Protein AF-A0A819GDE3-F1 (afdb_monomer)

Nearest PDB structures (foldseek):
  7w82-assembly1_A  TM=7.442E-01  e=2.389E-28  Zea mays
  7w84-assembly1_A  TM=7.395E-01  e=3.636E-27  Zea mays
  7w88-assembly1_A  TM=7.787E-01  e=3.287E-24  Zea mays
  7y7t-assembly1_B  TM=6.832E-01  e=9.781E-21  Neurospora crassa
  1n5l-assembly1_A  TM=5.608E-01  e=5.047E-03  Mycobacterium tuberculosis

Secondary structure (DSSP, 8-state):
-PPPEEEEEESTTSSHHHHHHHHHHHHHHSTTGGGS-PEEE--HHHHHHHHHT--HHHHHHHHHTT-HHHHHHHHHHHHHHHHHHHHHTTTS-EEES--STHHHHHHHHHH--HHHHHHHHHSHHHHHHHHHHHTSEEEEEPP-TT-PPPP-SSS----HHHHHHHHHHHHHHHHHTT--EEEE--S-HHHHHHHHHHHHHHT-----TTS------------------------------EEEEEEE-SSS-EEEEEEE---BHHHHHH-TTSTT--EEEEEE-TT--HHHHHHHHHS-EEETTEEEEEEE--HHHHHTTEEEEEES-HHHHHHHHHTT-B-TT---HHHHHHHHTTTTSBEEEEEE--GGGEEE----EETTEETTTTEEEE-HHHHHHHGGG-TT--S-S-EE-TTS-EE---S-SEEEEEETTEEEEEEEPS-TT--SEEE-GGGB-SB--S--EEEEEEEEE---PEEEE-HHHHHHHHHTT--HHHHHHHHHHHHHHHHHTTT-HHHHHHHHHHTT-HHHHHHHHHS-GGGGHHHHHHHHHHHHHHGGG--EEEEEEE--EEEE-SS--PPTTEEEE--EETTEE---S-SEEEE--SS--SGGGSEEEEE---GGGTT--SEEEEPS-SSS-HHHHSS--

Organism: NCBI:txid392033

pLDDT: mean 80.68, std 17.27, range [23.31, 98.12]

Structure (mmCIF, N/CA/C/O backbone):
data_AF-A0A819GDE3-F1
#
_entry.id   AF-A0A819GDE3-F1
#
loop_
_atom_site.group_PDB
_atom_site.id
_atom_site.type_symbol
_atom_site.label_atom_id
_atom_site.label_alt_id
_atom_site.label_comp_id
_atom_site.label_asym_id
_atom_site.label_entity_id
_atom_site.label_seq_id
_atom_site.pdbx_PDB_ins_code
_atom_site.Cartn_x
_atom_site.Cartn_y
_atom_site.Cartn_z
_atom_site.occupancy
_atom_site.B_iso_or_equiv
_atom_site.auth_seq_id
_atom_site.auth_comp_id
_atom_site.auth_asym_id
_atom_site.auth_atom_id
_atom_site.pdbx_PDB_model_num
ATOM 1 N N . MET A 1 1 ? 26.498 18.067 -32.605 1.00 50.06 1 MET A N 1
ATOM 2 C CA . MET A 1 1 ? 26.480 17.091 -31.495 1.00 50.06 1 MET A CA 1
ATOM 3 C C . MET A 1 1 ? 27.327 17.668 -30.387 1.00 50.06 1 MET A C 1
ATOM 5 O O . MET A 1 1 ? 28.402 18.164 -30.700 1.00 50.06 1 MET A O 1
ATOM 9 N N . SER A 1 2 ? 26.837 17.666 -29.148 1.00 60.47 2 SER A N 1
ATOM 10 C CA . SER A 1 2 ? 27.683 17.995 -28.003 1.00 60.47 2 SER A CA 1
ATOM 11 C C . SER A 1 2 ? 28.815 16.964 -27.902 1.00 60.47 2 SER A C 1
ATOM 13 O O . SER A 1 2 ? 28.574 15.782 -28.167 1.00 60.47 2 SER A O 1
ATOM 15 N N . PRO A 1 3 ? 30.036 17.390 -27.565 1.00 75.62 3 PRO A N 1
ATOM 16 C CA . PRO A 1 3 ? 31.160 16.486 -27.385 1.00 75.62 3 PRO A CA 1
ATOM 17 C C . PRO A 1 3 ? 30.907 15.529 -26.213 1.00 75.62 3 PRO A C 1
ATOM 19 O O . PRO A 1 3 ? 30.315 15.895 -25.201 1.00 75.62 3 PRO A O 1
ATOM 22 N N . ILE A 1 4 ? 31.336 14.282 -26.378 1.00 79.44 4 ILE A N 1
ATOM 23 C CA . ILE A 1 4 ? 31.181 13.193 -25.420 1.00 79.44 4 ILE A CA 1
ATOM 24 C C . ILE A 1 4 ? 32.444 13.113 -24.583 1.00 79.44 4 ILE A C 1
ATOM 26 O O . ILE A 1 4 ? 33.532 12.802 -25.078 1.00 79.44 4 ILE A O 1
ATOM 30 N N . HIS A 1 5 ? 32.277 13.366 -23.296 1.00 88.94 5 HIS A N 1
ATOM 31 C CA . HIS A 1 5 ? 33.346 13.330 -22.315 1.00 88.94 5 HIS A CA 1
ATOM 32 C C . HIS A 1 5 ? 33.178 12.077 -21.468 1.00 88.94 5 HIS A C 1
ATOM 34 O O . HIS A 1 5 ? 32.135 11.875 -20.854 1.00 88.94 5 HIS A O 1
ATOM 40 N N . ILE A 1 6 ? 34.179 11.206 -21.457 1.00 90.00 6 ILE A N 1
ATOM 41 C CA . ILE A 1 6 ? 34.165 9.968 -20.675 1.00 90.00 6 ILE A CA 1
ATOM 42 C C . ILE A 1 6 ? 35.286 10.049 -19.654 1.00 90.00 6 ILE A C 1
ATOM 44 O O . ILE A 1 6 ? 36.445 10.273 -20.002 1.00 90.00 6 ILE A O 1
ATOM 48 N N . ILE A 1 7 ? 34.946 9.839 -18.390 1.00 91.88 7 ILE A N 1
ATOM 49 C CA . ILE A 1 7 ? 35.866 9.964 -17.267 1.00 91.88 7 ILE A CA 1
ATOM 50 C C . ILE A 1 7 ? 35.885 8.637 -16.519 1.00 91.88 7 ILE A C 1
ATOM 52 O O . ILE A 1 7 ? 34.883 8.212 -15.956 1.00 91.88 7 ILE A O 1
ATOM 56 N N . ILE A 1 8 ? 37.037 7.979 -16.486 1.00 91.62 8 ILE A N 1
ATOM 57 C CA . ILE A 1 8 ? 37.254 6.743 -15.738 1.00 91.62 8 ILE A CA 1
ATOM 58 C C . ILE A 1 8 ? 38.030 7.092 -14.470 1.00 91.62 8 ILE A C 1
ATOM 60 O O . ILE A 1 8 ? 39.135 7.611 -14.534 1.00 91.62 8 ILE A O 1
ATOM 64 N N . SER A 1 9 ? 37.455 6.820 -13.304 1.00 90.00 9 SER A N 1
ATOM 65 C CA . SER A 1 9 ? 38.038 7.070 -11.983 1.00 90.00 9 SER A CA 1
ATOM 66 C C . SER A 1 9 ? 38.140 5.786 -11.159 1.00 90.00 9 SER A C 1
ATOM 68 O O . SER A 1 9 ? 37.628 4.737 -11.539 1.00 90.00 9 SER A O 1
ATOM 70 N N . GLY A 1 10 ? 38.855 5.840 -10.037 1.00 85.94 10 GLY A N 1
ATOM 71 C CA . GLY A 1 10 ? 39.090 4.685 -9.166 1.00 85.94 10 GLY A CA 1
ATOM 72 C C . GLY A 1 10 ? 40.487 4.705 -8.555 1.00 85.94 10 GLY A C 1
ATOM 73 O O . GLY A 1 10 ? 41.342 5.495 -8.977 1.00 85.94 10 GLY A O 1
ATOM 74 N N . ALA A 1 11 ? 40.728 3.822 -7.585 1.00 80.00 11 ALA A N 1
ATOM 75 C CA . ALA A 1 11 ? 41.988 3.737 -6.844 1.00 80.00 11 ALA A CA 1
ATOM 76 C C . ALA A 1 11 ? 43.222 3.555 -7.750 1.00 80.00 11 ALA A C 1
ATOM 78 O O . ALA A 1 11 ? 43.120 3.282 -8.953 1.00 80.00 11 ALA A O 1
ATOM 79 N N . SER A 1 12 ? 44.429 3.759 -7.216 1.00 73.62 12 SER A N 1
ATOM 80 C CA . SER A 1 12 ? 45.648 3.439 -7.969 1.00 73.62 12 SER A CA 1
ATOM 81 C C . SER A 1 12 ? 45.637 1.967 -8.394 1.00 73.62 12 SER A C 1
ATOM 83 O O . SER A 1 12 ? 45.064 1.116 -7.727 1.00 73.62 12 SER A O 1
ATOM 85 N N . SER A 1 13 ? 46.237 1.686 -9.552 1.00 69.81 13 SER A N 1
ATOM 86 C CA . SER A 1 13 ? 46.483 0.316 -10.023 1.00 69.81 13 SER A CA 1
ATOM 87 C C . SER A 1 13 ? 45.270 -0.557 -10.393 1.00 69.81 13 SER A C 1
ATOM 89 O O . SER A 1 13 ? 45.462 -1.678 -10.837 1.00 69.81 13 SER A O 1
ATOM 91 N N . VAL A 1 14 ? 44.042 -0.028 -10.390 1.00 72.81 14 VAL A N 1
ATOM 92 C CA . VAL A 1 14 ? 42.822 -0.762 -10.818 1.00 72.81 14 VAL A CA 1
ATOM 93 C C . VAL A 1 14 ? 42.637 -0.906 -12.349 1.00 72.81 14 VAL A C 1
ATOM 95 O O . VAL A 1 14 ? 41.559 -1.257 -12.826 1.00 72.81 14 VAL A O 1
ATOM 98 N N . GLY A 1 15 ? 43.665 -0.596 -13.150 1.00 77.75 15 GLY A N 1
ATOM 99 C CA . GLY A 1 15 ? 43.635 -0.766 -14.615 1.00 77.75 15 GLY A CA 1
ATOM 100 C C . GLY A 1 15 ? 42.925 0.336 -15.423 1.00 77.75 15 GLY A C 1
ATOM 101 O O . GLY A 1 15 ? 42.514 0.087 -16.552 1.00 77.75 15 GLY A O 1
ATOM 102 N N . LYS A 1 16 ? 42.785 1.560 -14.888 1.00 86.75 16 LYS A N 1
ATOM 103 C CA . LYS A 1 16 ? 42.091 2.681 -15.570 1.00 86.75 16 LYS A CA 1
ATOM 104 C C . LYS A 1 16 ? 42.662 3.018 -16.949 1.00 86.75 16 LYS A C 1
ATOM 106 O O . LYS A 1 16 ? 41.918 3.065 -17.921 1.00 86.75 16 LYS A O 1
ATOM 111 N N . SER A 1 17 ? 43.975 3.236 -17.035 1.00 85.31 17 SER A N 1
ATOM 112 C CA . SER A 1 17 ? 44.638 3.597 -18.293 1.00 85.31 17 SER A CA 1
ATOM 113 C C . SER A 1 17 ? 44.500 2.484 -19.336 1.00 85.31 17 SER A C 1
ATOM 115 O O . SER A 1 17 ? 44.198 2.766 -20.490 1.00 85.31 17 SER A O 1
ATOM 117 N N . THR A 1 18 ? 44.622 1.224 -18.904 1.00 86.62 18 THR A N 1
ATOM 118 C CA . THR A 1 18 ? 44.394 0.041 -19.745 1.00 86.62 18 THR A CA 1
ATOM 119 C C . THR A 1 18 ? 42.964 0.004 -20.283 1.00 86.62 18 THR A C 1
ATOM 121 O O . THR A 1 18 ? 42.758 -0.255 -21.464 1.00 86.62 18 THR A O 1
ATOM 124 N N . LEU A 1 19 ? 41.970 0.315 -19.442 1.00 88.25 19 LEU A N 1
ATOM 125 C CA . LEU A 1 19 ? 40.569 0.366 -19.855 1.00 88.25 19 LEU A CA 1
ATOM 126 C C . LEU A 1 19 ? 40.295 1.498 -20.857 1.00 88.25 19 LEU A C 1
ATOM 128 O O . LEU A 1 19 ? 39.558 1.283 -21.817 1.00 88.25 19 LEU A O 1
ATOM 132 N N . VAL A 1 20 ? 40.903 2.677 -20.675 1.00 90.12 20 VAL A N 1
ATOM 133 C CA . VAL A 1 20 ? 40.813 3.785 -21.645 1.00 90.12 20 VAL A CA 1
ATOM 134 C C . VAL A 1 20 ? 41.379 3.374 -23.004 1.00 90.12 20 VAL A C 1
ATOM 136 O O . VAL A 1 20 ? 40.731 3.602 -24.027 1.00 90.12 20 VAL A O 1
ATOM 139 N N . ASP A 1 21 ? 42.557 2.748 -23.026 1.00 89.31 21 ASP A N 1
ATOM 140 C CA . ASP A 1 21 ? 43.195 2.309 -24.270 1.00 89.31 21 ASP A CA 1
ATOM 141 C C . ASP A 1 21 ? 42.352 1.264 -25.005 1.00 89.31 21 ASP A C 1
ATOM 143 O O . ASP A 1 21 ? 42.146 1.365 -26.218 1.00 89.31 21 ASP A O 1
ATOM 147 N N . GLU A 1 22 ? 41.784 0.317 -24.262 1.00 90.19 22 GLU A N 1
ATOM 148 C CA . GLU A 1 22 ? 40.929 -0.717 -24.833 1.00 90.19 22 GLU A CA 1
ATOM 149 C C . GLU A 1 22 ? 39.596 -0.153 -25.353 1.00 90.19 22 GLU A C 1
ATOM 151 O O . GLU A 1 22 ? 39.134 -0.545 -26.429 1.00 90.19 22 GLU A O 1
ATOM 156 N N . CYS A 1 23 ? 39.019 0.838 -24.666 1.00 90.31 23 CYS A N 1
ATOM 157 C CA . CYS A 1 23 ? 37.855 1.573 -25.159 1.00 90.31 23 CYS A CA 1
ATOM 158 C C . CYS A 1 23 ? 38.163 2.289 -26.479 1.00 90.31 23 CYS A C 1
ATOM 160 O O . CYS A 1 23 ? 37.427 2.129 -27.448 1.00 90.31 23 CYS A O 1
ATOM 162 N N . ILE A 1 24 ? 39.277 3.026 -26.570 1.00 89.25 24 ILE A N 1
ATOM 163 C CA . ILE A 1 24 ? 39.670 3.720 -27.809 1.00 89.25 24 ILE A CA 1
ATOM 164 C C . ILE A 1 24 ? 39.874 2.717 -28.951 1.00 89.25 24 ILE A C 1
ATOM 166 O O . ILE A 1 24 ? 39.435 2.964 -30.079 1.00 89.25 24 ILE A O 1
ATOM 170 N N . ARG A 1 25 ? 40.516 1.576 -28.670 1.00 88.81 25 ARG A N 1
ATOM 171 C CA . ARG A 1 25 ? 40.727 0.503 -29.647 1.00 88.81 25 ARG A CA 1
ATOM 172 C C . ARG A 1 25 ? 39.396 -0.054 -30.157 1.00 88.81 25 ARG A C 1
ATOM 174 O O . ARG A 1 25 ? 39.218 -0.156 -31.371 1.00 88.81 25 ARG A O 1
ATOM 181 N N . LYS A 1 26 ? 38.464 -0.374 -29.254 1.00 86.25 26 LYS A N 1
ATOM 182 C CA . LYS A 1 26 ? 37.147 -0.932 -29.594 1.00 86.25 26 LYS A CA 1
ATOM 183 C C . LYS A 1 26 ? 36.256 0.088 -30.309 1.00 86.25 26 LYS A C 1
ATOM 185 O O . LYS A 1 26 ? 35.696 -0.239 -31.349 1.00 86.25 26 LYS A O 1
ATOM 190 N N . PHE A 1 27 ? 36.217 1.346 -29.870 1.00 86.44 27 PHE A N 1
ATOM 191 C CA . PHE A 1 27 ? 35.390 2.389 -30.498 1.00 86.44 27 PHE A CA 1
ATOM 192 C C . PHE A 1 27 ? 35.822 2.719 -31.929 1.00 86.44 27 PHE A C 1
ATOM 194 O O . PHE A 1 27 ? 34.981 3.052 -32.757 1.00 86.44 27 PHE A O 1
ATOM 201 N N . ARG A 1 28 ? 37.112 2.574 -32.263 1.00 83.31 28 ARG A N 1
ATOM 202 C CA . ARG A 1 28 ? 37.597 2.691 -33.653 1.00 83.31 28 ARG A CA 1
ATOM 203 C C . ARG A 1 28 ? 37.109 1.560 -34.561 1.00 83.31 28 ARG A C 1
ATOM 205 O O . ARG A 1 28 ? 37.069 1.737 -35.776 1.00 83.31 28 ARG A O 1
ATOM 212 N N . GLN A 1 29 ? 36.778 0.408 -33.985 1.00 79.31 29 GLN A N 1
ATOM 213 C CA . GLN A 1 29 ? 36.296 -0.777 -34.697 1.00 79.31 29 GLN A CA 1
ATOM 214 C C . GLN A 1 29 ? 34.759 -0.862 -34.712 1.00 79.31 29 GLN A C 1
ATOM 216 O O . GLN A 1 29 ? 34.203 -1.584 -35.540 1.00 79.31 29 GLN A O 1
ATOM 221 N N . ASP A 1 30 ? 34.072 -0.111 -33.846 1.00 78.25 30 ASP A N 1
ATOM 222 C CA . ASP A 1 30 ? 32.611 -0.090 -33.767 1.00 78.25 30 ASP A CA 1
ATOM 223 C C . ASP A 1 30 ? 31.955 0.578 -34.992 1.00 78.25 30 ASP A C 1
ATOM 225 O O . ASP A 1 30 ? 32.438 1.568 -35.547 1.00 78.25 30 ASP A O 1
ATOM 229 N N . LYS A 1 31 ? 30.801 0.051 -35.417 1.00 68.56 31 LYS A N 1
ATOM 230 C CA . LYS A 1 31 ? 30.101 0.506 -36.628 1.00 68.56 31 LYS A CA 1
ATOM 231 C C . LYS A 1 31 ? 29.587 1.946 -36.517 1.00 68.56 31 LYS A C 1
ATOM 233 O O . LYS A 1 31 ? 29.493 2.607 -37.553 1.00 68.56 31 LYS A O 1
ATOM 238 N N . LYS A 1 32 ? 29.257 2.420 -35.310 1.00 67.00 32 LYS A N 1
ATOM 239 C CA . LYS A 1 32 ? 28.673 3.745 -35.044 1.00 67.00 32 LYS A CA 1
ATOM 240 C C . LYS A 1 32 ? 29.696 4.725 -34.457 1.00 67.00 32 LYS A C 1
ATOM 242 O O . LYS A 1 32 ? 29.702 5.888 -34.847 1.00 67.00 32 LYS A O 1
ATOM 247 N N . LEU A 1 33 ? 30.581 4.274 -33.566 1.00 70.00 33 LEU A N 1
ATOM 248 C CA . LEU A 1 33 ? 31.540 5.128 -32.850 1.00 70.00 33 LEU A CA 1
ATOM 249 C C . LEU A 1 33 ? 32.835 5.401 -33.619 1.00 70.00 33 LEU A C 1
ATOM 251 O O . LEU A 1 33 ? 33.531 6.365 -33.295 1.00 70.00 33 LEU A O 1
ATOM 255 N N . LYS A 1 34 ? 33.141 4.643 -34.682 1.00 73.44 34 LYS A N 1
ATOM 256 C CA . LYS A 1 34 ? 34.364 4.855 -35.482 1.00 73.44 34 LYS A CA 1
ATOM 257 C C . LYS A 1 34 ? 34.490 6.259 -36.082 1.00 73.44 34 LYS A C 1
ATOM 259 O O . LYS A 1 34 ? 35.601 6.702 -36.356 1.00 73.44 34 LYS A O 1
ATOM 264 N N . TYR A 1 35 ? 33.372 6.966 -36.260 1.00 73.06 35 TYR A N 1
ATOM 265 C CA . TYR A 1 35 ? 33.333 8.331 -36.796 1.00 73.06 35 TYR A CA 1
ATOM 266 C C . TYR A 1 35 ? 33.381 9.428 -35.717 1.00 73.06 35 TYR A C 1
ATOM 268 O O . TYR A 1 35 ? 33.491 10.602 -36.052 1.00 73.06 35 TYR A O 1
ATOM 276 N N . VAL A 1 36 ? 33.314 9.068 -34.430 1.00 70.94 36 VAL A N 1
ATOM 277 C CA . VAL A 1 36 ? 33.178 10.010 -33.300 1.00 70.94 36 VAL A CA 1
ATOM 278 C C . VAL A 1 36 ? 34.540 10.499 -32.780 1.00 70.94 36 VAL A C 1
ATOM 280 O O . VAL A 1 36 ? 34.582 11.400 -31.962 1.00 70.94 36 VAL A O 1
ATOM 283 N N . HIS A 1 37 ? 35.663 9.959 -33.266 1.00 81.62 37 HIS A N 1
ATOM 284 C CA . HIS A 1 37 ? 37.043 10.262 -32.844 1.00 81.62 37 HIS A CA 1
ATOM 285 C C . HIS A 1 37 ? 37.199 10.751 -31.389 1.00 81.62 37 HIS A C 1
ATOM 287 O O . HIS A 1 37 ? 37.213 11.944 -31.097 1.00 81.62 37 HIS A O 1
ATOM 293 N N . PHE A 1 38 ? 37.477 9.815 -30.484 1.00 86.25 38 PHE A N 1
ATOM 294 C CA . PHE A 1 38 ? 37.859 10.149 -29.116 1.00 86.25 38 PHE A CA 1
ATOM 295 C C . PHE A 1 38 ? 39.353 10.466 -29.005 1.00 86.25 38 PHE A C 1
ATOM 297 O O . PHE A 1 38 ? 40.192 9.741 -29.553 1.00 86.25 38 PHE A O 1
ATOM 304 N N . LYS A 1 39 ? 39.689 11.535 -28.285 1.00 89.06 39 LYS A N 1
ATOM 305 C CA . LYS A 1 39 ? 41.048 11.844 -27.833 1.00 89.06 39 LYS A CA 1
ATOM 306 C C . LYS A 1 39 ? 41.298 11.263 -26.447 1.00 89.06 39 LYS A C 1
ATOM 308 O O . LYS A 1 39 ? 40.394 11.179 -25.624 1.00 89.06 39 LYS A O 1
ATOM 313 N N . ARG A 1 40 ? 42.543 10.888 -26.170 1.00 89.31 40 ARG A N 1
ATOM 314 C CA . ARG A 1 40 ? 42.963 10.490 -24.825 1.00 89.31 40 ARG A CA 1
ATOM 315 C C . ARG A 1 40 ? 43.498 11.708 -24.085 1.00 89.31 40 ARG A C 1
ATOM 317 O O . ARG A 1 40 ? 44.471 12.305 -24.541 1.00 89.31 40 ARG A O 1
ATOM 324 N N . ILE A 1 41 ? 42.917 12.020 -22.933 1.00 86.81 41 ILE A N 1
ATOM 325 C CA . ILE A 1 41 ? 43.545 12.904 -21.950 1.00 86.81 41 ILE A CA 1
ATOM 326 C C . ILE A 1 41 ? 44.426 12.013 -21.074 1.00 86.81 41 ILE A C 1
ATOM 328 O O . ILE A 1 41 ? 43.938 11.090 -20.424 1.00 86.81 41 ILE A O 1
ATOM 332 N N . GLN A 1 42 ? 45.742 12.213 -21.159 1.00 69.31 42 GLN A N 1
ATOM 333 C CA . GLN A 1 42 ? 46.719 11.444 -20.388 1.00 69.31 42 GLN A CA 1
ATOM 334 C C . GLN A 1 42 ? 46.832 11.953 -18.946 1.00 69.31 42 GLN A C 1
ATOM 336 O O . GLN A 1 42 ? 46.466 13.084 -18.634 1.00 69.31 42 GLN A O 1
ATOM 341 N N . GLU A 1 43 ? 47.389 11.107 -18.080 1.00 69.38 43 GLU A N 1
ATOM 342 C CA . GLU A 1 43 ? 47.540 11.351 -16.650 1.00 69.38 43 GLU A CA 1
ATOM 343 C C . GLU A 1 43 ? 48.274 12.664 -16.316 1.00 69.38 43 GLU A C 1
ATOM 345 O O . GLU A 1 43 ? 49.494 12.780 -16.443 1.00 69.38 43 GLU A O 1
ATOM 350 N N . VAL A 1 44 ? 47.526 13.619 -15.765 1.00 76.12 44 VAL A N 1
ATOM 351 C CA . VAL A 1 44 ? 48.022 14.941 -15.360 1.00 76.12 44 VAL A CA 1
ATOM 352 C C . VAL A 1 44 ? 48.943 14.886 -14.137 1.00 76.12 44 VAL A C 1
ATOM 354 O O . VAL A 1 44 ? 49.923 15.626 -14.052 1.00 76.12 44 VAL A O 1
ATOM 357 N N . ALA A 1 45 ? 48.684 13.965 -13.204 1.00 74.62 45 ALA A N 1
ATOM 358 C CA . ALA A 1 45 ? 49.422 13.879 -11.945 1.00 74.62 45 ALA A CA 1
ATOM 359 C C . ALA A 1 45 ? 50.931 13.646 -12.144 1.00 74.62 45 ALA A C 1
ATOM 361 O O . ALA A 1 45 ? 51.740 14.313 -11.506 1.00 74.62 45 ALA A O 1
ATOM 362 N N . ARG A 1 46 ? 51.335 12.755 -13.060 1.00 75.56 46 ARG A N 1
ATOM 363 C CA . ARG A 1 46 ? 52.761 12.497 -13.345 1.00 75.56 46 ARG A CA 1
ATOM 364 C C . ARG A 1 46 ? 53.459 13.719 -13.935 1.00 75.56 46 ARG A C 1
ATOM 366 O O . ARG A 1 46 ? 54.592 14.006 -13.562 1.00 75.56 46 ARG A O 1
ATOM 373 N N . THR A 1 47 ? 52.779 14.451 -14.813 1.00 79.50 47 THR A N 1
ATOM 374 C CA . THR A 1 47 ? 53.299 15.690 -15.405 1.00 79.50 47 THR A CA 1
ATOM 375 C C . THR A 1 47 ? 53.557 16.739 -14.329 1.00 79.50 47 THR A C 1
ATOM 377 O O . THR A 1 47 ? 54.658 17.283 -14.261 1.00 79.50 47 THR A O 1
ATOM 380 N N . VAL A 1 48 ? 52.588 16.951 -13.433 1.00 84.50 48 VAL A N 1
ATOM 381 C CA . VAL A 1 48 ? 52.711 17.898 -12.315 1.00 84.50 48 VAL A CA 1
ATOM 382 C C . VAL A 1 48 ? 53.819 17.477 -11.350 1.00 84.50 48 VAL A C 1
ATOM 384 O O . VAL A 1 48 ? 54.667 18.291 -10.994 1.00 84.50 48 VAL A O 1
ATOM 387 N N . LEU A 1 49 ? 53.876 16.201 -10.963 1.00 84.19 49 LEU A N 1
ATOM 388 C CA . LEU A 1 49 ? 54.908 15.691 -10.053 1.00 84.19 49 LEU A CA 1
ATOM 389 C C . LEU A 1 49 ? 56.322 15.837 -10.635 1.00 84.19 49 LEU A C 1
ATOM 391 O O . LEU A 1 49 ? 57.227 16.296 -9.936 1.00 84.19 49 LEU A O 1
ATOM 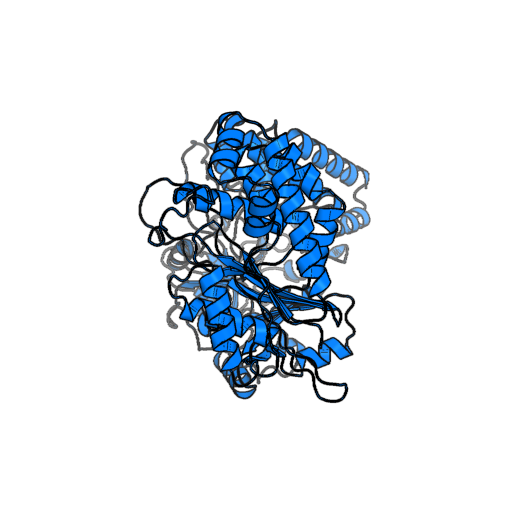395 N N . ASN A 1 50 ? 56.500 15.548 -11.927 1.00 83.62 50 ASN A N 1
ATOM 396 C CA . ASN A 1 50 ? 57.777 15.730 -12.617 1.00 83.62 50 ASN A CA 1
ATOM 397 C C . ASN A 1 50 ? 58.188 17.208 -12.697 1.00 83.62 50 ASN A C 1
ATOM 399 O O . ASN A 1 50 ? 59.348 17.531 -12.438 1.00 83.62 50 ASN A O 1
ATOM 403 N N . GLN A 1 51 ? 57.253 18.115 -13.004 1.00 85.12 51 GLN A N 1
ATOM 404 C CA . GLN A 1 51 ? 57.510 19.563 -13.015 1.00 85.12 51 GLN A CA 1
ATOM 405 C C . GLN A 1 51 ? 57.912 20.086 -11.631 1.00 85.12 51 GLN A C 1
ATOM 407 O O . GLN A 1 51 ? 58.809 20.921 -11.517 1.00 85.12 51 GLN A O 1
ATOM 412 N N . LEU A 1 52 ? 57.281 19.566 -10.576 1.00 85.88 52 LEU A N 1
ATOM 413 C CA . LEU A 1 52 ? 57.578 19.928 -9.191 1.00 85.88 52 LEU A CA 1
ATOM 414 C C . LEU A 1 52 ? 58.826 19.227 -8.631 1.00 85.88 52 LEU A C 1
ATOM 416 O O . LEU A 1 52 ? 59.245 19.558 -7.524 1.00 85.88 52 LEU A O 1
ATOM 420 N N . LYS A 1 53 ? 59.429 18.285 -9.374 1.00 86.56 53 LYS A N 1
ATOM 421 C CA . LYS A 1 53 ? 60.521 17.406 -8.912 1.00 86.56 53 LYS A CA 1
ATOM 422 C C . LYS A 1 53 ? 60.163 16.642 -7.625 1.00 86.56 53 LYS A C 1
ATOM 424 O O . LYS A 1 53 ? 61.018 16.414 -6.772 1.00 86.56 53 LYS A O 1
ATOM 429 N N . ILE A 1 54 ? 58.895 16.253 -7.489 1.00 83.69 54 ILE A N 1
ATOM 430 C CA . ILE A 1 54 ? 58.350 15.504 -6.350 1.00 83.69 54 ILE A CA 1
ATOM 431 C C . ILE A 1 54 ? 58.154 14.048 -6.779 1.00 83.69 54 ILE A C 1
ATOM 433 O O . ILE A 1 54 ? 57.566 13.770 -7.819 1.00 83.69 54 ILE A O 1
ATOM 437 N N . THR A 1 55 ? 58.627 13.111 -5.962 1.00 82.31 55 THR A N 1
ATOM 438 C CA . THR A 1 55 ? 58.459 11.659 -6.169 1.00 82.31 55 THR A CA 1
ATOM 439 C C . THR A 1 55 ? 57.447 11.076 -5.179 1.00 82.31 55 THR A C 1
ATOM 441 O O . THR A 1 55 ? 57.072 11.738 -4.207 1.00 82.31 55 THR A O 1
ATOM 444 N N . GLY A 1 56 ? 57.052 9.810 -5.361 1.00 76.06 56 GLY A N 1
ATOM 445 C CA . GLY A 1 56 ? 56.180 9.104 -4.411 1.00 76.06 56 GLY A CA 1
ATOM 446 C C . GLY A 1 56 ? 56.715 9.140 -2.974 1.00 76.06 56 GLY A C 1
ATOM 447 O O . GLY A 1 56 ? 55.970 9.433 -2.044 1.00 76.06 56 GLY A O 1
ATOM 448 N N . THR A 1 57 ? 58.033 9.000 -2.799 1.00 79.06 57 THR A N 1
ATOM 449 C CA . THR A 1 57 ? 58.705 9.089 -1.491 1.00 79.06 57 THR A CA 1
ATOM 450 C C . THR A 1 57 ? 58.564 10.455 -0.808 1.00 79.06 57 THR A C 1
ATOM 452 O O . THR A 1 57 ? 58.493 10.526 0.418 1.00 79.06 57 THR A O 1
ATOM 455 N N . HIS A 1 58 ? 58.466 11.554 -1.563 1.00 84.88 58 HIS A N 1
ATOM 456 C CA . HIS A 1 58 ? 58.201 12.877 -0.990 1.00 84.88 58 HIS A CA 1
ATOM 457 C C . HIS A 1 58 ? 56.759 12.991 -0.475 1.00 84.88 58 HIS A C 1
ATOM 459 O O . HIS A 1 58 ? 56.539 13.531 0.608 1.00 84.88 58 HIS A O 1
ATOM 465 N N . LEU A 1 59 ? 55.787 12.445 -1.215 1.00 83.44 59 LEU A N 1
ATOM 466 C CA . LEU A 1 59 ? 54.382 12.412 -0.796 1.00 83.44 59 LEU A CA 1
ATOM 467 C C . LEU A 1 59 ? 54.188 11.535 0.447 1.00 83.44 59 LEU A C 1
ATOM 469 O O . LEU A 1 59 ? 53.506 11.946 1.384 1.00 83.44 59 LEU A O 1
ATOM 473 N N . GLU A 1 60 ? 54.848 10.375 0.498 1.00 82.50 60 GLU A N 1
ATOM 474 C CA . GLU A 1 60 ? 54.876 9.523 1.692 1.00 82.50 60 GLU A CA 1
ATOM 475 C C . GLU A 1 60 ? 55.477 10.250 2.895 1.00 82.50 60 GLU A C 1
ATOM 477 O O . GLU A 1 60 ? 54.960 10.135 4.004 1.00 82.50 60 GLU A O 1
ATOM 482 N N . ASN A 1 61 ? 56.540 11.032 2.690 1.00 85.69 61 ASN A N 1
ATOM 483 C CA . ASN A 1 61 ? 57.129 11.833 3.758 1.00 85.69 61 ASN A CA 1
ATOM 484 C C . ASN A 1 61 ? 56.164 12.909 4.270 1.00 85.69 61 ASN A C 1
ATOM 486 O O . ASN A 1 61 ? 56.116 13.127 5.481 1.00 85.69 61 ASN A O 1
ATOM 490 N N . TYR A 1 62 ? 55.374 13.550 3.402 1.00 88.75 62 TYR A N 1
ATOM 491 C CA . TYR A 1 62 ? 54.341 14.494 3.843 1.00 88.75 62 TYR A CA 1
ATOM 492 C C . TYR A 1 62 ? 53.257 13.808 4.672 1.00 88.75 62 TYR A C 1
ATOM 494 O O . TYR A 1 62 ? 52.871 14.347 5.703 1.00 88.75 62 TYR A O 1
ATOM 502 N N . ILE A 1 63 ? 52.825 12.606 4.289 1.00 85.31 63 ILE A N 1
ATOM 503 C CA . ILE A 1 63 ? 51.840 11.830 5.057 1.00 85.31 63 ILE A CA 1
ATOM 504 C C . ILE A 1 63 ? 52.419 11.400 6.411 1.00 85.31 63 ILE A C 1
ATOM 506 O O . ILE A 1 63 ? 51.809 11.659 7.444 1.00 85.31 63 ILE A O 1
ATOM 510 N N . LYS A 1 64 ? 53.632 10.829 6.433 1.00 85.31 64 LYS A N 1
ATOM 511 C CA . LYS A 1 64 ? 54.306 10.375 7.666 1.00 85.31 64 LYS A CA 1
ATOM 512 C C . LYS A 1 64 ? 54.508 11.496 8.687 1.00 85.31 64 LYS A C 1
ATOM 514 O O . LYS A 1 64 ? 54.420 11.248 9.883 1.00 85.31 64 LYS A O 1
ATOM 519 N N . HIS A 1 65 ? 54.762 12.719 8.224 1.00 87.38 65 HIS A N 1
ATOM 520 C CA . HIS A 1 65 ? 54.953 13.891 9.085 1.00 87.38 65 HIS A CA 1
ATOM 521 C C . HIS A 1 65 ? 53.680 14.742 9.237 1.00 87.38 65 HIS A C 1
ATOM 523 O O . HIS A 1 65 ? 53.767 15.880 9.693 1.00 87.38 65 HIS A O 1
ATOM 529 N N . ASN A 1 66 ? 52.514 14.222 8.831 1.00 85.50 66 ASN A N 1
ATOM 530 C CA . ASN A 1 66 ? 51.217 14.901 8.891 1.00 85.50 66 ASN A CA 1
ATOM 531 C C . ASN A 1 66 ? 51.214 16.317 8.261 1.00 85.50 66 ASN A C 1
ATOM 533 O O . ASN A 1 66 ? 50.527 17.230 8.718 1.00 85.50 66 ASN A O 1
ATOM 537 N N . ASN A 1 67 ? 52.007 16.523 7.206 1.00 88.25 67 ASN A N 1
ATOM 538 C CA . ASN A 1 67 ? 52.157 17.804 6.521 1.00 88.25 67 ASN A CA 1
ATOM 539 C C . ASN A 1 67 ? 51.066 17.992 5.457 1.00 88.25 67 ASN A C 1
ATOM 541 O O . ASN A 1 67 ? 51.316 17.919 4.250 1.00 88.25 67 ASN A O 1
ATOM 545 N N . ILE A 1 68 ? 49.839 18.209 5.932 1.00 87.31 68 ILE A N 1
ATOM 546 C CA . ILE A 1 68 ? 48.645 18.328 5.090 1.00 87.31 68 ILE A CA 1
ATOM 547 C C . ILE A 1 68 ? 48.717 19.501 4.109 1.00 87.31 68 ILE A C 1
ATOM 549 O O . ILE A 1 68 ? 48.232 19.374 2.990 1.00 87.31 68 ILE A O 1
ATOM 553 N N . GLU A 1 69 ? 49.338 20.619 4.492 1.00 88.06 69 GLU A N 1
ATOM 554 C CA . GLU A 1 69 ? 49.427 21.818 3.650 1.00 88.06 69 GLU A CA 1
ATOM 555 C C . GLU A 1 69 ? 50.264 21.545 2.398 1.00 88.06 69 GLU A C 1
ATOM 557 O O . GLU A 1 69 ? 49.759 21.669 1.286 1.00 88.06 69 GLU A O 1
ATOM 562 N N . LYS A 1 70 ? 51.487 21.018 2.556 1.00 87.56 70 LYS A N 1
ATOM 563 C CA . LYS A 1 70 ? 52.330 20.663 1.402 1.00 87.56 70 LYS A CA 1
ATOM 564 C C . LYS A 1 70 ? 51.715 19.569 0.535 1.00 87.56 70 LYS A C 1
ATOM 566 O O . LYS A 1 70 ? 51.913 19.568 -0.676 1.00 87.56 70 LYS A O 1
ATOM 571 N N . PHE A 1 71 ? 50.991 18.625 1.138 1.00 88.44 71 PHE A N 1
ATOM 572 C CA . PHE A 1 71 ? 50.290 17.596 0.374 1.00 88.44 71 PHE A CA 1
ATOM 573 C C . PHE A 1 71 ? 49.125 18.195 -0.425 1.00 88.44 71 PHE A C 1
ATOM 575 O O . PHE A 1 71 ? 48.983 17.900 -1.610 1.00 88.44 71 PHE A O 1
ATOM 582 N N . SER A 1 72 ? 48.332 19.068 0.199 1.00 88.19 72 SER A N 1
ATOM 583 C CA . SER A 1 72 ? 47.196 19.748 -0.433 1.00 88.19 72 SER A CA 1
ATOM 584 C C . SER A 1 72 ? 47.651 20.660 -1.572 1.00 88.19 72 SER A C 1
ATOM 586 O O . SER A 1 72 ? 47.058 20.600 -2.642 1.00 88.19 72 SER A O 1
ATOM 588 N N . ASP A 1 73 ? 48.760 21.388 -1.410 1.00 89.44 73 ASP A N 1
ATOM 589 C CA . ASP A 1 73 ? 49.346 22.233 -2.462 1.00 89.44 73 ASP A CA 1
ATOM 590 C C . ASP A 1 73 ? 49.660 21.443 -3.742 1.00 89.44 73 ASP A C 1
ATOM 592 O O . ASP A 1 73 ? 49.486 21.932 -4.861 1.00 89.44 73 ASP A O 1
ATOM 596 N N . VAL A 1 74 ? 50.138 20.203 -3.598 1.00 88.62 74 VAL A N 1
ATOM 597 C CA . VAL A 1 74 ? 50.396 19.322 -4.745 1.00 88.62 74 VAL A CA 1
ATOM 598 C C . VAL A 1 74 ? 49.082 18.880 -5.387 1.00 88.62 74 VAL A C 1
ATOM 600 O O . VAL A 1 74 ? 48.970 18.890 -6.612 1.00 88.62 74 VAL A O 1
ATOM 603 N N . GLN A 1 75 ? 48.076 18.533 -4.582 1.00 89.56 75 GLN A N 1
ATOM 604 C CA . GLN A 1 75 ? 46.764 18.114 -5.080 1.00 89.56 75 GLN A CA 1
ATOM 605 C C . GLN A 1 75 ? 46.014 19.248 -5.796 1.00 89.56 75 GLN A C 1
ATOM 607 O O . GLN A 1 75 ? 45.438 19.024 -6.858 1.00 89.56 75 GLN A O 1
ATOM 612 N N . GLU A 1 76 ? 46.074 20.477 -5.284 1.00 89.50 76 GLU A N 1
ATOM 613 C CA . GLU A 1 76 ? 45.474 21.657 -5.917 1.00 89.50 76 GLU A CA 1
ATOM 614 C C . GLU A 1 76 ? 46.119 21.975 -7.274 1.00 89.50 76 GLU A C 1
ATOM 616 O O . GLU A 1 76 ? 45.415 22.294 -8.234 1.00 89.50 76 GLU A O 1
ATOM 621 N N . LYS A 1 77 ? 47.440 21.793 -7.409 1.00 89.62 77 LYS A N 1
ATOM 622 C CA . LYS A 1 77 ? 48.130 21.912 -8.707 1.00 89.62 77 LYS A CA 1
ATOM 623 C C . LYS A 1 77 ? 47.695 20.836 -9.701 1.00 89.62 77 LYS A C 1
ATOM 625 O O . LYS A 1 77 ? 47.552 21.122 -10.886 1.00 89.62 77 LYS A O 1
ATOM 630 N N . ILE A 1 78 ? 47.444 19.613 -9.230 1.00 88.88 78 ILE A N 1
ATOM 631 C CA . ILE A 1 78 ? 46.900 18.535 -10.069 1.00 88.88 78 ILE A CA 1
ATOM 632 C C . ILE A 1 78 ? 45.478 18.878 -10.533 1.00 88.88 78 ILE A C 1
ATOM 634 O O . ILE A 1 78 ? 45.174 18.706 -11.712 1.00 88.88 78 ILE A O 1
ATOM 638 N N . ILE A 1 79 ? 44.629 19.408 -9.645 1.00 89.94 79 ILE A N 1
ATOM 639 C CA . ILE A 1 79 ? 43.278 19.881 -9.991 1.00 89.94 79 ILE A CA 1
ATOM 640 C C . ILE A 1 79 ? 43.351 20.991 -11.047 1.00 89.94 79 ILE A C 1
ATOM 642 O O . ILE A 1 79 ? 42.605 20.955 -12.027 1.00 89.94 79 ILE A O 1
ATOM 64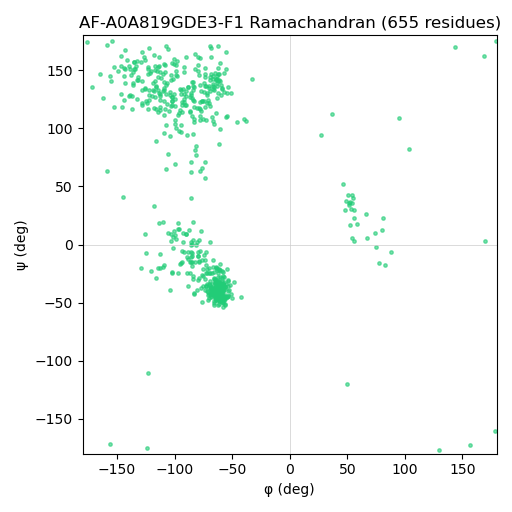6 N N . HIS A 1 80 ? 44.258 21.955 -10.875 1.00 90.75 80 HIS A N 1
ATOM 647 C CA . HIS A 1 80 ? 44.446 23.059 -11.815 1.00 90.75 80 HIS A CA 1
ATOM 648 C C . HIS A 1 80 ? 44.790 22.560 -13.220 1.00 90.75 80 HIS A C 1
ATOM 650 O O . HIS A 1 80 ? 44.080 22.863 -14.179 1.00 90.75 80 HIS A O 1
ATOM 656 N N . GLU A 1 81 ? 45.824 21.730 -13.340 1.00 89.00 81 GLU A N 1
ATOM 657 C CA . GLU A 1 81 ? 46.235 21.189 -14.636 1.00 89.00 81 GLU A CA 1
ATOM 658 C C . GLU A 1 81 ? 45.170 20.268 -15.255 1.00 89.00 81 GLU A C 1
ATOM 660 O O . GLU A 1 81 ? 44.986 20.261 -16.474 1.00 89.00 81 GLU A O 1
ATOM 665 N N . GLN A 1 82 ? 44.408 19.529 -14.439 1.00 91.00 82 GLN A N 1
ATOM 666 C CA . GLN A 1 82 ? 43.305 18.695 -14.930 1.00 91.00 82 GLN A CA 1
ATOM 667 C C . GLN A 1 82 ? 42.180 19.553 -15.518 1.00 91.00 82 GLN A C 1
ATOM 669 O O . GLN A 1 82 ? 41.660 19.240 -16.590 1.00 91.00 82 GLN A O 1
ATOM 674 N N . THR A 1 83 ? 41.860 20.663 -14.855 1.00 89.62 83 THR A N 1
ATOM 675 C CA . THR A 1 83 ? 40.858 21.638 -15.305 1.00 89.62 83 THR A CA 1
ATOM 676 C C . THR A 1 83 ? 41.266 22.273 -16.639 1.00 89.62 83 THR A C 1
ATOM 678 O O . THR A 1 83 ? 40.432 22.421 -17.535 1.00 89.62 83 THR A O 1
ATOM 681 N N . LEU A 1 84 ? 42.556 22.593 -16.813 1.00 89.50 84 LEU A N 1
ATOM 682 C CA . LEU A 1 84 ? 43.100 23.098 -18.080 1.00 89.50 84 LEU A CA 1
ATOM 683 C C . LEU A 1 84 ? 43.022 22.057 -19.203 1.00 89.50 84 LEU A C 1
ATOM 685 O O . LEU A 1 84 ? 42.685 22.397 -20.337 1.00 89.50 84 LEU A O 1
ATOM 689 N N . CYS A 1 85 ? 43.302 20.786 -18.900 1.00 89.06 85 CYS A N 1
ATOM 690 C CA . CYS A 1 85 ? 43.186 19.705 -19.878 1.00 89.06 85 CYS A CA 1
ATOM 691 C C . CYS A 1 85 ? 41.737 19.512 -20.348 1.00 89.06 85 CYS A C 1
ATOM 693 O O . CYS A 1 85 ? 41.505 19.363 -21.548 1.00 89.06 85 CYS A O 1
ATOM 695 N N . PHE A 1 86 ? 40.770 19.558 -19.427 1.00 90.62 86 PHE A N 1
ATOM 696 C CA . PHE A 1 86 ? 39.347 19.498 -19.767 1.00 90.62 86 PHE A CA 1
ATOM 697 C C . PHE A 1 86 ? 38.890 20.716 -20.568 1.00 90.62 86 PHE A C 1
ATOM 699 O O . PHE A 1 86 ? 38.180 20.544 -21.554 1.00 90.62 86 PHE A O 1
ATOM 706 N N . ASP A 1 87 ? 39.334 21.929 -20.224 1.00 88.94 87 ASP A N 1
ATOM 707 C CA . ASP A 1 87 ? 38.959 23.129 -20.981 1.00 88.94 87 ASP A CA 1
ATOM 708 C C . ASP A 1 87 ? 39.539 23.126 -22.405 1.00 88.94 87 ASP A C 1
ATOM 710 O O . ASP A 1 87 ? 38.842 23.469 -23.360 1.00 88.94 87 ASP A O 1
ATOM 714 N N . LYS A 1 88 ? 40.786 22.665 -22.573 1.00 89.25 88 LYS A N 1
ATOM 715 C CA . LYS A 1 88 ? 41.438 22.551 -23.887 1.00 89.25 88 LYS A CA 1
ATOM 716 C C . LYS A 1 88 ? 40.716 21.580 -24.821 1.00 89.25 88 LYS A C 1
ATOM 718 O O . LYS A 1 88 ? 40.679 21.800 -26.030 1.00 89.25 88 LYS A O 1
ATOM 723 N N . GLU A 1 89 ? 40.170 20.499 -24.272 1.00 89.00 89 GLU A N 1
ATOM 724 C CA . GLU A 1 89 ? 39.507 19.444 -25.040 1.00 89.00 89 GLU A CA 1
ATOM 725 C C . GLU A 1 89 ? 37.977 19.512 -24.969 1.00 89.00 89 GLU A C 1
ATOM 727 O O . GLU A 1 89 ? 37.313 18.612 -25.475 1.00 89.00 89 GLU A O 1
ATOM 732 N N . LYS A 1 90 ? 37.400 20.585 -24.408 1.00 84.12 90 LYS A N 1
ATOM 733 C CA . LYS A 1 90 ? 35.953 20.695 -24.172 1.00 84.12 90 LYS A CA 1
ATOM 734 C C . LYS A 1 90 ? 35.103 20.537 -25.426 1.00 84.12 90 LYS A C 1
ATOM 736 O O . LYS A 1 90 ? 34.019 19.988 -25.323 1.00 84.12 90 LYS A O 1
ATOM 741 N N . GLU A 1 91 ? 35.609 20.961 -26.586 1.00 84.19 91 GLU A N 1
ATOM 742 C CA . GLU A 1 91 ? 34.927 20.865 -27.886 1.00 84.19 91 GLU A CA 1
ATOM 743 C C . GLU A 1 91 ? 35.139 19.508 -28.588 1.00 84.19 91 GLU A C 1
ATOM 745 O O . GLU A 1 91 ? 34.543 19.244 -29.631 1.00 84.19 91 GLU A O 1
ATOM 750 N N . ASN A 1 92 ? 35.993 18.633 -28.043 1.00 86.25 92 ASN A N 1
ATOM 751 C CA . ASN A 1 92 ? 36.320 17.327 -28.613 1.00 86.25 92 ASN A CA 1
ATOM 752 C C . ASN A 1 92 ? 35.711 16.190 -27.784 1.00 86.25 92 ASN A C 1
ATOM 754 O O . ASN A 1 92 ? 35.518 16.303 -26.575 1.00 86.25 92 ASN A O 1
ATOM 758 N N . ASN A 1 93 ? 35.474 15.043 -28.423 1.00 87.88 93 ASN A N 1
ATOM 759 C CA . ASN A 1 93 ? 35.172 13.816 -27.692 1.00 87.88 93 ASN A CA 1
ATOM 760 C C . ASN A 1 93 ? 36.453 13.321 -27.009 1.00 87.88 93 ASN A C 1
ATOM 762 O O . ASN A 1 93 ? 37.489 13.197 -27.672 1.00 87.88 93 ASN A O 1
ATOM 766 N N . TYR A 1 94 ? 36.410 13.004 -25.716 1.00 90.69 94 TYR A N 1
ATOM 767 C CA . TYR A 1 94 ? 37.592 12.515 -25.006 1.00 90.69 94 TYR A CA 1
ATOM 768 C C . TYR A 1 94 ? 37.302 11.388 -24.019 1.00 90.69 94 TYR A C 1
ATOM 770 O O . TYR A 1 94 ? 36.205 11.268 -23.480 1.00 90.69 94 TYR A O 1
ATOM 778 N N . LEU A 1 95 ? 38.330 10.574 -23.773 1.00 91.94 95 LEU A N 1
ATOM 779 C CA . LEU A 1 95 ? 38.423 9.665 -22.636 1.00 91.94 95 LEU A CA 1
ATOM 780 C C . LEU A 1 95 ? 39.544 10.145 -21.715 1.00 91.94 95 LEU A C 1
ATOM 782 O O . LEU A 1 95 ? 40.681 10.332 -22.157 1.00 91.94 95 LEU A O 1
ATOM 786 N N . SER A 1 96 ? 39.223 10.295 -20.437 1.00 91.06 96 SER A N 1
ATOM 787 C CA . SER A 1 96 ? 40.161 10.626 -19.370 1.00 91.06 96 SER A CA 1
ATOM 788 C C . SER A 1 96 ? 40.224 9.479 -18.368 1.00 91.06 96 SER A C 1
ATOM 790 O O . SER A 1 96 ? 39.190 8.947 -17.974 1.00 91.06 96 SER A O 1
ATOM 792 N N . ASP A 1 97 ? 41.423 9.101 -17.926 1.00 87.81 97 ASP A N 1
ATOM 793 C CA . ASP A 1 97 ? 41.624 8.130 -16.837 1.00 87.81 97 ASP A CA 1
ATOM 794 C C . ASP A 1 97 ? 41.688 8.784 -15.443 1.00 87.81 97 ASP A C 1
ATOM 796 O O . ASP A 1 97 ? 42.026 8.119 -14.453 1.00 87.81 97 ASP A O 1
ATOM 800 N N . ARG A 1 98 ? 41.367 10.086 -15.377 1.00 82.62 98 ARG A N 1
ATOM 801 C CA . ARG A 1 98 ? 41.293 10.910 -14.166 1.00 82.62 98 ARG A CA 1
ATOM 802 C C . ARG A 1 98 ? 40.164 11.922 -14.232 1.00 82.62 98 ARG A C 1
ATOM 804 O O . ARG A 1 98 ? 39.796 12.402 -15.302 1.00 82.62 98 ARG A O 1
ATOM 811 N N . SER A 1 99 ? 39.661 12.272 -13.058 1.00 84.50 99 SER A N 1
ATOM 812 C CA . SER A 1 99 ? 38.563 13.230 -12.895 1.00 84.50 99 SER A CA 1
ATOM 813 C C . SER A 1 99 ? 38.973 14.525 -12.212 1.00 84.50 99 SER A C 1
ATOM 815 O O . SER A 1 99 ? 38.248 15.505 -12.290 1.00 84.50 99 SER A O 1
ATOM 817 N N . GLY A 1 100 ? 40.096 14.514 -11.488 1.00 86.12 100 GLY A N 1
ATOM 818 C CA . GLY A 1 100 ? 40.468 15.575 -10.552 1.00 86.12 100 GLY A CA 1
ATOM 819 C C . GLY A 1 100 ? 39.813 15.431 -9.169 1.00 86.12 100 GLY A C 1
ATOM 820 O O . GLY A 1 100 ? 40.362 15.942 -8.198 1.00 86.12 100 GLY A O 1
ATOM 821 N N . PHE A 1 101 ? 38.742 14.637 -9.020 1.00 89.88 101 PHE A N 1
ATOM 822 C CA . PHE A 1 101 ? 38.205 14.236 -7.706 1.00 89.88 101 PHE A CA 1
ATOM 823 C C . PHE A 1 101 ? 39.167 13.331 -6.933 1.00 89.88 101 PHE A C 1
ATOM 825 O O . PHE A 1 101 ? 39.092 13.236 -5.707 1.00 89.88 101 PHE A O 1
ATOM 832 N N . ASP A 1 102 ? 40.108 12.712 -7.650 1.00 84.56 102 ASP A N 1
ATOM 833 C CA . ASP A 1 102 ? 41.171 11.894 -7.087 1.00 84.56 102 ASP A CA 1
ATOM 834 C C . ASP A 1 102 ? 41.940 12.630 -5.966 1.00 84.56 102 ASP A C 1
ATOM 836 O O . ASP A 1 102 ? 42.328 12.013 -4.974 1.00 84.56 102 ASP A O 1
ATOM 840 N N . ALA A 1 103 ? 42.109 13.951 -6.101 1.00 80.69 103 ALA A N 1
ATOM 841 C CA . ALA A 1 103 ? 42.794 14.824 -5.151 1.00 80.69 103 ALA A CA 1
ATOM 842 C C . ALA A 1 103 ? 42.094 14.915 -3.784 1.00 80.69 103 ALA A C 1
ATOM 844 O O . ALA A 1 103 ? 42.742 14.776 -2.744 1.00 80.69 103 ALA A O 1
ATOM 845 N N . LEU A 1 104 ? 40.768 15.095 -3.779 1.00 85.25 104 LEU A N 1
ATOM 846 C CA . LEU A 1 104 ? 39.968 15.134 -2.550 1.00 85.25 104 LEU A CA 1
ATOM 847 C C . LEU A 1 104 ? 39.933 13.770 -1.869 1.00 85.25 104 LEU A C 1
ATOM 849 O O . LEU A 1 104 ? 40.064 13.681 -0.647 1.00 85.25 104 LEU A O 1
ATOM 853 N N . ALA A 1 105 ? 39.811 12.707 -2.667 1.00 85.38 105 ALA A N 1
ATOM 854 C CA . ALA A 1 105 ? 39.830 11.349 -2.152 1.00 85.38 105 ALA A CA 1
ATOM 855 C C . ALA A 1 105 ? 41.152 11.053 -1.421 1.00 85.38 105 ALA A C 1
ATOM 857 O O . ALA A 1 105 ? 41.119 10.513 -0.319 1.00 85.38 105 ALA A O 1
ATOM 858 N N . TYR A 1 106 ? 42.300 11.486 -1.960 1.00 83.56 106 TYR A N 1
ATOM 859 C CA . TYR A 1 106 ? 43.600 11.301 -1.306 1.00 83.56 106 TYR A CA 1
ATOM 860 C C . TYR A 1 106 ? 43.761 12.088 0.002 1.00 83.56 106 TYR A C 1
ATOM 862 O O . TYR A 1 106 ? 44.275 11.532 0.972 1.00 83.56 106 TYR A O 1
ATOM 870 N N . ILE A 1 107 ? 43.326 13.351 0.061 1.00 82.94 107 ILE A N 1
ATOM 871 C CA . ILE A 1 107 ? 43.417 14.155 1.295 1.00 82.94 107 ILE A CA 1
ATOM 872 C C . ILE A 1 107 ? 42.534 13.546 2.389 1.00 82.94 107 ILE A C 1
ATOM 874 O O . ILE A 1 107 ? 42.981 13.371 3.525 1.00 82.94 107 ILE A O 1
ATOM 878 N N . HIS A 1 108 ? 41.305 13.170 2.033 1.00 81.62 108 HIS A N 1
ATOM 879 C CA . HIS A 1 108 ? 40.364 12.556 2.960 1.00 81.62 108 HIS A CA 1
ATOM 880 C C . HIS A 1 108 ? 40.866 11.194 3.471 1.00 81.62 108 HIS A C 1
ATOM 882 O O . HIS A 1 108 ? 40.821 10.950 4.674 1.00 81.62 108 HIS A O 1
ATOM 888 N N . CYS A 1 109 ? 41.423 10.344 2.603 1.00 80.31 109 CYS A N 1
ATOM 889 C CA . CYS A 1 109 ? 41.923 9.027 3.006 1.00 80.31 109 CYS A CA 1
ATOM 890 C C . CYS A 1 109 ? 43.193 9.089 3.863 1.00 80.31 109 CYS A C 1
ATOM 892 O O . CYS A 1 109 ? 43.257 8.420 4.890 1.00 80.31 109 CYS A O 1
ATOM 894 N N . TYR A 1 110 ? 44.194 9.893 3.487 1.00 80.69 110 TYR A N 1
ATOM 895 C CA . TYR A 1 110 ? 45.483 9.877 4.190 1.00 80.69 110 TYR A CA 1
ATOM 896 C C . TYR A 1 110 ? 45.524 10.742 5.451 1.00 80.69 110 TYR A C 1
ATOM 898 O O . TYR A 1 110 ? 46.253 10.411 6.382 1.00 80.69 110 TYR A O 1
ATOM 906 N N . PHE A 1 111 ? 44.756 11.833 5.503 1.00 81.38 111 PHE A N 1
ATOM 907 C CA . PHE A 1 111 ? 44.805 12.782 6.622 1.00 81.38 111 PHE A CA 1
ATOM 908 C C . PHE A 1 111 ? 43.520 12.805 7.457 1.00 81.38 111 PHE A C 1
ATOM 910 O O . PHE A 1 111 ? 43.494 13.473 8.489 1.00 81.38 111 PHE A O 1
ATOM 917 N N . LYS A 1 112 ? 42.447 12.120 7.017 1.00 80.25 112 LYS A N 1
ATOM 918 C CA . LYS A 1 112 ? 41.113 12.118 7.659 1.00 80.25 112 LYS A CA 1
ATOM 919 C C . LYS A 1 112 ? 40.601 13.527 7.995 1.00 80.25 112 LYS A C 1
ATOM 921 O O . LYS A 1 112 ? 39.867 13.730 8.957 1.00 80.25 112 LYS A O 1
ATOM 926 N N . ASN A 1 113 ? 41.010 14.520 7.201 1.00 76.62 113 ASN A N 1
ATOM 927 C CA . ASN A 1 113 ? 40.733 15.929 7.449 1.00 76.62 113 ASN A CA 1
ATOM 928 C C . ASN A 1 113 ? 39.627 16.423 6.511 1.00 76.62 113 ASN A C 1
ATOM 930 O O . ASN A 1 113 ? 39.862 16.840 5.369 1.00 76.62 113 ASN A O 1
ATOM 934 N N . GLU A 1 114 ? 38.396 16.359 7.012 1.00 75.00 114 GLU A N 1
ATOM 935 C CA . GLU A 1 114 ? 37.211 16.763 6.261 1.00 75.00 114 GLU A CA 1
ATOM 936 C C . GLU A 1 114 ? 37.159 18.281 6.031 1.00 75.00 114 GLU A C 1
ATOM 938 O O . GLU A 1 114 ? 36.689 18.732 4.990 1.00 75.00 114 GLU A O 1
ATOM 943 N N . GLN A 1 115 ? 37.697 19.085 6.955 1.00 81.94 115 GLN A N 1
ATOM 944 C CA . GLN A 1 115 ? 37.699 20.548 6.845 1.00 81.94 115 GLN A CA 1
ATOM 945 C C . GLN A 1 115 ? 38.530 21.027 5.650 1.00 81.94 115 GLN A C 1
ATOM 947 O O . GLN A 1 115 ? 38.044 21.819 4.841 1.00 81.94 115 GLN A O 1
ATOM 952 N N . LYS A 1 116 ? 39.757 20.512 5.488 1.00 83.38 116 LYS A N 1
ATOM 953 C CA . LYS A 1 116 ? 40.618 20.865 4.347 1.00 83.38 116 LYS A CA 1
ATOM 954 C C . LYS A 1 116 ? 40.021 20.379 3.025 1.00 83.38 116 LYS A C 1
ATOM 956 O O . LYS A 1 116 ? 39.988 21.133 2.056 1.00 83.38 116 LYS A O 1
ATOM 961 N N . SER A 1 117 ? 39.481 19.160 3.006 1.00 86.38 117 SER A N 1
ATOM 962 C CA . SER A 1 117 ? 38.829 18.595 1.818 1.00 86.38 117 SER A CA 1
ATOM 963 C C . SER A 1 117 ? 37.595 19.412 1.402 1.00 86.38 117 SER A C 1
ATOM 965 O O . SER A 1 117 ? 37.419 19.715 0.225 1.00 86.38 117 SER A O 1
ATOM 967 N N . ASN A 1 118 ? 36.781 19.852 2.369 1.00 86.56 118 ASN A N 1
ATOM 968 C CA . ASN A 1 118 ? 35.636 20.734 2.128 1.00 86.56 118 ASN A CA 1
ATOM 969 C C . ASN A 1 118 ? 36.054 22.123 1.627 1.00 86.56 118 ASN A C 1
ATOM 971 O O . ASN A 1 118 ? 35.403 22.655 0.732 1.00 86.56 118 ASN A O 1
ATOM 975 N N . SER A 1 119 ? 37.146 22.684 2.153 1.00 89.25 119 SER A N 1
ATOM 976 C CA . SER A 1 119 ? 37.696 23.961 1.680 1.00 89.25 119 SER A CA 1
ATOM 977 C C . SER A 1 119 ? 38.083 23.897 0.196 1.00 89.25 119 SER A C 1
ATOM 979 O O . SER A 1 119 ? 37.663 24.740 -0.598 1.00 89.25 119 SER A O 1
ATOM 981 N N . ILE A 1 120 ? 38.790 22.838 -0.217 1.00 89.56 120 ILE A N 1
ATOM 982 C CA . ILE A 1 120 ? 39.164 22.628 -1.625 1.00 89.56 120 ILE A CA 1
ATOM 983 C C . ILE A 1 120 ? 37.921 22.378 -2.485 1.00 89.56 120 ILE A C 1
ATOM 985 O O . ILE A 1 120 ? 37.800 22.965 -3.559 1.00 89.56 120 ILE A O 1
ATOM 989 N N . PHE A 1 121 ? 36.965 21.576 -2.006 1.00 91.12 121 PHE A N 1
ATOM 990 C CA . PHE A 1 121 ? 35.700 21.317 -2.701 1.00 91.12 121 PHE A CA 1
ATOM 991 C C . PHE A 1 121 ? 34.899 22.604 -2.966 1.00 91.12 121 PHE A C 1
ATOM 993 O O . PHE A 1 121 ? 34.310 22.762 -4.035 1.00 91.12 121 PHE A O 1
ATOM 1000 N N . GLN A 1 122 ? 34.893 23.544 -2.018 1.00 90.94 122 GLN A N 1
ATOM 1001 C CA . GLN A 1 122 ? 34.214 24.839 -2.139 1.00 90.94 122 GLN A CA 1
ATOM 1002 C C . GLN A 1 122 ? 35.004 25.871 -2.960 1.00 90.94 122 GLN A C 1
ATOM 1004 O O . GLN A 1 122 ? 34.463 26.925 -3.301 1.00 90.94 122 GLN A O 1
ATOM 1009 N N . SER A 1 123 ? 36.266 25.594 -3.301 1.00 92.12 123 SER A N 1
ATOM 1010 C CA . SER A 1 123 ? 37.090 26.514 -4.083 1.00 92.12 123 SER A CA 1
ATOM 1011 C C . SER A 1 123 ? 36.504 26.755 -5.479 1.00 92.12 123 SER A C 1
ATOM 1013 O O . SER A 1 123 ? 35.947 25.860 -6.119 1.00 92.12 123 SER A O 1
ATOM 1015 N N . LYS A 1 124 ? 36.691 27.973 -6.004 1.00 91.06 124 LYS A N 1
ATOM 1016 C CA . LYS A 1 124 ? 36.234 28.344 -7.355 1.00 91.06 124 LYS A CA 1
ATOM 1017 C C . LYS A 1 124 ? 36.790 27.407 -8.435 1.00 91.06 124 LYS A C 1
ATOM 1019 O O . LYS A 1 124 ? 36.092 27.101 -9.398 1.00 91.06 124 LYS A O 1
ATOM 1024 N N . LEU A 1 125 ? 38.033 26.956 -8.261 1.00 90.50 125 LEU A N 1
ATOM 1025 C CA . LEU A 1 125 ? 38.697 26.035 -9.177 1.00 90.50 125 LEU A CA 1
ATOM 1026 C C . LEU A 1 125 ? 37.998 24.669 -9.202 1.00 90.50 125 LEU A C 1
ATOM 1028 O O . LEU A 1 125 ? 37.710 24.147 -10.274 1.00 90.50 125 LEU A O 1
ATOM 1032 N N . PHE A 1 126 ? 37.668 24.114 -8.035 1.00 93.31 126 PHE A N 1
ATOM 1033 C CA . PHE A 1 126 ? 37.007 22.813 -7.967 1.00 93.31 126 PHE A CA 1
ATOM 1034 C C . PHE A 1 126 ? 35.545 22.877 -8.434 1.00 93.31 126 PHE A C 1
ATOM 1036 O O . PHE A 1 126 ? 35.071 21.963 -9.101 1.00 93.31 126 PHE A O 1
ATOM 1043 N N . GLN A 1 127 ? 34.840 23.985 -8.183 1.00 92.56 127 GLN A N 1
ATOM 1044 C CA . GLN A 1 127 ? 33.495 24.205 -8.733 1.00 92.56 127 GLN A CA 1
ATOM 1045 C C . GLN A 1 127 ? 33.491 24.267 -10.271 1.00 92.56 127 GLN A C 1
ATOM 1047 O O . GLN A 1 127 ? 32.564 23.767 -10.909 1.00 92.56 127 GLN A O 1
ATOM 1052 N N . LEU A 1 128 ? 34.548 24.816 -10.885 1.00 88.88 128 LEU A N 1
ATOM 1053 C CA . LEU A 1 128 ? 34.724 24.773 -12.339 1.00 88.88 128 LEU A CA 1
ATOM 1054 C C . LEU A 1 128 ? 34.920 23.335 -12.839 1.00 88.88 128 LEU A C 1
ATOM 1056 O O . LEU A 1 128 ? 34.278 22.940 -13.811 1.00 88.88 128 LEU A O 1
ATOM 1060 N N . LEU A 1 129 ? 35.745 22.544 -12.149 1.00 91.00 129 LEU A N 1
ATOM 1061 C CA . LEU A 1 129 ? 35.947 21.128 -12.459 1.00 91.00 129 LEU A CA 1
ATOM 1062 C C . LEU A 1 129 ? 34.638 20.323 -12.344 1.00 91.00 129 LEU A C 1
ATOM 1064 O O . LEU A 1 129 ? 34.348 19.508 -13.219 1.00 91.00 129 LEU A O 1
ATOM 1068 N N . ILE A 1 130 ? 33.817 20.577 -11.313 1.00 88.56 130 ILE A N 1
ATOM 1069 C CA . ILE A 1 130 ? 32.485 19.964 -11.163 1.00 88.56 130 ILE A CA 1
ATOM 1070 C C . ILE A 1 130 ? 31.635 20.256 -12.399 1.00 88.56 130 ILE A C 1
ATOM 1072 O O . ILE A 1 130 ? 31.109 19.325 -13.002 1.00 88.56 130 ILE A O 1
ATOM 1076 N N . ASN A 1 131 ? 31.542 21.524 -12.808 1.00 82.75 131 ASN A N 1
ATOM 1077 C CA . ASN A 1 131 ? 30.770 21.930 -13.983 1.00 82.75 131 ASN A CA 1
ATOM 1078 C C . ASN A 1 131 ? 31.270 21.248 -15.273 1.00 82.75 131 ASN A C 1
ATOM 1080 O O . ASN A 1 131 ? 30.475 20.782 -16.082 1.00 82.75 131 ASN A O 1
ATOM 1084 N N . GLN A 1 132 ? 32.590 21.106 -15.439 1.00 84.25 132 GLN A N 1
ATOM 1085 C CA . GLN A 1 132 ? 33.170 20.373 -16.571 1.00 84.25 132 GLN A CA 1
ATOM 1086 C C . GLN A 1 132 ? 32.807 18.878 -16.560 1.00 84.25 132 GLN A C 1
ATOM 1088 O O . GLN A 1 132 ? 32.663 18.277 -17.621 1.00 84.25 132 GLN A O 1
ATOM 1093 N N . CYS A 1 133 ? 32.616 18.281 -15.380 1.00 83.00 133 CYS A N 1
ATOM 1094 C CA . CYS A 1 133 ? 32.233 16.877 -15.236 1.00 83.00 133 CYS A CA 1
ATOM 1095 C C . CYS A 1 133 ? 30.716 16.631 -15.339 1.00 83.00 133 CYS A C 1
ATOM 1097 O O . CYS A 1 133 ? 30.317 15.495 -15.582 1.00 83.00 133 CYS A O 1
ATOM 1099 N N . GLN A 1 134 ? 29.865 17.655 -15.169 1.00 77.00 134 GLN A N 1
ATOM 1100 C CA . GLN A 1 134 ? 28.396 17.512 -15.124 1.00 77.00 134 GLN A CA 1
ATOM 1101 C C . GLN A 1 134 ? 27.795 16.876 -16.380 1.00 77.00 134 GLN A C 1
ATOM 1103 O O . GLN A 1 134 ? 26.823 16.132 -16.279 1.00 77.00 134 GLN A O 1
ATOM 1108 N N . ASN A 1 135 ? 28.388 17.143 -17.543 1.00 68.31 135 ASN A N 1
ATOM 1109 C CA . ASN A 1 135 ? 27.908 16.640 -18.832 1.00 68.31 135 ASN A CA 1
ATOM 1110 C C . ASN A 1 135 ? 28.694 15.411 -19.328 1.00 68.31 135 ASN A C 1
ATOM 1112 O O . ASN A 1 135 ? 28.520 14.991 -20.471 1.00 68.31 135 ASN A O 1
ATOM 1116 N N . GLY A 1 136 ? 29.576 14.853 -18.491 1.00 75.38 136 GLY A N 1
ATOM 1117 C CA . GLY A 1 136 ? 30.399 13.691 -18.816 1.00 75.38 136 GLY A CA 1
ATOM 1118 C C . GLY A 1 136 ? 29.838 12.374 -18.277 1.00 75.38 136 GLY A C 1
ATOM 1119 O O . GLY A 1 136 ? 29.147 12.325 -17.262 1.00 75.38 136 GLY A O 1
ATOM 1120 N N . LEU A 1 137 ? 30.189 11.270 -18.937 1.00 81.06 137 LEU A N 1
ATOM 1121 C CA . LEU A 1 137 ? 29.944 9.914 -18.451 1.00 81.06 137 LEU A CA 1
ATOM 1122 C C . LEU A 1 137 ? 31.070 9.487 -17.504 1.00 81.06 137 LEU A C 1
ATOM 1124 O O . LEU A 1 137 ? 32.199 9.255 -17.940 1.00 81.06 137 LEU A O 1
ATOM 1128 N N . ILE A 1 138 ? 30.759 9.354 -16.214 1.00 84.50 138 ILE A N 1
ATOM 1129 C CA . ILE A 1 138 ? 31.739 9.025 -15.171 1.00 84.50 138 ILE A CA 1
ATOM 1130 C C . ILE A 1 138 ? 31.633 7.544 -14.790 1.00 84.50 138 ILE A C 1
ATOM 1132 O O . ILE A 1 138 ? 30.566 7.071 -14.410 1.00 84.50 138 ILE A O 1
ATOM 1136 N N . PHE A 1 139 ? 32.745 6.812 -14.829 1.00 84.69 139 PHE A N 1
ATOM 1137 C CA . PHE A 1 139 ? 32.836 5.399 -14.450 1.00 84.69 139 PHE A CA 1
ATOM 1138 C C . PHE A 1 139 ? 33.871 5.206 -13.341 1.00 84.69 139 PHE A C 1
ATOM 1140 O O . PHE A 1 139 ? 35.032 5.558 -13.514 1.00 84.69 139 PHE A O 1
ATOM 1147 N N . ILE A 1 140 ? 33.486 4.616 -12.214 1.00 85.75 140 ILE A N 1
ATOM 1148 C CA . ILE A 1 140 ? 34.362 4.287 -11.088 1.00 85.75 140 ILE A CA 1
ATOM 1149 C C . ILE A 1 140 ? 34.680 2.793 -11.119 1.00 85.75 140 ILE A C 1
ATOM 1151 O O . ILE A 1 140 ? 33.782 1.964 -11.007 1.00 85.75 140 ILE A O 1
ATOM 1155 N N . ILE A 1 141 ? 35.956 2.433 -11.232 1.00 83.50 141 ILE A N 1
ATOM 1156 C CA . ILE A 1 141 ? 36.392 1.036 -11.134 1.00 83.50 141 ILE A CA 1
ATOM 1157 C 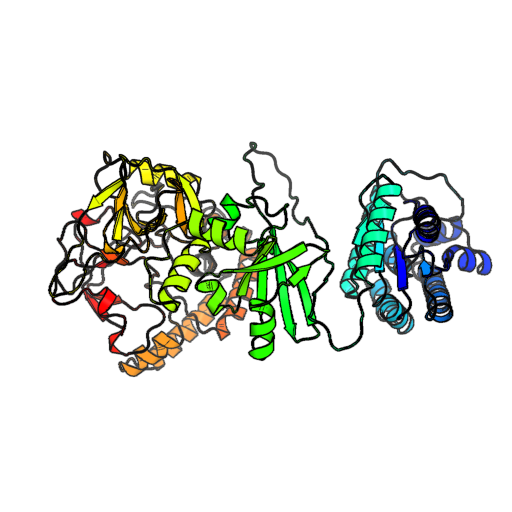C . ILE A 1 141 ? 36.431 0.619 -9.665 1.00 83.50 141 ILE A C 1
ATOM 1159 O O . ILE A 1 141 ? 37.136 1.238 -8.865 1.00 83.50 141 ILE A O 1
ATOM 1163 N N . HIS A 1 142 ? 35.694 -0.437 -9.321 1.00 79.62 142 HIS A N 1
ATOM 1164 C CA . HIS A 1 142 ? 35.763 -1.043 -7.998 1.00 79.62 142 HIS A CA 1
ATOM 1165 C C . HIS A 1 142 ? 37.068 -1.852 -7.860 1.00 79.62 142 HIS A C 1
ATOM 1167 O O . HIS A 1 142 ? 37.381 -2.637 -8.761 1.00 79.62 142 HIS A O 1
ATOM 1173 N N . PRO A 1 143 ? 37.841 -1.672 -6.772 1.00 78.06 143 PRO A N 1
ATOM 1174 C CA . PRO A 1 143 ? 39.016 -2.492 -6.486 1.00 78.06 143 PRO A CA 1
ATOM 1175 C C . PRO A 1 143 ? 38.670 -3.980 -6.445 1.00 78.06 143 PRO A C 1
ATOM 1177 O O . PRO A 1 143 ? 37.547 -4.350 -6.111 1.00 78.06 143 PRO A O 1
ATOM 1180 N N . GLN A 1 144 ? 39.631 -4.832 -6.789 1.00 67.25 144 GLN A N 1
ATOM 1181 C CA . GLN A 1 144 ? 39.502 -6.290 -6.725 1.00 67.25 144 GLN A CA 1
ATOM 1182 C C . GLN A 1 144 ? 40.793 -6.860 -6.128 1.00 67.25 144 GLN A C 1
ATOM 1184 O O . GLN A 1 144 ? 41.872 -6.394 -6.500 1.00 67.25 144 GLN A O 1
ATOM 1189 N N . GLU A 1 145 ? 40.693 -7.839 -5.223 1.00 63.38 145 GLU A N 1
ATOM 1190 C CA . GLU A 1 145 ? 41.852 -8.404 -4.502 1.00 63.38 145 GLU A CA 1
ATOM 1191 C C . GLU A 1 145 ? 42.911 -8.995 -5.447 1.00 63.38 145 GLU A C 1
ATOM 1193 O O . GLU A 1 145 ? 44.108 -8.860 -5.195 1.00 63.38 145 GLU A O 1
ATOM 1198 N N . ASP A 1 146 ? 42.471 -9.551 -6.580 1.00 53.69 146 ASP A N 1
ATOM 1199 C CA . ASP A 1 146 ? 43.310 -10.225 -7.579 1.00 53.69 146 ASP A CA 1
ATOM 1200 C C . ASP A 1 146 ? 44.163 -9.268 -8.443 1.00 53.69 146 ASP A C 1
ATOM 1202 O O . ASP A 1 146 ? 45.020 -9.709 -9.210 1.00 53.69 146 ASP A O 1
ATOM 1206 N N . LEU A 1 147 ? 43.946 -7.949 -8.345 1.00 52.16 147 LEU A N 1
ATOM 1207 C CA . LEU A 1 147 ? 44.644 -6.917 -9.123 1.00 52.16 147 LEU A CA 1
ATOM 1208 C C . LEU A 1 147 ? 45.639 -6.136 -8.245 1.00 52.16 147 LEU A C 1
ATOM 1210 O O . LEU A 1 147 ? 45.492 -4.933 -8.025 1.00 52.16 147 LEU A O 1
ATOM 1214 N N . GLN A 1 148 ? 46.684 -6.803 -7.749 1.00 52.72 148 GLN A N 1
ATOM 1215 C CA . GLN A 1 148 ? 47.829 -6.123 -7.125 1.00 52.72 148 GLN A CA 1
ATOM 1216 C C . GLN A 1 148 ? 48.864 -5.731 -8.190 1.00 52.72 148 GLN A C 1
ATOM 1218 O O . GLN A 1 148 ? 49.304 -6.566 -8.978 1.00 52.72 148 GLN A O 1
ATOM 1223 N N . ALA A 1 149 ? 49.270 -4.458 -8.228 1.00 52.50 149 ALA A N 1
ATOM 1224 C CA . ALA A 1 149 ? 50.278 -3.978 -9.178 1.00 52.50 149 ALA A CA 1
ATOM 1225 C C . ALA A 1 149 ? 51.675 -3.823 -8.565 1.00 52.50 149 ALA A C 1
ATOM 1227 O O . ALA A 1 149 ? 51.841 -3.586 -7.370 1.00 52.50 149 ALA A O 1
ATOM 1228 N N . GLN A 1 150 ? 52.664 -3.898 -9.458 1.00 53.00 150 GLN A N 1
ATOM 1229 C CA . GLN A 1 150 ? 54.089 -3.681 -9.225 1.00 53.00 150 GLN A CA 1
ATOM 1230 C C . GLN A 1 150 ? 54.416 -2.213 -8.894 1.00 53.00 150 GLN A C 1
ATOM 1232 O O . GLN A 1 150 ? 53.789 -1.285 -9.405 1.00 53.00 150 GLN A O 1
ATOM 1237 N N . ASN A 1 151 ? 55.430 -2.023 -8.047 1.00 52.06 151 ASN A N 1
ATOM 1238 C CA . ASN A 1 151 ? 55.903 -0.729 -7.558 1.00 52.06 151 ASN A CA 1
ATOM 1239 C C . ASN A 1 151 ? 56.580 0.088 -8.681 1.00 52.06 151 ASN A C 1
ATOM 1241 O O . ASN A 1 151 ? 57.588 -0.351 -9.233 1.00 52.06 151 ASN A O 1
ATOM 1245 N N . ASP A 1 152 ? 56.041 1.270 -9.012 1.00 55.22 152 ASP A N 1
ATOM 1246 C CA . ASP A 1 152 ? 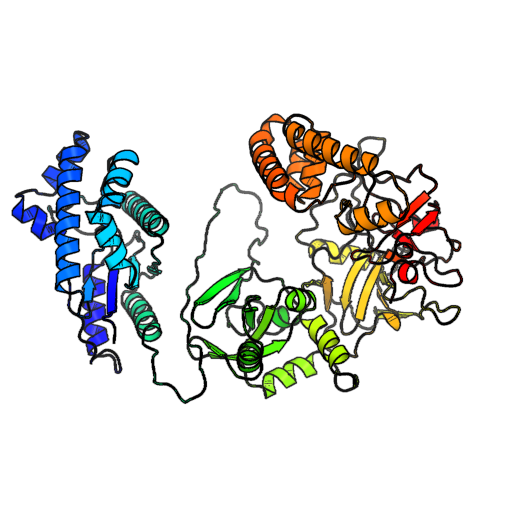56.577 2.172 -10.048 1.00 55.22 152 ASP A CA 1
ATOM 1247 C C . ASP A 1 152 ? 57.388 3.360 -9.483 1.00 55.22 152 ASP A C 1
ATOM 1249 O O . ASP A 1 152 ? 57.796 4.236 -10.246 1.00 55.22 152 ASP A O 1
ATOM 1253 N N . ASN A 1 153 ? 57.637 3.400 -8.162 1.00 56.09 153 ASN A N 1
ATOM 1254 C CA . ASN A 1 153 ? 58.363 4.450 -7.416 1.00 56.09 153 ASN A CA 1
ATOM 1255 C C . ASN A 1 153 ? 57.818 5.892 -7.559 1.00 56.09 153 ASN A C 1
ATOM 1257 O O . ASN A 1 153 ? 58.379 6.832 -6.984 1.00 56.09 153 ASN A O 1
ATOM 1261 N N . MET A 1 154 ? 56.717 6.092 -8.287 1.00 53.81 154 MET A N 1
ATOM 1262 C CA . MET A 1 154 ? 56.112 7.405 -8.530 1.00 53.81 154 MET A CA 1
ATOM 1263 C C . MET A 1 154 ? 54.883 7.653 -7.658 1.00 53.81 154 MET A C 1
ATOM 1265 O O . MET A 1 154 ? 54.552 8.809 -7.395 1.00 53.81 154 MET A O 1
ATOM 1269 N N . ARG A 1 155 ? 54.205 6.593 -7.202 1.00 60.47 155 ARG A N 1
ATOM 1270 C CA . ARG A 1 155 ? 52.985 6.680 -6.391 1.00 60.47 155 ARG A CA 1
ATOM 1271 C C . ARG A 1 155 ? 53.085 5.823 -5.130 1.00 60.47 155 ARG A C 1
ATOM 1273 O O . ARG A 1 155 ? 53.825 4.849 -5.092 1.00 60.47 155 ARG A O 1
ATOM 1280 N N . ILE A 1 156 ? 52.281 6.175 -4.130 1.00 59.44 156 ILE A N 1
ATOM 1281 C CA . ILE A 1 156 ? 52.046 5.341 -2.945 1.00 59.44 156 ILE A CA 1
ATOM 1282 C C . ILE A 1 156 ? 51.317 4.078 -3.409 1.00 59.44 156 ILE A C 1
ATOM 1284 O O . ILE A 1 156 ? 50.368 4.183 -4.195 1.00 59.44 156 ILE A O 1
ATOM 1288 N N . VAL A 1 157 ? 51.765 2.905 -2.957 1.00 59.84 157 VAL A N 1
ATOM 1289 C CA . VAL A 1 157 ? 51.153 1.608 -3.286 1.00 59.84 157 VAL A CA 1
ATOM 1290 C C . VAL A 1 157 ? 50.198 1.207 -2.151 1.00 59.84 157 VAL A C 1
ATOM 1292 O O . VAL A 1 157 ? 50.664 0.704 -1.131 1.00 59.84 157 VAL A O 1
ATOM 1295 N N . PRO A 1 158 ? 48.881 1.460 -2.281 1.00 62.91 158 PRO A N 1
ATOM 1296 C CA . PRO A 1 158 ? 47.897 1.102 -1.263 1.00 62.91 158 PRO A CA 1
ATOM 1297 C C . PRO A 1 158 ? 47.630 -0.403 -1.243 1.00 62.91 158 PRO A C 1
ATOM 1299 O O . PRO A 1 158 ? 47.571 -1.044 -2.301 1.00 62.91 158 PRO A O 1
ATOM 1302 N N . ASN A 1 159 ? 47.397 -0.947 -0.047 1.00 71.00 159 ASN A N 1
ATOM 1303 C CA . ASN A 1 159 ? 46.852 -2.296 0.098 1.00 71.00 159 ASN A CA 1
ATOM 1304 C C . ASN A 1 159 ? 45.377 -2.329 -0.377 1.00 71.00 159 ASN A C 1
ATOM 1306 O O . ASN A 1 159 ? 44.778 -1.292 -0.666 1.00 71.00 159 ASN A O 1
ATOM 1310 N N . TYR A 1 160 ? 44.774 -3.514 -0.490 1.00 72.81 160 TYR A N 1
ATOM 1311 C CA . TYR A 1 160 ? 43.392 -3.641 -0.978 1.00 72.81 160 TYR A CA 1
ATOM 1312 C C . TYR A 1 160 ? 42.374 -2.847 -0.136 1.00 72.81 160 TYR A C 1
ATOM 1314 O O . TYR A 1 160 ? 41.502 -2.179 -0.692 1.00 72.81 160 TYR A O 1
ATOM 1322 N N . GLN A 1 161 ? 42.528 -2.846 1.189 1.00 75.88 161 GLN A N 1
ATOM 1323 C CA . GLN A 1 161 ? 41.659 -2.104 2.102 1.00 75.88 161 GLN A CA 1
ATOM 1324 C C . GLN A 1 161 ? 41.752 -0.589 1.861 1.00 75.88 161 GLN A C 1
ATOM 1326 O O . GLN A 1 161 ? 40.729 0.083 1.734 1.00 75.88 161 GLN A O 1
ATOM 1331 N N . ASP A 1 162 ? 42.963 -0.066 1.680 1.00 75.25 162 ASP A N 1
ATOM 1332 C CA . ASP A 1 162 ? 43.205 1.341 1.352 1.00 75.25 162 ASP A CA 1
ATOM 1333 C C . ASP A 1 162 ? 42.561 1.724 0.001 1.00 75.25 162 ASP A C 1
ATOM 1335 O O . ASP A 1 162 ? 42.056 2.835 -0.173 1.00 75.25 162 ASP A O 1
ATOM 1339 N N . GLN A 1 163 ? 42.545 0.807 -0.977 1.00 79.81 163 GLN A N 1
ATOM 1340 C CA . GLN A 1 163 ? 41.887 1.031 -2.272 1.00 79.81 163 GLN A CA 1
ATOM 1341 C C . GLN A 1 163 ? 40.360 1.090 -2.144 1.00 79.81 163 GLN A C 1
ATOM 1343 O O . GLN A 1 163 ? 39.715 1.888 -2.839 1.00 79.81 163 GLN A O 1
ATOM 1348 N N . ILE A 1 164 ? 39.775 0.265 -1.271 1.00 80.00 164 ILE A N 1
ATOM 1349 C CA . ILE A 1 164 ? 38.341 0.293 -0.963 1.00 80.00 164 ILE A CA 1
ATOM 1350 C C . ILE A 1 164 ? 37.982 1.610 -0.275 1.00 80.00 164 ILE A C 1
ATOM 1352 O O . ILE A 1 164 ? 37.094 2.315 -0.756 1.00 80.00 164 ILE A O 1
ATOM 1356 N N . GLU A 1 165 ? 38.720 2.003 0.766 1.00 81.56 165 GLU A N 1
ATOM 1357 C CA . GLU A 1 165 ? 38.502 3.270 1.479 1.00 81.56 165 GLU A CA 1
ATOM 1358 C C . GLU A 1 165 ? 38.624 4.482 0.547 1.00 81.56 165 GLU A C 1
ATOM 1360 O O . GLU A 1 165 ? 37.786 5.388 0.575 1.00 81.56 165 GLU A O 1
ATOM 1365 N N . TYR A 1 166 ? 39.609 4.466 -0.354 1.00 86.19 166 TYR A N 1
ATOM 1366 C CA . TYR A 1 166 ? 39.744 5.468 -1.408 1.00 86.19 166 TYR A CA 1
ATOM 1367 C C . TYR A 1 166 ? 38.529 5.529 -2.331 1.00 86.19 166 TYR A C 1
ATOM 1369 O O . TYR A 1 166 ? 38.047 6.612 -2.668 1.00 86.19 166 TYR A O 1
ATOM 1377 N N . THR A 1 167 ? 38.024 4.373 -2.754 1.00 84.31 167 THR A N 1
ATOM 1378 C CA . THR A 1 167 ? 36.894 4.299 -3.683 1.00 84.31 167 THR A CA 1
ATOM 1379 C C . THR A 1 167 ? 35.602 4.787 -3.029 1.00 84.31 167 THR A C 1
ATOM 1381 O O . THR A 1 167 ? 34.835 5.503 -3.671 1.00 84.31 167 THR A O 1
ATOM 1384 N N . GLU A 1 168 ? 35.378 4.481 -1.751 1.00 81.69 168 GLU A N 1
ATOM 1385 C CA . GLU A 1 168 ? 34.240 5.012 -0.990 1.00 81.69 168 GLU A CA 1
ATOM 1386 C C . GLU A 1 168 ? 34.354 6.526 -0.767 1.00 81.69 168 GLU A C 1
ATOM 1388 O O . GLU A 1 168 ? 33.382 7.259 -0.958 1.00 81.69 168 GLU A O 1
ATOM 1393 N N . SER A 1 169 ? 35.558 7.023 -0.475 1.00 85.69 169 SER A N 1
ATOM 1394 C CA . SER A 1 169 ? 35.846 8.460 -0.400 1.00 85.69 169 SER A CA 1
ATOM 1395 C C . SER A 1 169 ? 35.532 9.169 -1.726 1.00 85.69 169 SER A C 1
ATOM 1397 O O . SER A 1 169 ? 34.846 10.190 -1.758 1.00 85.69 169 SER A O 1
ATOM 1399 N N . LEU A 1 170 ? 35.945 8.587 -2.852 1.00 87.38 170 LEU A N 1
ATOM 1400 C CA . LEU A 1 170 ? 35.659 9.110 -4.186 1.00 87.38 170 LEU A CA 1
ATOM 1401 C C . LEU A 1 170 ? 34.143 9.158 -4.475 1.00 87.38 170 LEU A C 1
ATOM 1403 O O . LEU A 1 170 ? 33.635 10.181 -4.939 1.00 87.38 170 LEU A O 1
ATOM 1407 N N . LYS A 1 171 ? 33.403 8.086 -4.153 1.00 82.38 171 LYS A N 1
ATOM 1408 C CA . LYS A 1 171 ? 31.933 8.027 -4.282 1.00 82.38 171 LYS A CA 1
ATOM 1409 C C . LYS A 1 171 ? 31.233 9.085 -3.430 1.00 82.38 171 LYS A C 1
ATOM 1411 O O . LYS A 1 171 ? 30.264 9.694 -3.894 1.00 82.38 171 LYS A O 1
ATOM 1416 N N . HIS A 1 172 ? 31.718 9.322 -2.209 1.00 84.94 172 HIS A N 1
ATOM 1417 C CA . HIS A 1 172 ? 31.197 10.363 -1.325 1.00 84.94 172 HIS A CA 1
ATOM 1418 C C . HIS A 1 172 ? 31.278 11.742 -1.992 1.00 84.94 172 HIS A C 1
ATOM 1420 O O . HIS A 1 172 ? 30.266 12.439 -2.082 1.00 84.94 172 HIS A O 1
ATOM 1426 N N . TRP A 1 173 ? 32.443 12.111 -2.534 1.00 85.56 173 TRP A N 1
ATOM 1427 C CA . TRP A 1 173 ? 32.635 13.420 -3.167 1.00 85.56 173 TRP A CA 1
ATOM 1428 C C . TRP A 1 173 ? 31.824 13.596 -4.452 1.00 85.56 173 TRP A C 1
ATOM 1430 O O . TRP A 1 173 ? 31.249 14.665 -4.654 1.00 85.56 173 TRP A O 1
ATOM 1440 N N . TYR A 1 174 ? 31.697 12.558 -5.284 1.00 82.31 174 TYR A N 1
ATOM 1441 C CA . TYR A 1 174 ? 30.809 12.613 -6.451 1.00 82.31 174 TYR A CA 1
ATOM 1442 C C . TYR A 1 174 ? 29.339 12.801 -6.062 1.00 82.31 174 TYR A C 1
ATOM 1444 O O . TYR A 1 174 ? 28.645 13.635 -6.642 1.00 82.31 174 TYR A O 1
ATOM 1452 N N . THR A 1 175 ? 28.881 12.080 -5.035 1.00 78.00 175 THR A N 1
ATOM 1453 C CA . THR A 1 175 ? 27.510 12.200 -4.514 1.00 78.00 175 THR A CA 1
ATOM 1454 C C . THR A 1 175 ? 27.256 13.602 -3.961 1.00 78.00 175 THR A C 1
ATOM 1456 O O . THR A 1 175 ? 26.223 14.205 -4.249 1.00 78.00 175 THR A O 1
ATOM 1459 N N . LYS A 1 176 ? 28.228 14.156 -3.227 1.00 81.19 176 LYS A N 1
ATOM 1460 C CA . LYS A 1 176 ? 28.185 15.521 -2.688 1.00 81.19 176 LYS A CA 1
ATOM 1461 C C . LYS A 1 176 ? 28.181 16.595 -3.781 1.00 81.19 176 LYS A C 1
ATOM 1463 O O . LYS A 1 176 ? 27.572 17.640 -3.596 1.00 81.19 176 LYS A O 1
ATOM 1468 N N . ALA A 1 177 ? 28.824 16.333 -4.919 1.00 76.12 177 ALA A N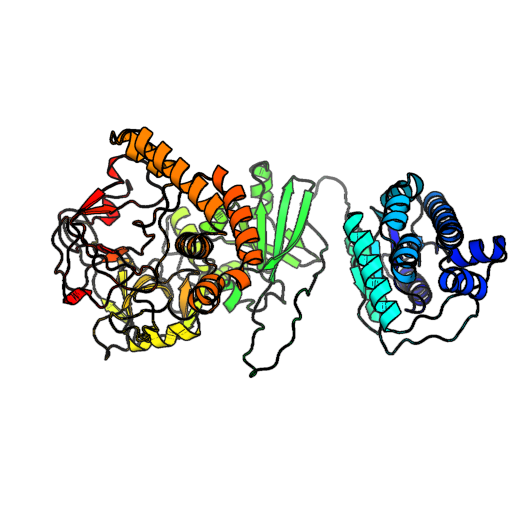 1
ATOM 1469 C CA . ALA A 1 177 ? 28.808 17.201 -6.099 1.00 76.12 177 ALA A CA 1
ATOM 1470 C C . ALA A 1 177 ? 27.556 17.035 -6.982 1.00 76.12 177 ALA A C 1
ATOM 1472 O O . ALA A 1 177 ? 27.458 17.700 -8.010 1.00 76.12 177 ALA A O 1
ATOM 1473 N N . HIS A 1 178 ? 26.623 16.147 -6.615 1.00 75.12 178 HIS A N 1
ATOM 1474 C CA . HIS A 1 178 ? 25.464 15.771 -7.434 1.00 75.12 178 HIS A CA 1
ATOM 1475 C C . HIS A 1 178 ? 25.834 15.258 -8.839 1.00 75.12 178 HIS A C 1
ATOM 1477 O O . HIS A 1 178 ? 25.058 15.392 -9.784 1.00 75.12 178 HIS A O 1
ATOM 1483 N N . LEU A 1 179 ? 27.014 14.647 -8.977 1.00 67.00 179 LEU A N 1
ATOM 1484 C CA . LEU A 1 179 ? 27.476 14.050 -10.225 1.00 67.00 179 LEU A CA 1
ATOM 1485 C C . LEU A 1 179 ? 27.076 12.578 -10.286 1.00 67.00 179 LEU A C 1
ATOM 1487 O O . LEU A 1 179 ? 27.330 11.804 -9.361 1.00 67.00 179 LEU A O 1
ATOM 1491 N N . SER A 1 180 ? 26.464 12.189 -11.402 1.00 70.25 180 SER A N 1
ATOM 1492 C CA . SER A 1 180 ? 26.117 10.792 -11.657 1.00 70.25 180 SER A CA 1
ATOM 1493 C C . SER A 1 180 ? 27.353 10.014 -12.096 1.00 70.25 180 SER A C 1
ATOM 1495 O O . SER A 1 180 ? 28.130 10.488 -12.920 1.00 70.25 180 SER A O 1
ATOM 1497 N N . TYR A 1 181 ? 27.522 8.805 -11.571 1.00 76.44 181 TYR A N 1
ATOM 1498 C CA . TYR A 1 181 ? 28.606 7.905 -11.947 1.00 76.44 181 TYR A CA 1
ATOM 1499 C C . TYR A 1 181 ? 28.115 6.457 -12.001 1.00 76.44 181 TYR A C 1
ATOM 1501 O O . TYR A 1 181 ? 27.125 6.093 -11.367 1.00 76.44 181 TYR A O 1
ATOM 1509 N N . PHE A 1 182 ? 28.844 5.618 -12.729 1.00 70.50 182 PHE A N 1
ATOM 1510 C CA . PHE A 1 182 ? 28.604 4.182 -12.845 1.00 70.50 182 PHE A CA 1
ATOM 1511 C C . PHE A 1 182 ? 29.736 3.412 -12.174 1.00 70.50 182 PHE A C 1
ATOM 1513 O O . PHE A 1 182 ? 30.886 3.824 -12.268 1.00 70.50 182 PHE A O 1
ATOM 1520 N N . VAL A 1 183 ? 29.450 2.287 -11.519 1.00 72.69 183 VAL A N 1
ATOM 1521 C CA . VAL A 1 183 ? 30.491 1.460 -10.887 1.00 72.69 183 VAL A CA 1
ATOM 1522 C C . VAL A 1 183 ? 30.785 0.241 -11.758 1.00 72.69 183 VAL A C 1
ATOM 1524 O O . VAL A 1 183 ? 29.876 -0.501 -12.117 1.00 72.69 183 VAL A O 1
ATOM 1527 N N . LEU A 1 184 ? 32.058 0.028 -12.086 1.00 73.12 184 LEU A N 1
ATOM 1528 C CA . LEU A 1 184 ? 32.546 -1.126 -12.837 1.00 73.12 184 LEU A CA 1
ATOM 1529 C C . LEU A 1 184 ? 33.081 -2.176 -11.859 1.00 73.12 184 LEU A C 1
ATOM 1531 O O . LEU A 1 184 ? 34.111 -1.948 -11.223 1.00 73.12 184 LEU A O 1
ATOM 1535 N N . THR A 1 185 ? 32.391 -3.311 -11.747 1.00 73.00 185 THR A N 1
ATOM 1536 C CA . THR A 1 185 ? 32.734 -4.401 -10.813 1.00 73.00 185 THR A CA 1
ATOM 1537 C C . THR A 1 185 ? 33.268 -5.661 -11.494 1.00 73.00 185 THR A C 1
ATOM 1539 O O . THR A 1 185 ? 33.923 -6.462 -10.837 1.00 73.00 185 THR A O 1
ATOM 1542 N N . ASP A 1 186 ? 33.033 -5.853 -12.796 1.00 71.62 186 ASP A N 1
ATOM 1543 C CA . ASP A 1 186 ? 33.518 -7.031 -13.528 1.00 71.62 186 ASP A CA 1
ATOM 1544 C C . ASP A 1 186 ? 35.048 -7.100 -13.556 1.00 71.62 186 ASP A C 1
ATOM 1546 O O . ASP A 1 186 ? 35.699 -6.080 -13.742 1.00 71.62 186 ASP A O 1
ATOM 1550 N N . LEU A 1 187 ? 35.648 -8.287 -13.452 1.00 68.62 187 LEU A N 1
ATOM 1551 C CA . LEU A 1 187 ? 37.100 -8.479 -13.625 1.00 68.62 187 LEU A CA 1
ATOM 1552 C C . LEU A 1 187 ? 37.539 -8.436 -15.100 1.00 68.62 187 LEU A C 1
ATOM 1554 O O . LEU A 1 187 ? 38.673 -8.077 -15.407 1.00 68.62 187 LEU A O 1
ATOM 1558 N N . ASP A 1 188 ? 36.630 -8.772 -16.015 1.00 75.38 188 ASP A N 1
ATOM 1559 C CA . ASP A 1 188 ? 36.898 -8.865 -17.449 1.00 75.38 188 ASP A CA 1
ATOM 1560 C C . ASP A 1 188 ? 36.873 -7.481 -18.115 1.00 75.38 188 ASP A C 1
ATOM 1562 O O . ASP A 1 188 ? 35.840 -6.802 -18.163 1.00 75.38 188 ASP A O 1
ATOM 1566 N N . ILE A 1 189 ? 38.016 -7.072 -18.670 1.00 80.44 189 ILE A N 1
ATOM 1567 C CA . ILE A 1 189 ? 38.162 -5.799 -19.382 1.00 80.44 189 ILE A CA 1
ATOM 1568 C C . ILE A 1 189 ? 37.207 -5.689 -20.578 1.00 80.44 189 ILE A C 1
ATOM 1570 O O . ILE A 1 189 ? 36.675 -4.611 -20.829 1.00 80.44 189 ILE A O 1
ATOM 1574 N N . THR A 1 190 ? 36.911 -6.793 -21.265 1.00 79.81 190 THR A N 1
ATOM 1575 C CA . THR A 1 190 ? 35.995 -6.826 -22.411 1.00 79.81 190 THR A CA 1
ATOM 1576 C C . THR A 1 190 ? 34.585 -6.448 -21.975 1.00 79.81 190 THR A C 1
ATOM 1578 O O . THR A 1 190 ? 33.956 -5.593 -22.602 1.00 79.81 190 THR A O 1
ATOM 1581 N N . LYS A 1 191 ? 34.123 -7.008 -20.848 1.00 71.25 191 LYS A N 1
ATOM 1582 C CA . LYS A 1 191 ? 32.817 -6.686 -20.255 1.00 71.25 191 LYS A CA 1
ATOM 1583 C C . LYS A 1 191 ? 32.747 -5.235 -19.789 1.00 71.25 191 LYS A C 1
ATOM 1585 O O . LYS A 1 191 ? 31.736 -4.575 -20.019 1.00 71.25 191 LYS A O 1
ATOM 1590 N N . ARG A 1 192 ? 33.828 -4.702 -19.202 1.00 79.81 192 ARG A N 1
ATOM 1591 C CA . ARG A 1 192 ? 33.911 -3.278 -18.823 1.00 79.81 192 ARG A CA 1
ATOM 1592 C C . ARG A 1 192 ? 33.794 -2.356 -20.039 1.00 79.81 192 ARG A C 1
ATOM 1594 O O . ARG A 1 192 ? 33.082 -1.358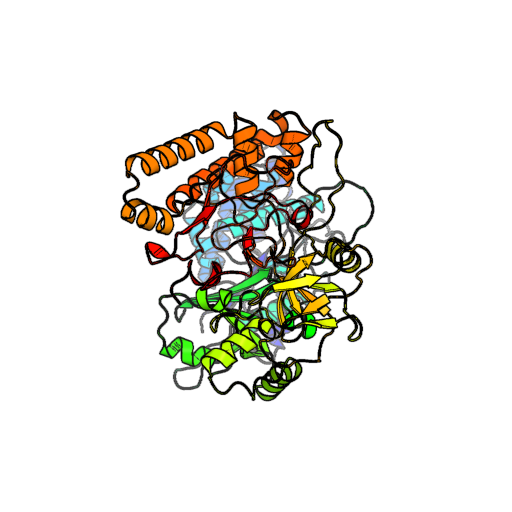 -19.977 1.00 79.81 192 ARG A O 1
ATOM 1601 N N . VAL A 1 193 ? 34.457 -2.687 -21.148 1.00 85.38 193 VAL A N 1
ATOM 1602 C CA . VAL A 1 193 ? 34.388 -1.888 -22.383 1.00 85.38 193 VAL A CA 1
ATOM 1603 C C . VAL A 1 193 ? 32.996 -1.962 -23.008 1.00 85.38 193 VAL A C 1
ATOM 1605 O O . VAL A 1 193 ? 32.457 -0.929 -23.389 1.00 85.38 193 VAL A O 1
ATOM 1608 N N . GLU A 1 194 ? 32.379 -3.146 -23.060 1.00 77.44 194 GLU A N 1
ATOM 1609 C CA . GLU A 1 194 ? 30.989 -3.303 -23.523 1.00 77.44 194 GLU A CA 1
ATOM 1610 C C . GLU A 1 194 ? 30.000 -2.526 -22.658 1.00 77.44 194 GLU A C 1
ATOM 1612 O O . GLU A 1 194 ? 29.031 -1.956 -23.163 1.00 77.44 194 GLU A O 1
ATOM 1617 N N . PHE A 1 195 ? 30.241 -2.490 -21.348 1.00 66.75 195 PHE A N 1
ATOM 1618 C CA . PHE A 1 195 ? 29.450 -1.691 -20.430 1.00 66.75 195 PHE A CA 1
ATOM 1619 C C . PHE A 1 195 ? 29.560 -0.206 -20.787 1.00 66.75 195 PHE A C 1
ATOM 1621 O O . PHE A 1 195 ? 28.529 0.426 -21.000 1.00 66.75 195 PHE A O 1
ATOM 1628 N N . ILE A 1 196 ? 30.769 0.341 -20.948 1.00 77.56 196 ILE A N 1
ATOM 1629 C CA . ILE A 1 196 ? 30.973 1.746 -21.347 1.00 77.56 196 ILE A CA 1
ATOM 1630 C C . ILE A 1 196 ? 30.334 2.031 -22.720 1.00 77.56 196 ILE A C 1
ATOM 1632 O O . ILE A 1 196 ? 29.594 3.002 -22.866 1.00 77.56 196 ILE A O 1
ATOM 1636 N N . GLU A 1 197 ? 30.539 1.160 -23.708 1.00 77.19 197 GLU A N 1
ATOM 1637 C CA . GLU A 1 197 ? 29.984 1.276 -25.065 1.00 77.19 197 GLU A CA 1
ATOM 1638 C C . GLU A 1 197 ? 28.451 1.390 -25.073 1.00 77.19 197 GLU A C 1
ATOM 1640 O O . GLU A 1 197 ? 27.887 2.279 -25.719 1.00 77.19 197 GLU A O 1
ATOM 1645 N N . LYS A 1 198 ? 27.761 0.551 -24.289 1.00 67.38 198 LYS A N 1
ATOM 1646 C CA . LYS A 1 198 ? 26.296 0.604 -24.142 1.00 67.38 198 LYS A CA 1
ATOM 1647 C C . LYS A 1 198 ? 25.808 1.964 -23.632 1.00 67.38 198 LYS A C 1
ATOM 1649 O O . LYS A 1 198 ? 24.764 2.436 -24.078 1.00 67.38 198 LYS A O 1
ATOM 1654 N N . HIS A 1 199 ? 26.556 2.607 -22.735 1.00 62.91 199 HIS A N 1
ATOM 1655 C CA . HIS A 1 199 ? 26.196 3.922 -22.190 1.00 62.91 199 HIS A CA 1
ATOM 1656 C C . HIS A 1 199 ? 26.440 5.050 -23.185 1.00 62.91 199 HIS A C 1
ATOM 1658 O O . HIS A 1 199 ? 25.638 5.978 -23.259 1.00 62.91 199 HIS A O 1
ATOM 1664 N N . ILE A 1 200 ? 27.504 4.949 -23.986 1.00 66.81 200 ILE A N 1
ATOM 1665 C CA . ILE A 1 200 ? 27.762 5.899 -25.069 1.00 66.81 200 ILE A CA 1
ATOM 1666 C C . ILE A 1 200 ? 26.614 5.849 -26.080 1.00 66.81 200 ILE A C 1
ATOM 1668 O O . ILE A 1 200 ? 26.079 6.891 -26.443 1.00 66.81 200 ILE A O 1
ATOM 1672 N N . HIS A 1 201 ? 26.179 4.656 -26.503 1.00 60.50 201 HIS A N 1
ATOM 1673 C CA . HIS A 1 201 ? 25.054 4.525 -27.435 1.00 60.50 201 HIS A CA 1
ATOM 1674 C C . HIS A 1 201 ? 23.734 5.078 -26.885 1.00 60.50 201 HIS A C 1
ATOM 1676 O O . HIS A 1 201 ? 22.965 5.647 -27.658 1.00 60.50 201 HIS A O 1
ATOM 1682 N N . GLY A 1 202 ? 23.493 4.979 -25.574 1.00 50.97 202 GLY A N 1
ATOM 1683 C CA . GLY A 1 202 ? 22.352 5.627 -24.917 1.00 50.97 202 GLY A CA 1
ATOM 1684 C C . GLY A 1 202 ? 22.385 7.162 -24.984 1.00 50.97 202 GLY A C 1
ATOM 1685 O O . GLY A 1 202 ? 21.336 7.793 -24.914 1.00 50.97 202 GLY A O 1
ATOM 1686 N N . HIS A 1 203 ? 23.563 7.761 -25.184 1.00 41.50 203 HIS A N 1
ATOM 1687 C CA . HIS A 1 203 ? 23.777 9.209 -25.274 1.00 41.50 203 HIS A CA 1
ATOM 1688 C C . HIS A 1 203 ? 23.531 9.797 -26.686 1.00 41.50 203 HIS A C 1
ATOM 1690 O O . HIS A 1 203 ? 23.548 11.016 -26.851 1.00 41.50 203 HIS A O 1
ATOM 1696 N N . PHE A 1 204 ? 23.307 8.955 -27.709 1.00 35.38 204 PHE A N 1
ATOM 1697 C CA . PHE A 1 204 ? 23.308 9.319 -29.140 1.00 35.38 204 PHE A CA 1
ATOM 1698 C C . PHE A 1 204 ? 21.929 9.611 -29.778 1.00 35.38 204 PHE A C 1
ATOM 1700 O O . PHE A 1 204 ? 21.814 9.610 -31.005 1.00 35.38 204 PHE A O 1
ATOM 1707 N N . HIS A 1 205 ? 20.872 9.893 -29.011 1.00 33.72 205 HIS A N 1
ATOM 1708 C CA . HIS A 1 205 ? 19.542 10.143 -29.587 1.00 33.72 205 HIS A CA 1
ATOM 1709 C C . HIS A 1 205 ? 19.206 11.643 -29.730 1.00 33.72 205 HIS A C 1
ATOM 1711 O O . HIS A 1 205 ? 18.763 12.282 -28.782 1.00 33.72 205 HIS A O 1
ATOM 1717 N N . TRP A 1 206 ? 19.349 12.185 -30.949 1.00 25.69 206 TRP A N 1
ATOM 1718 C CA . TRP A 1 206 ? 18.562 13.332 -31.435 1.00 25.69 206 TRP A CA 1
ATOM 1719 C C . TRP A 1 206 ? 18.309 13.206 -32.948 1.00 25.69 206 TRP A C 1
ATOM 1721 O O . TRP A 1 206 ? 19.252 12.999 -33.714 1.00 25.69 206 TRP A O 1
ATOM 1731 N N . LEU A 1 207 ? 17.049 13.340 -33.375 1.00 23.31 207 LEU A N 1
ATOM 1732 C CA . LEU A 1 207 ? 16.623 13.560 -34.764 1.00 23.31 207 LEU A CA 1
ATOM 1733 C C . LEU A 1 207 ? 15.549 14.681 -34.789 1.00 23.31 207 LEU A C 1
ATOM 1735 O O . LEU A 1 207 ? 14.859 14.863 -33.787 1.00 23.31 207 LEU A O 1
ATOM 1739 N N . PRO A 1 208 ? 15.459 15.445 -35.899 1.00 25.17 208 PRO A N 1
ATOM 1740 C CA . PRO A 1 208 ? 14.710 16.704 -36.058 1.00 25.17 208 PRO A CA 1
ATOM 1741 C C . PRO A 1 208 ? 13.171 16.542 -36.003 1.00 25.17 208 PRO A C 1
ATOM 1743 O O . PRO A 1 208 ? 12.673 15.415 -36.013 1.00 25.17 208 PRO A O 1
ATOM 1746 N N . PRO A 1 209 ? 12.406 17.654 -35.915 1.00 26.47 209 PRO A N 1
ATOM 1747 C CA . PRO A 1 209 ? 10.988 17.627 -35.572 1.00 26.47 209 PRO A CA 1
ATOM 1748 C C . PRO A 1 209 ? 10.167 17.201 -36.789 1.00 26.47 209 PRO A C 1
ATOM 1750 O O . PRO A 1 209 ? 10.208 17.918 -37.775 1.00 26.47 209 PRO A O 1
ATOM 1753 N N . GLU A 1 210 ? 9.476 16.051 -36.721 1.00 25.77 210 GLU A N 1
ATOM 1754 C CA . GLU A 1 210 ? 8.220 15.738 -37.458 1.00 25.77 210 GLU A CA 1
ATOM 1755 C C . GLU A 1 210 ? 7.764 14.253 -37.398 1.00 25.77 210 GLU A C 1
ATOM 1757 O O . GLU A 1 210 ? 6.750 13.909 -37.995 1.00 25.77 210 GLU A O 1
ATOM 1762 N N . ILE A 1 211 ? 8.423 13.337 -36.670 1.00 23.81 211 ILE A N 1
ATOM 1763 C CA . ILE A 1 211 ? 8.101 11.884 -36.701 1.00 23.81 211 ILE A CA 1
ATOM 1764 C C . ILE A 1 211 ? 7.985 11.314 -35.261 1.00 23.81 211 ILE A C 1
ATOM 1766 O O . ILE A 1 211 ? 8.692 11.801 -34.376 1.00 23.81 211 ILE A O 1
ATOM 1770 N N . PRO A 1 212 ? 7.063 10.355 -34.983 1.00 26.78 212 PRO A N 1
ATOM 1771 C CA . PRO A 1 212 ? 6.533 10.044 -33.647 1.00 26.78 212 PRO A CA 1
ATOM 1772 C C . PRO A 1 212 ? 7.589 9.591 -32.641 1.00 26.78 212 PRO A C 1
ATOM 1774 O O . PRO A 1 212 ? 8.498 8.840 -32.973 1.00 26.78 212 PRO A O 1
ATOM 1777 N N . ILE A 1 213 ? 7.416 10.055 -31.402 1.00 25.55 213 ILE A N 1
ATOM 1778 C CA . ILE A 1 213 ? 8.359 9.987 -30.279 1.00 25.55 213 ILE A CA 1
ATOM 1779 C C . ILE A 1 213 ? 8.647 8.528 -29.857 1.00 25.55 213 ILE A C 1
ATOM 1781 O O . ILE A 1 213 ? 7.775 7.906 -29.253 1.00 25.55 213 ILE A O 1
ATOM 1785 N N . PRO A 1 214 ? 9.876 7.996 -30.035 1.00 25.89 214 PRO A N 1
ATOM 1786 C CA . PRO A 1 214 ? 10.373 6.814 -29.336 1.00 25.89 214 PRO A CA 1
ATOM 1787 C C . PRO A 1 214 ? 11.264 7.279 -28.172 1.00 25.89 214 PRO A C 1
ATOM 1789 O O . PRO A 1 214 ? 12.373 7.781 -28.362 1.00 25.89 214 PRO A O 1
ATOM 1792 N N . LEU A 1 215 ? 10.761 7.153 -26.948 1.00 28.97 215 LEU A N 1
ATOM 1793 C CA . LEU A 1 215 ? 11.370 7.689 -25.723 1.00 28.97 215 LEU A CA 1
ATOM 1794 C C . LEU A 1 215 ? 12.556 6.848 -25.188 1.00 28.97 215 LEU A C 1
ATOM 1796 O O . LEU A 1 215 ? 12.493 6.322 -24.081 1.00 28.97 215 LEU A O 1
ATOM 1800 N N . CYS A 1 216 ? 13.654 6.725 -25.947 1.00 25.95 216 CYS A N 1
ATOM 1801 C CA . CYS A 1 216 ? 14.865 6.011 -25.505 1.00 25.95 216 CYS A CA 1
ATOM 1802 C C . CYS A 1 216 ? 15.556 6.726 -24.330 1.00 25.95 216 CYS A C 1
ATOM 1804 O O . CYS A 1 216 ? 16.223 7.739 -24.522 1.00 25.95 216 CYS A O 1
ATOM 1806 N N . LEU A 1 217 ? 15.440 6.169 -23.121 1.00 28.47 217 LEU A N 1
ATOM 1807 C CA . LEU A 1 217 ? 16.070 6.684 -21.900 1.00 28.47 217 LEU A CA 1
ATOM 1808 C C . LEU A 1 217 ? 16.958 5.606 -21.235 1.00 28.47 217 LEU A C 1
ATOM 1810 O O . LEU A 1 217 ? 16.450 4.534 -20.891 1.00 28.47 217 LEU A O 1
ATOM 1814 N N . PRO A 1 218 ? 18.265 5.850 -21.026 1.00 24.86 218 PRO A N 1
ATOM 1815 C CA . PRO A 1 218 ? 19.160 4.903 -20.353 1.00 24.86 218 PRO A CA 1
ATOM 1816 C C . PRO A 1 218 ? 19.101 5.020 -18.811 1.00 24.86 218 PRO A C 1
ATOM 1818 O O . PRO A 1 218 ? 19.066 6.126 -18.278 1.00 24.86 218 PRO A O 1
ATOM 1821 N N . PHE A 1 219 ? 19.135 3.894 -18.071 1.00 29.84 219 PHE A N 1
ATOM 1822 C CA . PHE A 1 219 ? 19.311 3.871 -16.600 1.00 29.84 219 PHE A CA 1
ATOM 1823 C C . PHE A 1 219 ? 19.892 2.544 -16.058 1.00 29.84 219 PHE A C 1
ATOM 1825 O O . PHE A 1 219 ? 19.540 1.470 -16.555 1.00 29.84 219 PHE A O 1
ATOM 1832 N N . HIS A 1 220 ? 20.720 2.629 -14.999 1.00 28.36 220 HIS A N 1
ATOM 1833 C CA . HIS A 1 220 ? 21.385 1.519 -14.283 1.00 28.36 220 HIS A CA 1
ATOM 1834 C C . HIS A 1 220 ? 21.079 1.472 -12.778 1.00 28.36 220 HIS A C 1
ATOM 1836 O O . HIS A 1 220 ? 20.823 2.487 -12.140 1.00 28.36 220 HIS A O 1
ATOM 1842 N N . LEU A 1 221 ? 21.122 0.252 -12.234 1.00 25.44 221 LEU A N 1
ATOM 1843 C CA . LEU A 1 221 ? 20.787 -0.161 -10.864 1.00 25.44 221 LEU A CA 1
ATOM 1844 C C . LEU A 1 221 ? 21.853 0.240 -9.825 1.00 25.44 221 LEU A C 1
ATOM 1846 O O . LEU A 1 221 ? 23.036 0.001 -10.043 1.00 25.44 221 LEU A O 1
ATOM 1850 N N . ASN A 1 222 ? 21.423 0.700 -8.644 1.00 23.50 222 ASN A N 1
ATOM 1851 C CA . ASN A 1 222 ? 22.237 0.713 -7.422 1.00 23.50 222 ASN A CA 1
ATOM 1852 C C . ASN A 1 222 ? 21.698 -0.361 -6.461 1.00 23.50 222 ASN A C 1
ATOM 1854 O O . ASN A 1 222 ? 20.550 -0.279 -6.026 1.00 23.50 222 ASN A O 1
ATOM 1858 N N . LYS A 1 223 ? 22.515 -1.371 -6.144 1.00 30.22 223 LYS A N 1
ATOM 1859 C CA . LYS A 1 223 ? 22.261 -2.358 -5.082 1.00 30.22 223 LYS A CA 1
ATOM 1860 C C . LYS A 1 223 ? 23.184 -2.066 -3.893 1.00 30.22 223 LYS A C 1
ATOM 1862 O O . LYS A 1 223 ? 24.372 -1.840 -4.094 1.00 30.22 223 LYS A O 1
ATOM 1867 N N . ASN A 1 224 ? 22.614 -2.191 -2.692 1.00 26.44 224 ASN A N 1
ATOM 1868 C CA . ASN A 1 224 ? 23.234 -2.346 -1.366 1.00 26.44 224 ASN A CA 1
ATOM 1869 C C . ASN A 1 224 ? 23.451 -1.082 -0.513 1.00 26.44 224 ASN A C 1
ATOM 1871 O O . ASN A 1 224 ? 24.396 -0.328 -0.711 1.00 26.44 224 ASN A O 1
ATOM 1875 N N . GLN A 1 225 ? 22.654 -0.982 0.558 1.00 26.25 225 GLN A N 1
ATOM 1876 C CA . GLN A 1 225 ? 23.132 -0.679 1.911 1.00 26.25 225 GLN A CA 1
ATOM 1877 C C . GLN A 1 225 ? 22.411 -1.614 2.904 1.00 26.25 225 GLN A C 1
ATOM 1879 O O . GLN A 1 225 ? 21.263 -1.980 2.664 1.00 26.25 225 GLN A O 1
ATOM 1884 N N . HIS A 1 226 ? 23.114 -1.969 3.988 1.00 26.92 226 HIS A N 1
ATOM 1885 C CA . HIS A 1 226 ? 22.770 -2.855 5.119 1.00 26.92 226 HIS A CA 1
ATOM 1886 C C . HIS A 1 226 ? 23.394 -4.263 5.104 1.00 26.92 226 HIS A C 1
ATOM 1888 O O . HIS A 1 226 ? 22.757 -5.265 4.794 1.00 26.92 226 HIS A O 1
ATOM 1894 N N . HIS A 1 227 ? 24.644 -4.333 5.577 1.00 27.77 227 HIS A N 1
ATOM 1895 C CA . HIS A 1 227 ? 25.157 -5.491 6.308 1.00 27.77 227 HIS A CA 1
ATOM 1896 C C . HIS A 1 227 ? 25.431 -5.083 7.759 1.00 27.77 227 HIS A C 1
ATOM 1898 O O . HIS A 1 227 ? 26.265 -4.221 8.018 1.00 27.77 227 HIS A O 1
ATOM 1904 N N . GLY A 1 228 ? 24.725 -5.724 8.689 1.00 27.02 228 GLY A N 1
ATOM 1905 C CA . GLY A 1 228 ? 25.098 -5.853 10.094 1.00 27.02 228 GLY A CA 1
ATOM 1906 C C . GLY A 1 228 ? 25.023 -7.338 10.442 1.00 27.02 228 GLY A C 1
ATOM 1907 O O . GLY A 1 228 ? 23.999 -7.975 10.204 1.00 27.02 228 GLY A O 1
ATOM 1908 N N . GLN A 1 229 ? 26.13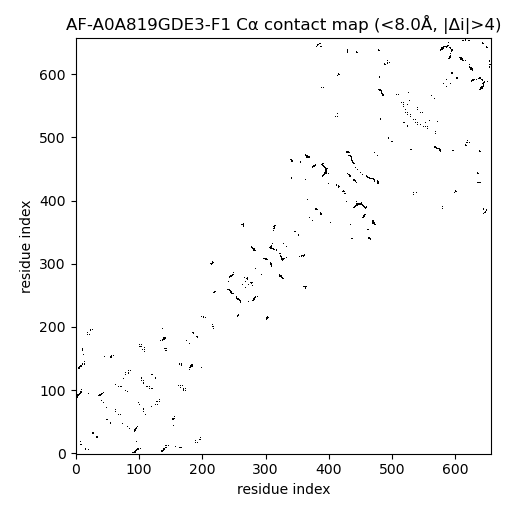9 -7.900 10.900 1.00 29.62 229 GLN A N 1
ATOM 1909 C CA . GLN A 1 229 ? 26.291 -9.307 11.268 1.00 29.62 229 GLN A CA 1
ATOM 1910 C C . GLN A 1 229 ? 25.564 -9.611 12.586 1.00 29.62 229 GLN A C 1
ATOM 1912 O O . GLN A 1 229 ? 25.707 -8.856 13.542 1.00 29.62 229 GLN A O 1
ATOM 1917 N N . ASN A 1 230 ? 24.847 -10.739 12.650 1.00 25.91 230 ASN A N 1
ATOM 1918 C CA . ASN A 1 230 ? 25.026 -11.760 13.691 1.00 25.91 230 ASN A CA 1
ATOM 1919 C C . ASN A 1 230 ? 24.203 -13.024 13.380 1.00 25.91 230 ASN A C 1
ATOM 1921 O O . ASN A 1 230 ? 23.051 -12.964 12.959 1.00 25.91 230 ASN A O 1
ATOM 1925 N N . ASN A 1 231 ? 24.853 -14.173 13.566 1.00 29.28 231 ASN A N 1
ATOM 1926 C CA . ASN A 1 231 ? 24.373 -15.522 13.276 1.00 29.28 231 ASN A CA 1
ATOM 1927 C C . ASN A 1 231 ? 23.148 -15.913 14.116 1.00 29.28 231 ASN A C 1
ATOM 1929 O O . ASN A 1 231 ? 23.266 -15.918 15.334 1.00 29.28 231 ASN A O 1
ATOM 1933 N N . ILE A 1 232 ? 22.059 -16.348 13.465 1.00 25.30 232 ILE A N 1
ATOM 1934 C CA . ILE A 1 232 ? 21.128 -17.423 13.874 1.00 25.30 232 ILE A CA 1
ATOM 1935 C C . ILE A 1 232 ? 20.329 -17.842 12.617 1.00 25.30 232 ILE A C 1
ATOM 1937 O O . ILE A 1 232 ? 19.746 -17.000 11.947 1.00 25.30 232 ILE A O 1
ATOM 1941 N N . ALA A 1 233 ? 20.341 -19.147 12.318 1.00 23.39 233 ALA A N 1
ATOM 1942 C CA . ALA A 1 233 ? 19.460 -19.928 11.432 1.00 23.39 233 ALA A CA 1
ATOM 1943 C C . ALA A 1 233 ? 18.939 -19.290 10.118 1.00 23.39 233 ALA A C 1
ATOM 1945 O O . ALA A 1 233 ? 18.047 -18.447 10.098 1.00 23.39 233 ALA A O 1
ATOM 1946 N N . VAL A 1 234 ? 19.419 -19.839 8.998 1.00 30.06 234 VAL A N 1
ATOM 1947 C CA . VAL A 1 234 ? 18.970 -19.601 7.617 1.00 30.06 234 VAL A CA 1
ATOM 1948 C C . VAL A 1 234 ? 17.435 -19.639 7.495 1.00 30.06 234 VAL A C 1
ATOM 1950 O O . VAL A 1 234 ? 16.818 -20.702 7.491 1.00 30.06 234 VAL A O 1
ATOM 1953 N N . ARG A 1 235 ? 16.824 -18.460 7.341 1.00 23.92 235 ARG A N 1
ATOM 1954 C CA . ARG A 1 235 ? 15.520 -18.244 6.697 1.00 23.92 235 ARG A CA 1
ATOM 1955 C C . ARG A 1 235 ? 15.747 -17.256 5.554 1.00 23.92 235 ARG A C 1
ATOM 1957 O O . ARG A 1 235 ? 16.384 -16.225 5.742 1.00 23.92 235 ARG A O 1
ATOM 1964 N N . SER A 1 236 ? 15.283 -17.598 4.358 1.00 26.59 236 SER A N 1
ATOM 1965 C CA . SER A 1 236 ? 15.466 -16.837 3.119 1.00 26.59 236 SER A CA 1
ATOM 1966 C C . SER A 1 236 ? 14.856 -15.429 3.208 1.00 26.59 236 SER A C 1
ATOM 1968 O O . SER A 1 236 ? 13.655 -15.244 3.031 1.00 26.59 236 SER A O 1
ATOM 1970 N N . HIS A 1 237 ? 15.686 -14.420 3.473 1.00 29.72 237 HIS A N 1
ATOM 1971 C CA . HIS A 1 237 ? 15.351 -12.995 3.380 1.00 29.72 237 HIS A CA 1
ATOM 1972 C C . HIS A 1 237 ? 15.864 -12.406 2.054 1.00 29.72 237 HIS A C 1
ATOM 1974 O O . HIS A 1 237 ? 16.803 -11.614 2.044 1.00 29.72 237 HIS A O 1
ATOM 1980 N N . SER A 1 238 ? 15.281 -12.796 0.914 1.00 34.72 238 SER A N 1
ATOM 1981 C CA . SER A 1 238 ? 15.730 -12.305 -0.404 1.00 34.72 238 SER A CA 1
ATOM 1982 C C . SER A 1 238 ? 14.611 -12.109 -1.432 1.00 34.72 238 SER A C 1
ATOM 1984 O O . SER A 1 238 ? 14.797 -12.426 -2.602 1.00 34.72 238 SER A O 1
ATOM 1986 N N . ASP A 1 239 ? 13.466 -11.569 -1.017 1.00 42.44 239 ASP A N 1
ATOM 1987 C CA . ASP A 1 239 ? 12.269 -11.471 -1.869 1.00 42.44 239 ASP A CA 1
ATOM 1988 C C . ASP A 1 239 ? 11.821 -10.017 -2.123 1.00 42.44 239 ASP A C 1
ATOM 1990 O O . ASP A 1 239 ? 10.635 -9.701 -2.214 1.00 42.44 239 ASP A O 1
ATOM 1994 N N . GLN A 1 240 ? 12.779 -9.085 -2.188 1.00 50.28 240 GLN A N 1
ATOM 1995 C CA . GLN A 1 240 ? 12.504 -7.694 -2.558 1.00 50.28 240 GLN A CA 1
ATOM 1996 C C . GLN A 1 240 ? 12.725 -7.498 -4.059 1.00 50.28 240 GLN A C 1
ATOM 1998 O O . GLN A 1 240 ? 13.849 -7.284 -4.517 1.00 50.28 240 GLN A O 1
ATOM 2003 N N . SER A 1 241 ? 11.635 -7.568 -4.821 1.00 58.53 241 SER A N 1
ATOM 2004 C CA . SER A 1 241 ? 11.647 -7.330 -6.262 1.00 58.53 241 SER A CA 1
ATOM 2005 C C . SER A 1 241 ? 11.544 -5.828 -6.570 1.00 58.53 241 SER A C 1
ATOM 2007 O O . SER A 1 241 ? 10.722 -5.097 -6.011 1.00 58.53 241 SER A O 1
ATOM 2009 N N . TYR A 1 242 ? 12.403 -5.351 -7.472 1.00 68.81 242 TYR A N 1
ATOM 2010 C CA . TYR A 1 242 ? 12.451 -3.958 -7.922 1.00 68.81 242 TYR A CA 1
ATOM 2011 C C . TYR A 1 242 ? 11.943 -3.875 -9.357 1.00 68.81 242 TYR A C 1
ATOM 2013 O O . TYR A 1 242 ? 12.281 -4.717 -10.182 1.00 68.81 242 TYR A O 1
ATOM 2021 N N . MET A 1 243 ? 11.172 -2.838 -9.669 1.00 76.12 243 MET A N 1
ATOM 2022 C CA . MET A 1 243 ? 10.691 -2.565 -11.022 1.00 76.12 243 MET A CA 1
ATOM 2023 C C . MET A 1 243 ? 11.251 -1.231 -11.508 1.00 76.12 243 MET A C 1
ATOM 2025 O O . MET A 1 243 ? 11.482 -0.312 -10.714 1.00 76.12 243 MET A O 1
ATOM 2029 N N . ARG A 1 244 ? 11.443 -1.103 -12.824 1.00 79.25 244 ARG A N 1
ATOM 2030 C CA . ARG A 1 244 ? 11.687 0.201 -13.445 1.00 79.25 244 ARG A CA 1
ATOM 2031 C C . ARG A 1 244 ? 10.514 1.138 -13.153 1.00 79.25 244 ARG A C 1
ATOM 2033 O O . ARG A 1 244 ? 9.347 0.777 -13.308 1.00 79.25 244 ARG A O 1
ATOM 2040 N N . PHE A 1 245 ? 10.850 2.351 -12.752 1.00 80.06 245 PHE A N 1
ATOM 2041 C CA . PHE A 1 245 ? 9.924 3.414 -12.418 1.00 80.06 245 PHE A CA 1
ATOM 2042 C C . PHE A 1 245 ? 10.305 4.672 -13.195 1.00 80.06 245 PHE A C 1
ATOM 2044 O O . PHE A 1 245 ? 11.421 5.175 -13.047 1.00 80.06 245 PHE A O 1
ATOM 2051 N N . ILE A 1 246 ? 9.386 5.164 -14.019 1.00 84.06 246 ILE A N 1
ATOM 2052 C CA . ILE A 1 246 ? 9.554 6.363 -14.840 1.00 84.06 246 ILE A CA 1
ATOM 2053 C C . ILE A 1 246 ? 8.770 7.501 -14.198 1.00 84.06 246 ILE A C 1
ATOM 2055 O O . ILE A 1 246 ? 7.583 7.364 -13.930 1.00 84.06 246 ILE A O 1
ATOM 2059 N N . GLU A 1 247 ? 9.421 8.633 -13.987 1.00 83.25 247 GLU A N 1
ATOM 2060 C CA . GLU A 1 247 ? 8.822 9.872 -13.505 1.00 83.25 247 GLU A CA 1
ATOM 2061 C C . GLU A 1 247 ? 8.917 10.905 -14.613 1.00 83.25 247 GLU A C 1
ATOM 2063 O O . GLU A 1 247 ? 10.015 11.323 -14.979 1.00 83.25 247 GLU A O 1
ATOM 2068 N N . ILE A 1 248 ? 7.770 11.312 -15.146 1.00 81.94 248 ILE A N 1
ATOM 2069 C CA . ILE A 1 248 ? 7.697 12.389 -16.124 1.00 81.94 248 ILE A CA 1
ATOM 2070 C C . ILE A 1 248 ? 7.284 13.657 -15.392 1.00 81.94 248 ILE A C 1
ATOM 2072 O O . ILE A 1 248 ? 6.119 13.815 -15.018 1.00 81.94 248 ILE A O 1
ATOM 2076 N N . LEU A 1 249 ? 8.264 14.530 -15.169 1.00 75.94 249 LEU A N 1
ATOM 2077 C CA . LEU A 1 249 ? 8.082 15.801 -14.470 1.00 75.94 249 LEU A CA 1
ATOM 2078 C C . LEU A 1 249 ? 7.571 16.877 -15.432 1.00 75.94 249 LEU A C 1
ATOM 2080 O O . LEU A 1 249 ? 6.644 17.616 -15.114 1.00 75.94 249 LEU A O 1
ATOM 2084 N N . ASP A 1 250 ? 8.143 16.919 -16.634 1.00 73.38 250 ASP A N 1
ATOM 2085 C CA . ASP A 1 250 ? 7.670 17.717 -17.763 1.00 73.38 250 ASP A CA 1
ATOM 2086 C C . ASP A 1 250 ? 8.151 17.104 -19.096 1.00 73.38 250 ASP A C 1
ATOM 2088 O O . ASP A 1 250 ? 8.691 15.997 -19.127 1.00 73.38 250 ASP A O 1
ATOM 2092 N N . LYS A 1 251 ? 7.940 17.812 -20.215 1.00 66.56 251 LYS A N 1
ATOM 2093 C CA . LYS A 1 251 ? 8.293 17.343 -21.568 1.00 66.56 251 LYS A CA 1
ATOM 2094 C C . LYS A 1 251 ? 9.796 17.119 -21.785 1.00 66.56 251 LYS A C 1
ATOM 2096 O O . LYS A 1 251 ? 10.155 16.427 -22.732 1.00 66.56 251 LYS A O 1
ATOM 2101 N N . GLN A 1 252 ? 10.659 17.718 -20.967 1.00 64.69 252 GLN A N 1
ATOM 2102 C CA . GLN A 1 252 ? 12.121 17.638 -21.077 1.00 64.69 252 GLN A CA 1
ATOM 2103 C C . GLN A 1 252 ? 12.756 16.900 -19.890 1.00 64.69 252 GLN A C 1
ATOM 2105 O O . GLN A 1 252 ? 13.868 16.393 -20.009 1.00 64.69 252 GLN A O 1
ATOM 2110 N N . ASN A 1 253 ? 12.044 16.791 -18.769 1.00 64.50 253 ASN A N 1
ATOM 2111 C CA . ASN A 1 253 ? 12.536 16.207 -17.531 1.00 64.50 253 ASN A CA 1
ATOM 2112 C C . ASN A 1 253 ? 11.869 14.860 -17.252 1.00 64.50 253 ASN A C 1
ATOM 2114 O O . ASN A 1 253 ? 10.785 14.781 -16.666 1.00 64.50 253 ASN A O 1
ATOM 2118 N N . ILE A 1 254 ? 12.559 13.788 -17.644 1.00 71.31 254 ILE A N 1
ATOM 2119 C CA . ILE A 1 254 ? 12.148 12.412 -17.371 1.00 71.31 254 ILE A CA 1
ATOM 2120 C C . ILE A 1 254 ? 13.229 11.722 -16.557 1.00 71.31 254 ILE A C 1
ATOM 2122 O O . ILE A 1 254 ? 14.397 11.691 -16.939 1.00 71.31 254 ILE A O 1
ATOM 2126 N N . LYS A 1 255 ? 12.825 11.133 -15.437 1.00 70.88 255 LYS A N 1
ATOM 2127 C CA . LYS A 1 255 ? 13.704 10.380 -14.553 1.00 70.88 255 LYS A CA 1
ATOM 2128 C C . LYS A 1 255 ? 13.314 8.914 -14.583 1.00 70.88 255 LYS A C 1
ATOM 2130 O O . LYS A 1 255 ? 12.159 8.568 -14.372 1.00 70.88 255 LYS A O 1
ATOM 2135 N N . ILE A 1 256 ? 14.289 8.044 -14.801 1.00 71.12 256 ILE A N 1
ATOM 2136 C CA . ILE A 1 256 ? 14.115 6.603 -14.636 1.00 71.12 256 ILE A CA 1
ATOM 2137 C C . ILE A 1 256 ? 14.854 6.184 -13.374 1.00 71.12 256 ILE A C 1
ATOM 2139 O O . ILE A 1 256 ? 15.945 6.662 -13.087 1.00 71.12 256 ILE A O 1
ATOM 2143 N N . SER A 1 257 ? 14.228 5.322 -12.589 1.00 69.25 257 SER A N 1
ATOM 2144 C CA . SER A 1 257 ? 14.804 4.727 -11.389 1.00 69.25 257 SER A CA 1
ATOM 2145 C C . SER A 1 257 ? 14.345 3.278 -11.262 1.00 69.25 257 SER A C 1
ATOM 2147 O O . SER A 1 257 ? 13.427 2.856 -11.959 1.00 69.25 257 SER A O 1
ATOM 2149 N N . TYR A 1 258 ? 14.962 2.503 -10.375 1.00 68.81 258 TYR A N 1
ATOM 2150 C CA . TYR A 1 258 ? 14.363 1.255 -9.907 1.00 68.81 258 TYR A CA 1
ATOM 2151 C C . TYR A 1 258 ? 13.789 1.509 -8.523 1.00 68.81 258 TYR A C 1
ATOM 2153 O O . TYR A 1 258 ? 14.506 1.946 -7.622 1.00 68.81 258 TYR A O 1
ATOM 2161 N N . LYS A 1 259 ? 12.493 1.255 -8.358 1.00 70.06 259 LYS A N 1
ATOM 2162 C CA . LYS A 1 259 ? 11.817 1.357 -7.065 1.00 70.06 259 LYS A CA 1
ATOM 2163 C C . LYS A 1 259 ? 11.336 -0.026 -6.657 1.00 70.06 259 LYS A C 1
ATOM 2165 O O . LYS A 1 259 ? 11.024 -0.860 -7.511 1.00 70.06 259 LYS A O 1
ATOM 2170 N N . LYS A 1 260 ? 11.294 -0.267 -5.346 1.00 70.62 260 LYS A N 1
ATOM 2171 C CA . LYS A 1 260 ? 10.574 -1.421 -4.807 1.00 70.62 260 LYS A CA 1
ATOM 2172 C C . LYS A 1 260 ? 9.145 -1.336 -5.334 1.00 70.62 260 LYS A C 1
ATOM 2174 O O . LYS A 1 260 ? 8.555 -0.255 -5.291 1.00 70.62 260 LYS A O 1
ATOM 2179 N N . TYR A 1 261 ? 8.644 -2.434 -5.880 1.00 76.06 261 TYR A N 1
ATOM 2180 C CA . TYR A 1 261 ? 7.280 -2.476 -6.374 1.00 76.06 261 TYR A CA 1
ATOM 2181 C C . TYR A 1 261 ? 6.415 -3.328 -5.452 1.00 76.06 261 TYR A C 1
ATOM 2183 O O . TYR A 1 261 ? 6.875 -4.281 -4.822 1.00 76.06 261 TYR A O 1
ATOM 2191 N N . ASP A 1 262 ? 5.158 -2.934 -5.394 1.00 74.31 262 ASP A N 1
ATOM 2192 C CA . ASP A 1 262 ? 4.098 -3.593 -4.658 1.00 74.31 262 ASP A CA 1
ATOM 2193 C C . ASP A 1 262 ? 3.641 -4.838 -5.439 1.00 74.31 262 ASP A C 1
ATOM 2195 O O . ASP A 1 262 ? 3.155 -4.722 -6.576 1.00 74.31 262 ASP A O 1
ATOM 2199 N N . LYS A 1 263 ? 3.852 -6.031 -4.859 1.00 80.75 263 LYS A N 1
ATOM 2200 C CA . LYS A 1 263 ? 3.526 -7.318 -5.498 1.00 80.75 263 LYS A CA 1
ATOM 2201 C C . LYS A 1 263 ? 2.065 -7.311 -5.949 1.00 80.75 263 LYS A C 1
ATOM 2203 O O . LYS A 1 263 ? 1.178 -6.871 -5.227 1.00 80.75 263 LYS A O 1
ATOM 2208 N N . ASN A 1 264 ? 1.789 -7.784 -7.159 1.00 87.06 264 ASN A N 1
ATOM 2209 C CA . ASN A 1 264 ? 0.420 -7.868 -7.670 1.00 87.06 264 ASN A CA 1
ATOM 2210 C C . ASN A 1 264 ? 0.245 -9.080 -8.579 1.00 87.06 264 ASN A C 1
ATOM 2212 O O . ASN A 1 264 ? 1.207 -9.633 -9.104 1.00 87.06 264 ASN A O 1
ATOM 2216 N N . ARG A 1 265 ? -1.011 -9.472 -8.804 1.00 87.06 265 ARG A N 1
ATOM 2217 C CA . ARG A 1 265 ? -1.344 -10.739 -9.473 1.00 87.06 265 ARG A CA 1
ATOM 2218 C C . ARG A 1 265 ? -0.767 -10.866 -10.882 1.00 87.06 265 ARG A C 1
ATOM 2220 O O . ARG A 1 265 ? -0.440 -11.974 -11.291 1.00 87.06 265 ARG A O 1
ATOM 2227 N N . LEU A 1 266 ? -0.701 -9.768 -11.640 1.00 88.69 266 LEU A N 1
ATOM 2228 C CA . LEU A 1 266 ? -0.189 -9.807 -13.011 1.00 88.69 266 LEU A CA 1
ATOM 2229 C C . LEU A 1 266 ? 1.326 -9.897 -13.035 1.00 88.69 266 LEU A C 1
ATOM 2231 O O . LEU A 1 266 ? 1.864 -10.764 -13.717 1.00 88.69 266 LEU A O 1
ATOM 2235 N N . VAL A 1 267 ? 2.009 -9.037 -12.287 1.00 86.12 267 VAL A N 1
ATOM 2236 C CA . VAL A 1 267 ? 3.473 -9.038 -12.287 1.00 86.12 267 VAL A CA 1
ATOM 2237 C C . VAL A 1 267 ? 3.993 -10.360 -11.725 1.00 86.12 267 VAL A C 1
ATOM 2239 O O . VAL A 1 267 ? 4.830 -10.985 -12.358 1.00 86.12 267 VAL A O 1
ATOM 2242 N N . GLU A 1 268 ? 3.405 -10.879 -10.645 1.00 82.00 268 GLU A N 1
ATOM 2243 C CA . GLU A 1 268 ? 3.789 -12.182 -10.080 1.00 82.00 268 GLU A CA 1
ATOM 2244 C C . GLU A 1 268 ? 3.573 -13.349 -11.063 1.00 82.00 268 GLU A C 1
ATOM 2246 O O . GLU A 1 268 ? 4.330 -14.315 -11.058 1.00 82.00 268 GLU A O 1
ATOM 2251 N N . LYS A 1 269 ? 2.562 -13.268 -11.939 1.00 84.12 269 LYS A N 1
ATOM 2252 C CA . LYS A 1 269 ? 2.279 -14.321 -12.928 1.00 84.12 269 LYS A CA 1
ATOM 2253 C C . LYS A 1 269 ? 3.175 -14.236 -14.166 1.00 84.12 269 LYS A C 1
ATOM 2255 O O . LYS A 1 269 ? 3.564 -15.272 -14.697 1.00 84.12 269 LYS A O 1
ATOM 2260 N N . TYR A 1 270 ? 3.460 -13.031 -14.656 1.00 86.19 270 TYR A N 1
ATOM 2261 C CA . TYR A 1 270 ? 4.101 -12.832 -15.963 1.00 86.19 270 TYR A CA 1
ATOM 2262 C C . TYR A 1 270 ? 5.553 -12.331 -15.890 1.00 86.19 270 TYR A C 1
ATOM 2264 O O . TYR A 1 270 ? 6.271 -12.446 -16.882 1.00 86.19 270 TYR A O 1
ATOM 2272 N N . ASP A 1 271 ? 5.994 -11.784 -14.755 1.00 81.56 271 ASP A N 1
ATOM 2273 C CA . ASP A 1 271 ? 7.377 -11.350 -14.507 1.00 81.56 271 ASP A CA 1
ATOM 2274 C C . ASP A 1 271 ? 7.707 -11.253 -12.995 1.00 81.56 271 ASP A C 1
ATOM 2276 O O . ASP A 1 271 ? 7.992 -10.165 -12.490 1.00 81.56 271 ASP A O 1
ATOM 2280 N N . PRO A 1 272 ? 7.671 -12.367 -12.237 1.00 71.00 272 PRO A N 1
ATOM 2281 C CA . PRO A 1 272 ? 7.753 -12.349 -10.767 1.00 71.00 272 PRO A CA 1
ATOM 2282 C C . PRO A 1 272 ? 9.035 -11.707 -10.211 1.00 71.00 272 PRO A C 1
ATOM 2284 O O . PRO A 1 272 ? 9.030 -11.081 -9.149 1.00 71.00 272 PRO A O 1
ATOM 2287 N N . SER A 1 273 ? 10.148 -11.825 -10.940 1.00 64.88 273 SER A N 1
ATOM 2288 C CA . SER A 1 273 ? 11.429 -11.232 -10.546 1.00 64.88 273 SER A CA 1
ATOM 2289 C C . SER A 1 273 ? 11.611 -9.793 -11.040 1.00 64.88 273 SER A C 1
ATOM 2291 O O . SER A 1 273 ? 12.554 -9.126 -10.614 1.00 64.88 273 SER A O 1
ATOM 2293 N N . CYS A 1 274 ? 10.758 -9.318 -11.957 1.00 65.75 274 CYS A N 1
ATOM 2294 C CA . CYS A 1 274 ? 10.932 -8.084 -12.735 1.00 65.75 274 CYS A CA 1
ATOM 2295 C C . CYS A 1 274 ? 12.266 -7.981 -13.503 1.00 65.75 274 CYS A C 1
ATOM 2297 O O . CYS A 1 274 ? 12.556 -6.947 -14.110 1.00 65.75 274 CYS A O 1
ATOM 2299 N N . LEU A 1 275 ? 13.096 -9.034 -13.509 1.00 63.34 275 LEU A N 1
ATOM 2300 C CA . LEU A 1 275 ? 14.419 -9.027 -14.144 1.00 63.34 275 LEU A CA 1
ATOM 2301 C C . LEU A 1 275 ? 14.315 -9.034 -15.668 1.00 63.34 275 LEU A C 1
ATOM 2303 O O . LEU A 1 275 ? 15.216 -8.542 -16.350 1.00 63.34 275 LEU A O 1
ATOM 2307 N N . ASN A 1 276 ? 13.198 -9.533 -16.200 1.00 66.38 276 ASN A N 1
ATOM 2308 C CA . ASN A 1 276 ? 12.926 -9.519 -17.632 1.00 66.38 276 ASN A CA 1
ATOM 2309 C C . ASN A 1 276 ? 12.469 -8.138 -18.118 1.00 66.38 276 ASN A C 1
ATOM 2311 O O . ASN A 1 276 ? 12.316 -7.942 -19.321 1.00 66.38 276 ASN A O 1
ATOM 2315 N N . ASN A 1 277 ? 12.271 -7.181 -17.199 1.00 76.81 277 ASN A N 1
ATOM 2316 C CA . ASN A 1 277 ? 11.777 -5.834 -17.473 1.00 76.81 277 ASN A CA 1
ATOM 2317 C C . ASN A 1 277 ? 10.485 -5.849 -18.302 1.00 76.81 277 ASN A C 1
ATOM 2319 O O . ASN A 1 277 ? 10.291 -4.993 -19.160 1.00 76.81 277 ASN A O 1
ATOM 2323 N N . LYS A 1 278 ? 9.600 -6.829 -18.073 1.00 87.19 278 LYS A N 1
ATOM 2324 C CA . LYS A 1 278 ? 8.334 -6.904 -18.806 1.00 87.19 278 LYS A CA 1
ATOM 2325 C C . LYS A 1 278 ? 7.354 -5.847 -18.348 1.00 87.19 278 LYS A C 1
ATOM 2327 O O . LYS A 1 278 ? 6.566 -5.394 -19.163 1.00 87.19 278 LYS A O 1
ATOM 2332 N N . PHE A 1 279 ? 7.419 -5.435 -17.087 1.00 91.12 279 PHE A N 1
ATOM 2333 C CA . PHE A 1 279 ? 6.577 -4.376 -16.544 1.00 91.12 279 PHE A CA 1
ATOM 2334 C C . PHE A 1 279 ? 7.399 -3.156 -16.145 1.00 91.12 279 PHE A C 1
ATOM 2336 O O . PHE A 1 279 ? 8.516 -3.264 -15.635 1.00 91.12 279 PHE A O 1
ATOM 2343 N N . VAL A 1 280 ? 6.806 -1.982 -16.346 1.00 89.44 280 VAL A N 1
ATOM 2344 C CA . VAL A 1 280 ? 7.341 -0.695 -15.895 1.00 89.44 280 VAL A CA 1
ATOM 2345 C C . VAL A 1 280 ? 6.206 0.109 -15.293 1.00 89.44 280 VAL A C 1
ATOM 2347 O O . VAL A 1 280 ? 5.107 0.130 -15.842 1.00 89.44 280 VAL A O 1
ATOM 2350 N N . SER A 1 281 ? 6.461 0.792 -14.182 1.00 91.19 281 SER A N 1
ATOM 2351 C CA . SER A 1 281 ? 5.520 1.767 -13.633 1.00 91.19 281 SER A CA 1
ATOM 2352 C C . SER A 1 281 ? 5.900 3.162 -14.112 1.00 91.19 281 SER A C 1
ATOM 2354 O O . SER A 1 281 ? 7.061 3.553 -14.031 1.00 91.19 281 SER A O 1
ATOM 2356 N N . ILE A 1 282 ? 4.923 3.937 -14.564 1.00 91.19 282 ILE A N 1
ATOM 2357 C CA . ILE A 1 282 ? 5.105 5.325 -14.992 1.00 91.19 282 ILE A CA 1
ATOM 2358 C C . ILE A 1 282 ? 4.270 6.252 -14.110 1.00 91.19 282 ILE A C 1
ATOM 2360 O O . ILE A 1 282 ? 3.148 5.907 -13.750 1.00 91.19 282 ILE A O 1
ATOM 2364 N N . LEU A 1 283 ? 4.832 7.398 -13.733 1.00 91.62 283 LEU A N 1
ATOM 2365 C CA . LEU A 1 283 ? 4.227 8.447 -12.918 1.00 91.62 283 LEU A CA 1
ATOM 2366 C C . LEU A 1 283 ? 4.234 9.762 -13.697 1.00 91.62 283 LEU A C 1
ATOM 2368 O O . LEU A 1 283 ? 5.265 10.164 -14.238 1.00 91.62 283 LEU A O 1
ATOM 2372 N N . PHE A 1 284 ? 3.094 10.443 -13.694 1.00 90.50 284 PHE A N 1
ATOM 2373 C CA . PHE A 1 284 ? 2.877 11.691 -14.412 1.00 90.50 284 PHE A CA 1
ATOM 2374 C C . PHE A 1 284 ? 2.691 12.862 -13.447 1.00 90.50 284 PHE A C 1
ATOM 2376 O O . PHE A 1 284 ? 1.770 12.857 -12.622 1.00 90.50 284 PHE A O 1
ATOM 2383 N N . ASP A 1 285 ? 3.505 13.908 -13.597 1.00 88.56 285 ASP A N 1
ATOM 2384 C CA . ASP A 1 285 ? 3.322 15.155 -12.854 1.00 88.56 285 ASP A CA 1
ATOM 2385 C C . ASP A 1 285 ? 1.958 15.808 -13.154 1.00 88.56 285 ASP A C 1
ATOM 2387 O O . ASP A 1 285 ? 1.305 15.555 -14.176 1.00 88.56 285 ASP A O 1
ATOM 2391 N N . GLN A 1 286 ? 1.483 16.635 -12.224 1.00 83.94 286 GLN A N 1
ATOM 2392 C CA . GLN A 1 286 ? 0.205 17.339 -12.336 1.00 83.94 286 GLN A CA 1
ATOM 2393 C C . GLN A 1 286 ? 0.217 18.432 -13.409 1.00 83.94 286 GLN A C 1
ATOM 2395 O O . GLN A 1 286 ? -0.844 18.768 -13.926 1.00 83.94 286 GLN A O 1
ATOM 2400 N N . LYS A 1 287 ? 1.391 18.971 -13.754 1.00 85.19 287 LYS A N 1
ATOM 2401 C CA . LYS A 1 287 ? 1.549 20.082 -14.704 1.00 85.19 287 LYS A CA 1
ATOM 2402 C C . LYS A 1 287 ? 1.477 19.663 -16.176 1.00 85.19 287 LYS A C 1
ATOM 2404 O O . LYS A 1 287 ? 1.442 20.530 -17.045 1.00 85.19 287 LYS A O 1
ATOM 2409 N N . LEU A 1 288 ? 1.487 18.362 -16.466 1.00 83.81 288 LEU A N 1
ATOM 2410 C CA . LEU A 1 288 ? 1.447 17.839 -17.833 1.00 83.81 288 LEU A CA 1
ATOM 2411 C C . LEU A 1 288 ? 0.082 18.076 -18.490 1.00 83.81 288 LEU A C 1
ATOM 2413 O O . LEU A 1 288 ? -0.958 17.826 -17.880 1.00 83.81 288 LEU A O 1
ATOM 2417 N N . ASP A 1 289 ? 0.097 18.509 -19.752 1.00 85.69 289 ASP A N 1
ATOM 2418 C CA . ASP A 1 289 ? -1.118 18.688 -20.546 1.00 85.69 289 ASP A CA 1
ATOM 2419 C C . ASP A 1 289 ? -1.729 17.347 -20.996 1.00 85.69 289 ASP A C 1
ATOM 2421 O O . ASP A 1 289 ? -1.030 16.344 -21.163 1.00 85.69 289 ASP A O 1
ATOM 2425 N N . ASN A 1 290 ? -3.052 17.330 -21.191 1.00 86.12 290 ASN A N 1
ATOM 2426 C CA . ASN A 1 290 ? -3.793 16.113 -21.538 1.00 86.12 290 ASN A CA 1
ATOM 2427 C C . ASN A 1 290 ? -3.336 15.509 -22.871 1.00 86.12 290 ASN A C 1
ATOM 2429 O O . ASN A 1 290 ? -3.214 14.294 -22.964 1.00 86.12 290 ASN A O 1
ATOM 2433 N N . THR A 1 291 ? -3.030 16.339 -23.871 1.00 82.88 291 THR A N 1
ATOM 2434 C CA . THR A 1 291 ? -2.582 15.878 -25.192 1.00 82.88 291 THR A CA 1
ATOM 2435 C C . THR A 1 291 ? -1.281 15.085 -25.088 1.00 82.88 291 THR A C 1
ATOM 2437 O O . THR A 1 291 ? -1.110 14.054 -25.733 1.00 82.88 291 THR A O 1
ATOM 2440 N N . PHE A 1 292 ? -0.351 15.537 -24.250 1.00 81.44 292 PHE A N 1
ATOM 2441 C CA . PHE A 1 292 ? 0.894 14.830 -23.989 1.00 81.44 292 PHE A CA 1
ATOM 2442 C C . PHE A 1 292 ? 0.667 13.498 -23.256 1.00 81.44 292 PHE A C 1
ATOM 2444 O O . PHE A 1 292 ? 1.276 12.494 -23.623 1.00 81.44 292 PHE A O 1
ATOM 2451 N N . LEU A 1 293 ? -0.239 13.459 -22.272 1.00 84.56 293 LEU A N 1
ATOM 2452 C CA . LEU A 1 293 ? -0.612 12.218 -21.580 1.00 84.56 293 LEU A CA 1
ATOM 2453 C C . LEU A 1 293 ? -1.254 11.206 -22.533 1.00 84.56 293 LEU A C 1
ATOM 2455 O O . LEU A 1 293 ? -0.872 10.039 -22.537 1.00 84.56 293 LEU A O 1
ATOM 2459 N N . GLU A 1 294 ? -2.198 11.654 -23.359 1.00 84.00 294 GLU A N 1
ATOM 2460 C CA . GLU A 1 294 ? -2.849 10.830 -24.377 1.00 84.00 294 GLU A CA 1
ATOM 2461 C C . GLU A 1 294 ? -1.820 10.263 -25.353 1.00 84.00 294 GLU A C 1
ATOM 2463 O O . GLU A 1 294 ? -1.788 9.055 -25.572 1.00 84.00 294 GLU A O 1
ATOM 2468 N N . ASN A 1 295 ? -0.904 11.094 -25.856 1.00 80.19 295 ASN A N 1
ATOM 2469 C CA . ASN A 1 295 ? 0.164 10.630 -26.738 1.00 80.19 295 ASN A CA 1
ATOM 2470 C C . ASN A 1 295 ? 1.034 9.544 -26.096 1.00 80.19 295 ASN A C 1
ATOM 2472 O O . ASN A 1 295 ? 1.453 8.627 -26.792 1.00 80.19 295 ASN A O 1
ATOM 2476 N N . ILE A 1 296 ? 1.303 9.617 -24.794 1.00 82.19 296 ILE A N 1
ATOM 2477 C CA . ILE A 1 296 ? 2.076 8.580 -24.103 1.00 82.19 296 ILE A CA 1
ATOM 2478 C C . ILE A 1 296 ? 1.264 7.299 -23.901 1.00 82.19 296 ILE A C 1
ATOM 2480 O O . ILE A 1 296 ? 1.812 6.208 -23.999 1.00 82.19 296 ILE A O 1
ATOM 2484 N N . LEU A 1 297 ? -0.023 7.415 -23.579 1.00 86.62 297 LEU A N 1
ATOM 2485 C CA . LEU A 1 297 ? -0.858 6.258 -23.255 1.00 86.62 297 LEU A CA 1
ATOM 2486 C C . LEU A 1 297 ? -1.348 5.509 -24.501 1.00 86.62 297 LEU A C 1
ATOM 2488 O O . LEU A 1 297 ? -1.541 4.297 -24.429 1.00 86.62 297 LEU A O 1
ATOM 2492 N N . PHE A 1 298 ? -1.553 6.209 -25.620 1.00 85.38 298 PHE A N 1
ATOM 2493 C CA . PHE A 1 298 ? -2.002 5.613 -26.882 1.00 85.38 298 PHE A CA 1
ATOM 2494 C C . PHE A 1 298 ? -0.860 5.079 -27.749 1.00 85.38 298 PHE A C 1
ATOM 2496 O O . PHE A 1 298 ? -1.097 4.185 -28.558 1.00 85.38 298 PHE A O 1
ATOM 2503 N N . ASN A 1 299 ? 0.357 5.603 -27.591 1.00 83.31 299 ASN A N 1
ATOM 2504 C CA . ASN A 1 299 ? 1.523 5.157 -28.352 1.00 83.31 299 ASN A CA 1
ATOM 2505 C C . ASN A 1 299 ? 2.467 4.313 -27.488 1.00 83.31 299 ASN A C 1
ATOM 2507 O O . ASN A 1 299 ? 2.356 4.266 -26.264 1.00 83.31 299 ASN A O 1
ATOM 2511 N N . GLN A 1 300 ? 3.429 3.652 -28.130 1.00 81.94 300 GLN A N 1
ATOM 2512 C CA . GLN A 1 300 ? 4.480 2.932 -27.424 1.00 81.94 300 GLN A CA 1
ATOM 2513 C C . GLN A 1 300 ? 5.584 3.855 -26.894 1.00 81.94 300 GLN A C 1
ATOM 2515 O O . GLN A 1 300 ? 5.987 4.820 -27.542 1.00 81.94 300 GLN A O 1
ATOM 2520 N N . ILE A 1 301 ? 6.136 3.499 -25.735 1.00 81.62 301 ILE A N 1
ATOM 2521 C CA . ILE A 1 301 ? 7.352 4.095 -25.177 1.00 81.62 301 ILE A CA 1
ATOM 2522 C C . ILE A 1 301 ? 8.513 3.128 -25.412 1.00 81.62 301 ILE A C 1
ATOM 2524 O O . ILE A 1 301 ? 8.468 1.987 -24.961 1.00 81.62 301 ILE A O 1
ATOM 2528 N N . SER A 1 302 ? 9.580 3.574 -26.074 1.00 75.06 302 SER A N 1
ATOM 2529 C CA . SER A 1 302 ? 10.750 2.730 -26.356 1.00 75.06 302 SER A CA 1
ATOM 2530 C C . SER A 1 302 ? 11.856 2.925 -25.319 1.00 75.06 302 SER A C 1
ATOM 2532 O O . SER A 1 302 ? 12.475 3.970 -25.328 1.00 75.06 302 SER A O 1
ATOM 2534 N N . ILE A 1 303 ? 12.206 1.946 -24.485 1.00 70.00 303 ILE A N 1
ATOM 2535 C CA . ILE A 1 303 ? 13.305 2.073 -23.502 1.00 70.00 303 ILE A CA 1
ATOM 2536 C C . ILE A 1 303 ? 14.385 1.044 -23.820 1.00 70.00 303 ILE A C 1
ATOM 2538 O O . ILE A 1 303 ? 14.133 -0.154 -23.736 1.00 70.00 303 ILE A O 1
ATOM 2542 N N . ASN A 1 304 ? 15.604 1.484 -24.148 1.00 60.56 304 ASN A N 1
ATOM 2543 C CA . ASN A 1 304 ? 16.728 0.599 -24.498 1.00 60.56 304 ASN A CA 1
ATOM 2544 C C . ASN A 1 304 ? 16.372 -0.452 -25.575 1.00 60.56 304 ASN A C 1
ATOM 2546 O O . ASN A 1 304 ? 16.784 -1.604 -25.481 1.00 60.56 304 ASN A O 1
ATOM 2550 N N . SER A 1 305 ? 15.635 -0.039 -26.613 1.00 67.75 305 SER A N 1
ATOM 2551 C CA . SER A 1 305 ? 15.115 -0.880 -27.716 1.00 67.75 305 SER A CA 1
ATOM 2552 C C . SER A 1 305 ? 13.923 -1.790 -27.383 1.00 67.75 305 SER A C 1
ATOM 2554 O O . SER A 1 305 ? 13.400 -2.430 -28.291 1.00 67.75 305 SER A O 1
ATOM 2556 N N . GLU A 1 306 ? 13.450 -1.816 -26.136 1.00 73.56 306 GLU A N 1
ATOM 2557 C CA . GLU A 1 306 ? 12.207 -2.498 -25.753 1.00 73.56 306 GLU A CA 1
ATOM 2558 C C . GLU A 1 306 ? 11.008 -1.560 -25.914 1.00 73.56 306 GLU A C 1
ATOM 2560 O O . GLU A 1 306 ? 11.077 -0.397 -25.517 1.00 73.56 306 GLU A O 1
ATOM 2565 N N . GLN A 1 307 ? 9.911 -2.059 -26.484 1.00 84.56 307 GLN A N 1
ATOM 2566 C CA . GLN A 1 307 ? 8.692 -1.283 -26.733 1.00 84.56 307 GLN A CA 1
ATOM 2567 C C . GLN A 1 307 ? 7.653 -1.569 -25.653 1.00 84.56 307 GLN A C 1
ATOM 2569 O O . GLN A 1 307 ? 7.199 -2.703 -25.513 1.00 84.56 307 GLN A O 1
ATOM 2574 N N . TYR A 1 308 ? 7.263 -0.535 -24.916 1.00 88.62 308 TYR A N 1
ATOM 2575 C CA . TYR A 1 308 ? 6.306 -0.618 -23.823 1.00 88.62 308 TYR A CA 1
ATOM 2576 C C . TYR A 1 308 ? 4.976 0.001 -24.227 1.00 88.62 308 TYR A C 1
ATOM 2578 O O . TYR A 1 308 ? 4.936 1.149 -24.663 1.00 88.62 308 TYR A O 1
ATOM 2586 N N . HIS A 1 309 ? 3.890 -0.729 -24.008 1.00 93.75 309 HIS A N 1
ATOM 2587 C CA . HIS A 1 309 ? 2.530 -0.247 -24.235 1.00 93.75 309 HIS A CA 1
ATOM 2588 C C . HIS A 1 309 ? 1.754 -0.208 -22.924 1.00 93.75 309 HIS A C 1
ATOM 2590 O O . HIS A 1 309 ? 2.036 -0.969 -21.996 1.00 93.75 309 HIS A O 1
ATOM 2596 N N . PHE A 1 310 ? 0.757 0.666 -22.840 1.00 94.50 310 PHE A N 1
ATOM 2597 C CA . PHE A 1 310 ? -0.134 0.722 -21.689 1.00 94.50 310 PHE A CA 1
ATOM 2598 C C . PHE A 1 310 ? -0.868 -0.611 -21.482 1.00 94.50 310 PHE A C 1
ATOM 2600 O O . PHE A 1 310 ? -1.500 -1.124 -22.401 1.00 94.50 310 PHE A O 1
ATOM 2607 N N . ILE A 1 311 ? -0.812 -1.152 -20.259 1.00 94.31 311 ILE A N 1
ATOM 2608 C CA . ILE A 1 311 ? -1.511 -2.400 -19.902 1.00 94.31 311 ILE A CA 1
ATOM 2609 C C . ILE A 1 311 ? -2.596 -2.190 -18.838 1.00 94.31 311 ILE A C 1
ATOM 2611 O O . ILE A 1 311 ? -3.590 -2.916 -18.809 1.00 94.31 311 ILE A O 1
ATOM 2615 N N . GLY A 1 312 ? -2.451 -1.194 -17.959 1.00 93.81 312 GLY A N 1
ATOM 2616 C CA . GLY A 1 312 ? -3.482 -0.883 -16.972 1.00 93.81 312 GLY A CA 1
ATOM 2617 C C . GLY A 1 312 ? -2.979 -0.158 -15.732 1.00 93.81 312 GLY A C 1
ATOM 2618 O O . GLY A 1 312 ? -1.834 0.275 -15.645 1.00 93.81 312 GLY A O 1
ATOM 2619 N N . TYR A 1 313 ? -3.868 -0.002 -14.757 1.00 94.12 313 TYR A N 1
ATOM 2620 C CA . TYR A 1 313 ? -3.596 0.674 -13.490 1.00 94.12 313 TYR A CA 1
ATOM 2621 C C . TYR A 1 313 ? -4.495 0.125 -12.385 1.00 94.12 313 TYR A C 1
ATOM 2623 O O . TYR A 1 313 ? -5.626 -0.292 -12.631 1.00 94.12 313 TYR A O 1
ATOM 2631 N N . SER A 1 314 ? -4.041 0.198 -11.137 1.00 92.38 314 SER A N 1
ATOM 2632 C CA . SER A 1 314 ? -4.922 0.073 -9.976 1.00 92.38 314 SER A CA 1
ATOM 2633 C C . SER A 1 314 ? -5.623 1.399 -9.659 1.00 92.38 314 SER A C 1
ATOM 2635 O O . SER A 1 314 ? -5.193 2.476 -10.067 1.00 92.38 314 SER A O 1
ATOM 2637 N N . ASN A 1 315 ? -6.686 1.359 -8.848 1.00 88.56 315 ASN A N 1
ATOM 2638 C CA . ASN A 1 315 ? -7.340 2.588 -8.373 1.00 88.56 315 ASN A CA 1
ATOM 2639 C C . ASN A 1 315 ? -6.402 3.489 -7.551 1.00 88.56 315 ASN A C 1
ATOM 2641 O O . ASN A 1 315 ? -6.627 4.696 -7.488 1.00 88.56 315 ASN A O 1
ATOM 2645 N N . SER A 1 316 ? -5.403 2.911 -6.873 1.00 87.19 316 SER A N 1
ATOM 2646 C CA . SER A 1 316 ? -4.415 3.692 -6.121 1.00 87.19 316 SER A CA 1
ATOM 2647 C C . SER A 1 316 ? -3.492 4.440 -7.073 1.00 87.19 316 SER A C 1
ATOM 2649 O O . SER A 1 316 ? -3.335 5.652 -6.952 1.00 87.19 316 SER A O 1
ATOM 2651 N N . GLN A 1 317 ? -2.985 3.733 -8.082 1.00 90.88 317 GLN A N 1
ATOM 2652 C CA . GLN A 1 317 ? -2.147 4.314 -9.122 1.00 90.88 317 GLN A CA 1
ATOM 2653 C C . GLN A 1 317 ? -2.884 5.402 -9.901 1.00 90.88 317 GLN A C 1
ATOM 2655 O O . GLN A 1 317 ? -2.354 6.494 -10.051 1.00 90.88 317 GLN A O 1
ATOM 2660 N N . LEU A 1 318 ? -4.151 5.184 -10.270 1.00 90.75 318 LEU A N 1
ATOM 2661 C CA . LEU A 1 318 ? -4.944 6.208 -10.953 1.00 90.75 318 LEU A CA 1
ATOM 2662 C C . LEU A 1 318 ? -5.042 7.512 -10.140 1.00 90.75 318 LEU A C 1
ATOM 2664 O O . LEU A 1 318 ? -4.844 8.593 -10.688 1.00 90.75 318 LEU A O 1
ATOM 2668 N N . ARG A 1 319 ? -5.292 7.426 -8.822 1.00 88.56 319 ARG A N 1
ATOM 2669 C CA . ARG A 1 319 ? -5.284 8.607 -7.933 1.00 88.56 319 ARG A CA 1
ATOM 2670 C C . ARG A 1 319 ? -3.900 9.241 -7.826 1.00 88.56 319 ARG A C 1
ATOM 2672 O O . ARG A 1 319 ? -3.796 10.459 -7.744 1.00 88.56 319 ARG A O 1
ATOM 2679 N N . GLY A 1 320 ? -2.861 8.413 -7.820 1.00 88.75 320 GLY A N 1
ATOM 2680 C CA . GLY A 1 320 ? -1.465 8.832 -7.822 1.00 88.75 320 GLY A CA 1
ATOM 2681 C C . GLY A 1 320 ? -0.940 9.271 -9.188 1.00 88.75 320 GLY A C 1
ATOM 2682 O O . GLY A 1 320 ? 0.246 9.551 -9.277 1.00 88.75 320 GLY A O 1
ATOM 2683 N N . ARG A 1 321 ? -1.782 9.327 -10.235 1.00 92.56 321 ARG A N 1
ATOM 2684 C CA . ARG A 1 321 ? -1.386 9.626 -11.623 1.00 92.56 321 ARG A CA 1
ATOM 2685 C C . ARG A 1 321 ? -0.274 8.705 -12.135 1.00 92.56 321 ARG A C 1
ATOM 2687 O O . ARG A 1 321 ? 0.666 9.151 -12.786 1.00 92.56 321 ARG A O 1
ATOM 2694 N N . SER A 1 322 ? -0.379 7.417 -11.833 1.00 92.69 322 SER A N 1
ATOM 2695 C CA . SER A 1 322 ? 0.526 6.385 -12.322 1.00 92.69 322 SER A CA 1
ATOM 2696 C C . SER A 1 322 ? -0.212 5.235 -12.999 1.00 92.69 322 SER A C 1
ATOM 2698 O O . SER A 1 322 ? -1.419 5.045 -12.824 1.00 92.69 322 SER A O 1
ATOM 2700 N N . CYS A 1 323 ? 0.517 4.468 -13.802 1.00 94.06 323 CYS A N 1
ATOM 2701 C CA . CYS A 1 323 ? 0.030 3.243 -14.426 1.00 94.06 323 CYS A CA 1
ATOM 2702 C C . CYS A 1 323 ? 1.181 2.281 -14.737 1.00 94.06 323 CYS A C 1
ATOM 2704 O O . CYS A 1 323 ? 2.351 2.604 -14.528 1.00 94.06 323 CYS A O 1
ATOM 2706 N N . TYR A 1 324 ? 0.835 1.087 -15.213 1.00 94.12 324 TYR A N 1
ATOM 2707 C CA . TYR A 1 324 ? 1.782 0.100 -15.704 1.00 94.12 324 TYR A CA 1
ATOM 2708 C C . TYR A 1 324 ? 1.825 0.084 -17.230 1.00 94.12 324 TYR A C 1
ATOM 2710 O O . TYR A 1 324 ? 0.794 0.168 -17.908 1.00 94.12 324 TYR A O 1
ATOM 2718 N N . LEU A 1 325 ? 3.034 -0.109 -17.745 1.00 93.50 325 LEU A N 1
ATOM 2719 C CA . LEU A 1 325 ? 3.316 -0.433 -19.134 1.00 93.50 325 LEU A CA 1
ATOM 2720 C C . LEU A 1 325 ? 3.896 -1.848 -19.228 1.00 93.50 325 LEU A C 1
ATOM 2722 O O . LEU A 1 325 ? 4.522 -2.323 -18.276 1.00 93.50 325 LEU A O 1
ATOM 2726 N N . TYR A 1 326 ? 3.710 -2.497 -20.374 1.00 94.44 326 TYR A N 1
ATOM 2727 C CA . TYR A 1 326 ? 4.168 -3.855 -20.648 1.00 94.44 326 TYR A CA 1
ATOM 2728 C C . TYR A 1 326 ? 5.032 -3.934 -21.913 1.00 94.44 326 TYR A C 1
ATOM 2730 O O . TYR A 1 326 ? 4.655 -3.384 -22.948 1.00 94.44 326 TYR A O 1
ATOM 2738 N N . ALA A 1 327 ? 6.166 -4.639 -21.835 1.00 92.75 327 ALA A N 1
ATOM 2739 C CA . ALA A 1 327 ? 7.067 -4.910 -22.957 1.00 92.75 327 ALA A CA 1
ATOM 2740 C C . ALA A 1 327 ? 6.569 -6.089 -23.807 1.00 92.75 327 ALA A C 1
ATOM 2742 O O . ALA A 1 327 ? 6.968 -7.251 -23.621 1.00 92.75 327 ALA A O 1
ATOM 2743 N N . GLY A 1 328 ? 5.679 -5.774 -24.743 1.00 89.88 328 GLY A N 1
ATOM 2744 C CA . GLY A 1 328 ? 5.080 -6.719 -25.677 1.00 89.88 328 GLY A CA 1
ATOM 2745 C C . GLY A 1 328 ? 4.164 -6.027 -26.679 1.00 89.88 328 GLY A C 1
ATOM 2746 O O . GLY A 1 328 ? 3.929 -4.823 -26.594 1.00 89.88 328 GLY A O 1
ATOM 2747 N N . SER A 1 329 ? 3.666 -6.802 -27.635 1.00 91.62 329 SER A N 1
ATOM 2748 C CA . SER A 1 329 ? 2.668 -6.358 -28.618 1.00 91.62 329 SER A CA 1
ATOM 2749 C C . SER A 1 329 ? 1.300 -6.096 -27.973 1.00 91.62 329 SER A C 1
ATOM 2751 O O . SER A 1 329 ? 1.011 -6.589 -26.878 1.00 91.62 329 SER A O 1
ATOM 2753 N N . ILE A 1 330 ? 0.443 -5.337 -28.660 1.00 91.31 330 ILE A N 1
ATOM 2754 C CA . ILE A 1 330 ? -0.926 -5.059 -28.198 1.00 91.31 330 ILE A CA 1
ATOM 2755 C C . ILE A 1 330 ? -1.726 -6.366 -28.115 1.00 91.31 330 ILE A C 1
ATOM 2757 O O . ILE A 1 330 ? -2.431 -6.591 -27.136 1.00 91.31 330 ILE A O 1
ATOM 2761 N N . GLU A 1 331 ? -1.533 -7.282 -29.063 1.00 94.44 331 GLU A N 1
ATOM 2762 C CA . GLU A 1 331 ? -2.186 -8.593 -29.092 1.00 94.44 331 GLU A CA 1
ATOM 2763 C C . GLU A 1 331 ? -1.799 -9.443 -27.873 1.00 94.44 331 GLU A C 1
ATOM 2765 O O . GLU A 1 331 ? -2.643 -10.101 -27.266 1.00 94.44 331 GLU A O 1
ATOM 2770 N N . GLN A 1 332 ? -0.527 -9.396 -27.457 1.00 93.81 332 GLN A N 1
ATOM 2771 C CA . GLN A 1 332 ? -0.079 -10.056 -26.226 1.00 93.81 332 GLN A CA 1
ATOM 2772 C C . GLN A 1 332 ? -0.722 -9.443 -24.980 1.00 93.81 332 GLN A C 1
ATOM 2774 O O . GLN A 1 332 ? -1.082 -10.176 -24.062 1.00 93.81 332 GLN A O 1
ATOM 2779 N N . ILE A 1 333 ? -0.878 -8.119 -24.933 1.00 94.19 333 ILE A N 1
ATOM 2780 C CA . ILE A 1 333 ? -1.553 -7.434 -23.824 1.00 94.19 333 ILE A CA 1
ATOM 2781 C C . ILE A 1 333 ? -3.024 -7.844 -23.748 1.00 94.19 333 ILE A C 1
ATOM 2783 O O . ILE A 1 333 ? -3.513 -8.175 -22.665 1.00 94.19 333 ILE A O 1
ATOM 2787 N N . GLU A 1 334 ? -3.721 -7.868 -24.883 1.00 92.81 334 GLU A N 1
ATOM 2788 C CA . GLU A 1 334 ? -5.104 -8.335 -24.957 1.00 92.81 334 GLU A CA 1
ATOM 2789 C C . GLU A 1 334 ? -5.221 -9.787 -24.494 1.00 92.81 334 GLU A C 1
ATOM 2791 O O . GLU A 1 334 ? -6.088 -10.099 -23.673 1.00 92.81 334 GLU A O 1
ATOM 2796 N N . GLN A 1 335 ? -4.305 -10.655 -24.933 1.00 92.50 335 GLN A N 1
ATOM 2797 C CA . GLN A 1 335 ? -4.255 -12.042 -24.484 1.00 92.50 335 GLN A CA 1
ATOM 2798 C C . GLN A 1 335 ? -4.042 -12.135 -22.971 1.00 92.50 335 GLN A C 1
ATOM 2800 O O . GLN A 1 335 ? -4.795 -12.834 -22.303 1.00 92.50 335 GLN A O 1
ATOM 2805 N N . ILE A 1 336 ? -3.094 -11.382 -22.400 1.00 92.69 336 ILE A N 1
ATOM 2806 C CA . ILE A 1 336 ? -2.857 -11.347 -20.949 1.00 92.69 336 ILE A CA 1
ATOM 2807 C C . ILE A 1 336 ? -4.126 -10.924 -20.202 1.00 92.69 336 ILE A C 1
ATOM 2809 O O . ILE A 1 336 ? -4.478 -11.532 -19.193 1.00 92.69 336 ILE A O 1
ATOM 2813 N N . ILE A 1 337 ? -4.837 -9.896 -20.665 1.00 92.44 337 ILE A N 1
ATOM 2814 C CA . ILE A 1 337 ? -6.072 -9.449 -20.010 1.00 92.44 337 ILE A CA 1
ATOM 2815 C C . ILE A 1 337 ? -7.145 -10.547 -20.090 1.00 92.44 337 ILE A C 1
ATOM 2817 O O . ILE A 1 337 ? -7.750 -10.882 -19.067 1.00 92.44 337 ILE A O 1
ATOM 2821 N N . ASN A 1 338 ? -7.334 -11.156 -21.261 1.00 90.88 338 ASN A N 1
ATOM 2822 C CA . ASN A 1 338 ? -8.309 -12.228 -21.481 1.00 90.88 338 ASN A CA 1
ATOM 2823 C C . ASN A 1 338 ? -7.979 -13.497 -20.670 1.00 90.88 338 ASN A C 1
ATOM 2825 O O . ASN A 1 338 ? -8.873 -14.105 -20.079 1.00 90.88 338 ASN A O 1
ATOM 2829 N N . ASP A 1 339 ? -6.691 -13.812 -20.515 1.00 90.25 339 ASP A N 1
ATOM 2830 C CA . ASP A 1 339 ? -6.143 -14.884 -19.673 1.00 90.25 339 ASP A CA 1
ATOM 2831 C C . ASP A 1 339 ? -6.295 -14.619 -18.167 1.00 90.25 339 ASP A C 1
ATOM 2833 O O . ASP A 1 339 ? -5.800 -15.389 -17.338 1.00 90.25 339 ASP A O 1
ATOM 2837 N N . ASN A 1 340 ? -6.919 -13.518 -17.753 1.00 90.00 340 ASN A N 1
ATOM 2838 C CA . ASN A 1 340 ? -7.153 -13.233 -16.338 1.00 90.00 340 ASN A CA 1
ATOM 2839 C C . ASN A 1 340 ? -8.624 -12.977 -16.000 1.00 90.00 340 ASN A C 1
ATOM 2841 O O . ASN A 1 340 ? -8.974 -12.940 -14.813 1.00 90.00 340 ASN A O 1
ATOM 2845 N N . GLY A 1 341 ? -9.506 -12.891 -16.996 1.00 90.31 341 GLY A N 1
ATOM 2846 C CA . GLY A 1 341 ? -10.945 -12.844 -16.780 1.00 90.31 341 GLY A CA 1
ATOM 2847 C C . GLY A 1 341 ? -11.751 -12.478 -18.022 1.00 90.31 341 GLY A C 1
ATOM 2848 O O . GLY A 1 341 ? -11.257 -11.882 -18.971 1.00 90.31 341 GLY A O 1
ATOM 2849 N N . ASP A 1 342 ? -13.044 -12.784 -17.971 1.00 90.38 342 ASP A N 1
ATOM 2850 C CA . ASP A 1 342 ? -14.012 -12.364 -18.981 1.00 90.38 342 ASP A CA 1
ATOM 2851 C C . ASP A 1 342 ? -14.505 -10.942 -18.675 1.00 90.38 342 ASP A C 1
ATOM 2853 O O . ASP A 1 342 ? -15.422 -10.719 -17.870 1.00 90.38 342 ASP A O 1
ATOM 2857 N N . PHE A 1 343 ? -13.864 -9.967 -19.320 1.00 92.00 343 PHE A N 1
ATOM 2858 C CA . PHE A 1 343 ? -14.213 -8.549 -19.222 1.00 92.00 343 PHE A CA 1
ATOM 2859 C C . PHE A 1 343 ? -15.172 -8.087 -20.330 1.00 92.00 343 PHE A C 1
ATOM 2861 O O . PHE A 1 343 ? -15.803 -7.032 -20.190 1.00 92.00 343 PHE A O 1
ATOM 2868 N N . HIS A 1 344 ? -15.340 -8.872 -21.401 1.00 88.00 344 HIS A N 1
ATOM 2869 C CA . HIS A 1 344 ? -16.190 -8.526 -22.545 1.00 88.00 344 HIS A CA 1
ATOM 2870 C C . HIS A 1 344 ? -17.664 -8.384 -22.147 1.00 88.00 344 HIS A C 1
ATOM 2872 O O . HIS A 1 344 ? -18.353 -7.488 -22.643 1.00 88.00 344 HIS A O 1
ATOM 2878 N N . LYS A 1 345 ? -18.130 -9.175 -21.170 1.00 88.44 345 LYS A N 1
ATOM 2879 C CA . LYS A 1 345 ? -19.489 -9.062 -20.606 1.00 88.44 345 LYS A CA 1
ATOM 2880 C C . LYS A 1 345 ? -19.782 -7.707 -19.944 1.00 88.44 345 LYS A C 1
ATOM 2882 O O . LYS A 1 345 ? -20.943 -7.321 -19.810 1.00 88.44 345 LYS A O 1
ATOM 2887 N N . ILE A 1 346 ? -18.761 -6.948 -19.538 1.00 92.25 346 ILE A N 1
ATOM 2888 C CA . ILE A 1 346 ? -18.930 -5.654 -18.864 1.00 92.25 346 ILE A CA 1
ATOM 2889 C C . ILE A 1 346 ? -18.998 -4.546 -19.917 1.00 92.25 346 ILE A C 1
ATOM 2891 O O . ILE A 1 346 ? -17.966 -4.050 -20.351 1.00 92.25 346 ILE A O 1
ATOM 2895 N N . LYS A 1 347 ? -20.199 -4.141 -20.343 1.00 92.56 347 LYS A N 1
ATOM 2896 C CA . LYS A 1 347 ? -20.375 -3.153 -21.431 1.00 92.56 347 LYS A CA 1
ATOM 2897 C C . LYS A 1 347 ? -19.905 -1.731 -21.086 1.00 92.56 347 LYS A C 1
ATOM 2899 O O . LYS A 1 347 ? -19.414 -1.023 -21.954 1.00 92.56 347 LYS A O 1
ATOM 2904 N N . ASN A 1 348 ? -20.049 -1.303 -19.831 1.00 95.06 348 ASN A N 1
ATOM 2905 C CA . ASN A 1 348 ? -19.623 0.033 -19.406 1.00 95.06 348 ASN A CA 1
ATOM 2906 C C . ASN A 1 348 ? -18.088 0.102 -19.304 1.00 95.06 348 ASN A C 1
ATOM 2908 O O . ASN A 1 348 ? -17.500 -0.612 -18.489 1.00 95.06 348 ASN A O 1
ATOM 2912 N N . LEU A 1 349 ? -17.460 0.974 -20.101 1.00 91.25 349 LEU A N 1
ATOM 2913 C CA . LEU A 1 349 ? -15.999 1.085 -20.212 1.00 91.25 349 LEU A CA 1
ATOM 2914 C C . LEU A 1 349 ? -15.329 1.457 -18.888 1.00 91.25 349 LEU A C 1
ATOM 2916 O O . LEU A 1 349 ? -14.381 0.793 -18.480 1.00 91.25 349 LEU A O 1
ATOM 2920 N N . SER A 1 350 ? -15.854 2.448 -18.166 1.00 90.31 350 SER A N 1
ATOM 2921 C CA . SER A 1 350 ? -15.298 2.871 -16.874 1.00 90.31 350 SER A CA 1
ATOM 2922 C C . SER A 1 350 ? -15.351 1.739 -15.844 1.00 90.31 350 SER A C 1
ATOM 2924 O O . SER A 1 350 ? -14.385 1.488 -15.123 1.00 90.31 350 SER A O 1
ATOM 2926 N N . LYS A 1 351 ? -16.460 0.988 -15.809 1.00 92.00 351 LYS A N 1
ATOM 2927 C CA . LYS A 1 351 ? -16.614 -0.192 -14.950 1.00 92.00 351 LYS A CA 1
ATOM 2928 C C . LYS A 1 351 ? -15.669 -1.314 -15.376 1.00 92.00 351 LYS A C 1
ATOM 2930 O O . LYS A 1 351 ? -15.095 -1.961 -14.503 1.00 92.00 351 LYS A O 1
ATOM 2935 N N . ARG A 1 352 ? -15.495 -1.537 -16.684 1.00 94.12 352 ARG A N 1
ATOM 2936 C CA . ARG A 1 352 ? -14.575 -2.537 -17.243 1.00 94.12 352 ARG A CA 1
ATOM 2937 C C . ARG A 1 352 ? -13.129 -2.221 -16.866 1.00 94.12 352 ARG A C 1
ATOM 2939 O O . ARG A 1 352 ? -12.484 -3.071 -16.259 1.00 94.12 352 ARG A O 1
ATOM 2946 N N . ALA A 1 353 ? -12.669 -0.994 -17.108 1.00 92.69 353 ALA A N 1
ATOM 2947 C CA . ALA A 1 353 ? -11.340 -0.525 -16.717 1.00 92.69 353 ALA A CA 1
ATOM 2948 C C . ALA A 1 353 ? -11.111 -0.684 -15.206 1.00 92.69 353 ALA A C 1
ATOM 2950 O O . ALA A 1 353 ? -10.096 -1.226 -14.783 1.00 92.69 353 ALA A O 1
ATOM 2951 N N . ALA A 1 354 ? -12.103 -0.339 -14.377 1.00 91.69 354 ALA A N 1
ATOM 2952 C CA . ALA A 1 354 ? -12.026 -0.545 -12.932 1.00 91.69 354 ALA A CA 1
ATOM 2953 C C . ALA A 1 354 ? -11.984 -2.030 -12.505 1.00 91.69 354 ALA A C 1
ATOM 2955 O O . ALA A 1 354 ? -11.536 -2.322 -11.395 1.00 91.69 354 ALA A O 1
ATOM 2956 N N . ARG A 1 355 ? -12.475 -2.977 -13.324 1.00 93.75 355 ARG A N 1
ATOM 2957 C CA . ARG A 1 355 ? -12.358 -4.428 -13.064 1.00 93.75 355 ARG A CA 1
ATOM 2958 C C . ARG A 1 355 ? -11.020 -4.988 -13.513 1.00 93.75 355 ARG A C 1
ATOM 2960 O O . ARG A 1 355 ? -10.425 -5.727 -12.737 1.00 93.75 355 ARG A O 1
ATOM 2967 N N . ILE A 1 356 ? -10.527 -4.577 -14.678 1.00 93.69 356 ILE A N 1
ATOM 2968 C CA . ILE A 1 356 ? -9.159 -4.875 -15.126 1.00 93.69 356 ILE A CA 1
ATOM 2969 C C . ILE A 1 356 ? -8.155 -4.325 -14.102 1.00 93.69 356 ILE A C 1
ATOM 2971 O O . ILE A 1 356 ? -7.232 -5.018 -13.692 1.00 93.69 356 ILE A O 1
ATOM 2975 N N . GLY A 1 357 ? -8.409 -3.135 -13.553 1.00 93.38 357 GLY A N 1
ATOM 2976 C CA . GLY A 1 357 ? -7.581 -2.534 -12.508 1.00 93.38 357 GLY A CA 1
ATOM 2977 C C . GLY A 1 357 ? -7.474 -3.335 -11.203 1.00 93.38 357 GLY A C 1
ATOM 2978 O O . GLY A 1 357 ? -6.567 -3.105 -10.402 1.00 93.38 357 GLY A O 1
ATOM 2979 N N . LEU A 1 358 ? -8.363 -4.310 -10.968 1.00 91.88 358 LEU A N 1
ATOM 2980 C CA . LEU A 1 358 ? -8.240 -5.221 -9.824 1.00 91.88 358 LEU A CA 1
ATOM 2981 C C . LEU A 1 358 ? -7.066 -6.193 -9.975 1.00 91.88 358 LEU A C 1
ATOM 2983 O O . LEU A 1 358 ? -6.554 -6.649 -8.955 1.00 91.88 358 LEU A O 1
ATOM 2987 N N . LEU A 1 359 ? -6.630 -6.470 -11.207 1.00 91.75 359 LEU A N 1
ATOM 2988 C CA . LEU A 1 359 ? -5.476 -7.318 -11.507 1.00 91.75 359 LEU A CA 1
ATOM 2989 C C . LEU A 1 359 ? -4.151 -6.703 -11.019 1.00 91.75 359 LEU A C 1
ATOM 2991 O O . LEU A 1 359 ? -3.234 -7.431 -10.657 1.00 91.75 359 LEU A O 1
ATOM 2995 N N . PHE A 1 360 ? -4.098 -5.369 -10.962 1.00 91.88 360 PHE A N 1
ATOM 2996 C CA . PHE A 1 360 ? -2.940 -4.566 -10.555 1.00 91.88 360 PHE A CA 1
ATOM 2997 C C . PHE A 1 360 ? -3.009 -4.094 -9.097 1.00 91.88 360 PHE A C 1
ATOM 2999 O O . PHE A 1 360 ? -2.201 -3.275 -8.671 1.00 91.88 360 PHE A O 1
ATOM 3006 N N . SER A 1 361 ? -4.023 -4.520 -8.335 1.00 90.12 361 SER A N 1
ATOM 3007 C CA . SER A 1 361 ? -4.077 -4.190 -6.906 1.00 90.12 361 SER A CA 1
ATOM 3008 C C . SER A 1 361 ? -2.890 -4.829 -6.200 1.00 90.12 361 SER A C 1
ATOM 3010 O O . SER A 1 361 ? -2.634 -6.007 -6.446 1.00 90.12 361 SER A O 1
ATOM 3012 N N . SER A 1 362 ? -2.236 -4.085 -5.304 1.00 89.31 362 SER A N 1
ATOM 3013 C CA . SER A 1 362 ? -1.203 -4.692 -4.473 1.00 89.31 362 SER A CA 1
ATOM 3014 C C . SER A 1 362 ? -1.794 -5.790 -3.598 1.00 89.31 362 SER A C 1
ATOM 3016 O O . SER A 1 362 ? -2.855 -5.604 -2.976 1.00 89.31 362 SER A O 1
ATOM 3018 N N . CYS A 1 363 ? -1.149 -6.947 -3.622 1.00 88.19 363 CYS A N 1
ATOM 3019 C CA . CYS A 1 363 ? -1.520 -8.105 -2.843 1.00 88.19 363 CYS A CA 1
ATOM 3020 C C . CYS A 1 363 ? -0.400 -9.144 -2.793 1.00 88.19 363 CYS A C 1
ATOM 3022 O O . CYS A 1 363 ? 0.288 -9.410 -3.781 1.00 88.19 363 CYS A O 1
ATOM 3024 N N . THR A 1 364 ? -0.334 -9.831 -1.662 1.00 86.31 364 THR A N 1
ATOM 3025 C CA . THR A 1 364 ? 0.559 -10.957 -1.422 1.00 86.31 364 THR A CA 1
ATOM 3026 C C . THR A 1 364 ? -0.133 -12.272 -1.814 1.00 86.31 364 THR A C 1
ATOM 3028 O O . THR A 1 364 ? -1.267 -12.504 -1.376 1.00 86.31 364 THR A O 1
ATOM 3031 N N . PRO A 1 365 ? 0.488 -13.128 -2.652 1.00 87.75 365 PRO A N 1
ATOM 3032 C CA . PRO A 1 365 ? -0.000 -14.486 -2.897 1.00 87.75 365 PRO A CA 1
ATOM 3033 C C . PRO A 1 365 ? 0.126 -15.333 -1.625 1.00 87.75 365 PRO A C 1
ATOM 3035 O O . PRO A 1 365 ? 1.129 -15.238 -0.921 1.00 87.75 365 PRO A O 1
ATOM 3038 N N . THR A 1 366 ? -0.891 -16.144 -1.325 1.00 90.50 366 THR A N 1
ATOM 3039 C CA . THR A 1 366 ? -0.933 -16.953 -0.095 1.00 90.50 366 THR A CA 1
ATOM 3040 C C . THR A 1 366 ? -1.101 -18.437 -0.425 1.00 90.50 366 THR A C 1
ATOM 3042 O O . THR A 1 366 ? -0.202 -19.045 -1.000 1.00 90.50 366 THR A O 1
ATOM 3045 N N . ILE A 1 367 ? -2.255 -19.018 -0.111 1.00 91.56 367 ILE A N 1
ATOM 3046 C CA . ILE A 1 367 ? -2.581 -20.426 -0.332 1.00 91.56 367 ILE A CA 1
ATOM 3047 C C . ILE A 1 367 ? -3.394 -20.625 -1.612 1.00 91.56 367 ILE A C 1
ATOM 3049 O O . ILE A 1 367 ? -4.064 -19.709 -2.096 1.00 91.56 367 ILE A O 1
ATOM 3053 N N . HIS A 1 368 ? -3.354 -21.838 -2.155 1.00 92.75 368 HIS A N 1
ATOM 3054 C CA . HIS A 1 368 ? -4.263 -22.262 -3.214 1.00 92.75 368 HIS A CA 1
ATOM 3055 C C . HIS A 1 368 ? -5.522 -22.881 -2.601 1.00 92.75 368 HIS A C 1
ATOM 3057 O O . HIS A 1 368 ? -5.425 -23.704 -1.696 1.00 92.75 368 HIS A O 1
ATOM 3063 N N . ILE A 1 369 ? -6.693 -22.464 -3.083 1.00 91.50 369 ILE A N 1
ATOM 3064 C CA . ILE A 1 369 ? -7.996 -22.986 -2.665 1.00 91.50 369 ILE A CA 1
ATOM 3065 C C . ILE A 1 369 ? -8.569 -23.816 -3.806 1.00 91.50 369 ILE A C 1
ATOM 3067 O O . ILE A 1 369 ? -8.927 -23.267 -4.858 1.00 91.50 369 ILE A O 1
ATOM 3071 N N . GLU A 1 370 ? -8.642 -25.124 -3.579 1.00 89.69 370 GLU A N 1
ATOM 3072 C CA . GLU A 1 370 ? -9.248 -26.067 -4.512 1.00 89.69 370 GLU A CA 1
ATOM 3073 C C . GLU A 1 370 ? -10.734 -25.749 -4.738 1.00 89.69 370 GLU A C 1
ATOM 3075 O O . GLU A 1 370 ? -11.401 -25.281 -3.811 1.00 89.69 370 GLU A O 1
ATOM 3080 N N . PRO A 1 371 ? -11.280 -25.993 -5.946 1.00 90.06 371 PRO A N 1
ATOM 3081 C CA . PRO A 1 371 ? -12.672 -25.674 -6.265 1.00 90.06 371 PRO A CA 1
ATOM 3082 C C . PRO A 1 371 ? -13.695 -26.265 -5.286 1.00 90.06 371 PRO A C 1
ATOM 3084 O O . PRO A 1 371 ? -14.672 -25.592 -4.965 1.00 90.06 371 PRO A O 1
ATOM 3087 N N . ASP A 1 372 ? -13.443 -27.471 -4.770 1.00 92.38 372 ASP A N 1
ATOM 3088 C CA . ASP A 1 372 ? -14.335 -28.164 -3.830 1.00 92.38 372 ASP A CA 1
ATOM 3089 C C . ASP A 1 372 ? -14.375 -27.498 -2.441 1.00 92.38 372 ASP A C 1
ATOM 3091 O O . ASP A 1 372 ? -15.345 -27.650 -1.704 1.00 92.38 372 ASP A O 1
ATOM 3095 N N . HIS A 1 373 ? -13.363 -26.689 -2.106 1.00 94.06 373 HIS A N 1
ATOM 3096 C CA . HIS A 1 373 ? -13.307 -25.883 -0.882 1.00 94.06 373 HIS A CA 1
ATOM 3097 C C . HIS A 1 373 ? -13.856 -24.458 -1.085 1.00 94.06 373 HIS A C 1
ATOM 3099 O O . HIS A 1 373 ? -13.706 -23.602 -0.210 1.00 94.06 373 HIS A O 1
ATOM 3105 N N . VAL A 1 374 ? -14.483 -24.165 -2.231 1.00 95.56 374 VAL A N 1
ATOM 3106 C CA . VAL A 1 374 ? -15.150 -22.882 -2.496 1.00 95.56 374 VAL A CA 1
ATOM 3107 C C . VAL A 1 374 ? -16.660 -23.075 -2.473 1.00 95.56 374 VAL A C 1
ATOM 3109 O O . VAL A 1 374 ? -17.272 -23.516 -3.443 1.00 95.56 374 VAL A O 1
ATOM 3112 N N . ILE A 1 375 ? -17.286 -22.661 -1.378 1.00 96.25 375 ILE A N 1
ATOM 3113 C CA . ILE A 1 375 ? -18.736 -22.728 -1.212 1.00 96.25 375 ILE A CA 1
ATOM 3114 C C . ILE A 1 375 ? -19.348 -21.392 -1.633 1.00 96.25 375 ILE A C 1
ATOM 3116 O O . ILE A 1 375 ? -18.933 -20.321 -1.187 1.00 96.25 375 ILE A O 1
ATOM 3120 N N . GLN A 1 376 ? -20.362 -21.427 -2.494 1.00 96.44 376 GLN A N 1
ATOM 3121 C CA . GLN A 1 376 ? -21.142 -20.235 -2.815 1.00 96.44 376 GLN A CA 1
ATOM 3122 C C . GLN A 1 376 ? -22.352 -20.143 -1.883 1.00 96.44 376 GLN A C 1
ATOM 3124 O O . GLN A 1 376 ? -23.156 -21.068 -1.820 1.00 96.44 376 GLN A O 1
ATOM 3129 N N . ILE A 1 377 ? -22.493 -19.012 -1.191 1.00 96.81 377 ILE A N 1
ATOM 3130 C CA . ILE A 1 377 ? -23.627 -18.717 -0.307 1.00 96.81 377 ILE A CA 1
ATOM 3131 C C . ILE A 1 377 ? -24.352 -17.452 -0.777 1.00 96.81 377 ILE A C 1
ATOM 3133 O O . ILE A 1 377 ? -23.734 -16.549 -1.345 1.00 96.81 377 ILE A O 1
ATOM 3137 N N . ASP A 1 378 ? -25.660 -17.369 -0.546 1.00 97.75 378 ASP A N 1
ATOM 3138 C CA . ASP A 1 378 ? -26.482 -16.248 -1.018 1.00 97.75 378 ASP A CA 1
ATOM 3139 C C . ASP A 1 378 ? -26.236 -14.971 -0.226 1.00 97.75 378 ASP A C 1
ATOM 3141 O O . ASP A 1 378 ? -25.991 -15.013 0.972 1.00 97.75 378 ASP A O 1
ATOM 3145 N N . ASP A 1 379 ? -26.337 -13.808 -0.860 1.00 98.06 379 ASP A N 1
ATOM 3146 C CA . ASP A 1 379 ? -26.341 -12.541 -0.132 1.00 98.06 379 ASP A CA 1
ATOM 3147 C C . ASP A 1 379 ? -27.592 -12.381 0.746 1.00 98.06 379 ASP A C 1
ATOM 3149 O O . ASP A 1 379 ? -28.693 -12.783 0.374 1.00 98.06 379 ASP A O 1
ATOM 3153 N N . ILE A 1 380 ? -27.443 -11.736 1.909 1.00 97.50 380 ILE A N 1
ATOM 3154 C CA . ILE A 1 380 ? -28.602 -11.346 2.721 1.00 97.50 380 ILE A CA 1
ATOM 3155 C C . ILE A 1 380 ? -29.134 -10.032 2.159 1.00 97.50 380 ILE A C 1
ATOM 3157 O O . ILE A 1 380 ? -28.549 -8.969 2.375 1.00 97.50 380 ILE A O 1
ATOM 3161 N N . GLU A 1 381 ? -30.257 -10.100 1.453 1.00 96.62 381 GLU A N 1
ATOM 3162 C CA . GLU A 1 381 ? -30.909 -8.936 0.857 1.00 96.62 381 GLU A CA 1
ATOM 3163 C C . GLU A 1 381 ? -32.220 -8.603 1.569 1.00 96.62 381 GLU A C 1
ATOM 3165 O O . GLU A 1 381 ? -33.047 -9.476 1.835 1.00 96.62 381 GLU A O 1
ATOM 3170 N N . ARG A 1 382 ? -32.419 -7.324 1.904 1.00 94.81 382 ARG A N 1
ATOM 3171 C CA . ARG A 1 382 ? -33.671 -6.814 2.487 1.00 94.81 382 ARG A CA 1
ATOM 3172 C C . ARG A 1 382 ? -33.949 -5.423 1.932 1.00 94.81 382 ARG A C 1
ATOM 3174 O O . ARG A 1 382 ? -33.033 -4.616 1.801 1.00 94.81 382 ARG A O 1
ATOM 3181 N N . ASN A 1 383 ? -35.208 -5.138 1.604 1.00 93.94 383 ASN A N 1
ATOM 3182 C CA . ASN A 1 383 ? -35.651 -3.824 1.112 1.00 93.94 383 ASN A CA 1
ATOM 3183 C C . ASN A 1 383 ? -34.836 -3.292 -0.087 1.00 93.94 383 ASN A C 1
ATOM 3185 O O . ASN A 1 383 ? -34.550 -2.102 -0.171 1.00 93.94 383 ASN A O 1
ATOM 3189 N N . GLY A 1 384 ? -34.417 -4.180 -0.997 1.00 94.38 384 GLY A N 1
ATOM 3190 C CA . GLY A 1 384 ? -33.607 -3.811 -2.165 1.00 94.38 384 GLY A CA 1
ATOM 3191 C C . GLY A 1 384 ? -32.139 -3.486 -1.861 1.00 94.38 384 GLY A C 1
ATOM 3192 O O . GLY A 1 384 ? -31.433 -2.995 -2.740 1.00 94.38 384 GLY A O 1
ATOM 3193 N N . TYR A 1 385 ? -31.665 -3.756 -0.642 1.00 96.12 385 TYR A N 1
ATOM 3194 C CA . TYR A 1 385 ? -30.272 -3.581 -0.249 1.00 96.12 385 TYR A CA 1
ATOM 3195 C C . TYR A 1 385 ? -29.619 -4.905 0.139 1.00 96.12 385 TYR A C 1
ATOM 3197 O O . TYR A 1 385 ? -30.197 -5.713 0.865 1.00 96.12 385 TYR A O 1
ATOM 3205 N N . THR A 1 386 ? -28.363 -5.068 -0.265 1.00 97.38 386 THR A N 1
ATOM 3206 C CA . THR A 1 386 ? -27.503 -6.179 0.140 1.00 97.38 386 THR A CA 1
ATOM 3207 C C . THR A 1 386 ? -26.788 -5.850 1.456 1.00 97.38 386 THR A C 1
ATOM 3209 O O . THR A 1 386 ? -25.960 -4.940 1.508 1.00 97.38 386 THR A O 1
ATOM 3212 N N . PHE A 1 387 ? -27.089 -6.584 2.527 1.00 97.69 387 PHE A N 1
ATOM 3213 C CA . PHE A 1 387 ? -26.505 -6.397 3.866 1.00 97.69 387 PHE A CA 1
ATOM 3214 C C . PHE A 1 387 ? -25.135 -7.062 4.032 1.00 97.69 387 PHE A C 1
ATOM 3216 O O . PHE A 1 387 ? -24.401 -6.751 4.967 1.00 97.69 387 PHE A O 1
ATOM 3223 N N . THR A 1 388 ? -24.779 -7.953 3.112 1.00 97.62 388 THR A N 1
ATOM 3224 C CA . THR A 1 388 ? -23.524 -8.713 3.100 1.00 97.62 388 THR A CA 1
ATOM 3225 C C . THR A 1 388 ? -22.587 -8.282 1.969 1.00 97.62 388 THR A C 1
ATOM 3227 O O . THR A 1 388 ? -21.699 -9.047 1.604 1.00 97.62 388 THR A O 1
ATOM 3230 N N . ASP A 1 389 ? -22.766 -7.077 1.398 1.00 96.69 389 ASP A N 1
ATOM 3231 C CA . ASP A 1 389 ? -22.025 -6.623 0.206 1.00 96.69 389 ASP A CA 1
ATOM 3232 C C . ASP A 1 389 ? -20.512 -6.713 0.430 1.00 96.69 389 ASP A C 1
ATOM 3234 O O . ASP A 1 389 ? -19.918 -5.948 1.195 1.00 96.69 389 ASP A O 1
ATOM 3238 N N . GLY A 1 390 ? -19.885 -7.665 -0.260 1.00 96.62 390 GLY A N 1
ATOM 3239 C CA . GLY A 1 390 ? -18.446 -7.869 -0.197 1.00 96.62 390 GLY A CA 1
ATOM 3240 C C . GLY A 1 390 ? -17.948 -8.639 1.029 1.00 96.62 390 GLY A C 1
ATOM 3241 O O . GLY A 1 390 ? -16.737 -8.633 1.239 1.00 96.62 390 GLY A O 1
ATOM 3242 N N . CYS A 1 391 ? -18.816 -9.288 1.810 1.00 97.94 391 CYS A N 1
ATOM 3243 C CA . CYS A 1 391 ? -18.443 -10.078 2.990 1.00 97.94 391 CYS A CA 1
ATOM 3244 C C . CYS A 1 391 ? -18.631 -11.584 2.745 1.00 97.94 391 CYS A C 1
ATOM 3246 O O . CYS A 1 391 ? -19.736 -12.037 2.447 1.00 97.94 391 CYS A O 1
ATOM 3248 N N . GLY A 1 392 ? -17.565 -12.361 2.918 1.00 97.50 392 GLY A N 1
ATOM 3249 C CA . GLY A 1 392 ? -17.570 -13.824 2.896 1.00 97.50 392 GLY A CA 1
ATOM 3250 C C . GLY A 1 392 ? -16.985 -14.409 4.180 1.00 97.50 392 GLY A C 1
ATOM 3251 O O . GLY A 1 392 ? -16.661 -13.669 5.111 1.00 97.50 392 GLY A O 1
ATOM 3252 N N . ILE A 1 393 ? -16.848 -15.731 4.225 1.00 96.75 393 ILE A N 1
ATOM 3253 C CA . ILE A 1 393 ? -16.374 -16.477 5.400 1.00 96.75 393 ILE A CA 1
ATOM 3254 C C . ILE A 1 393 ? -15.149 -17.310 5.009 1.00 96.75 393 ILE A C 1
ATOM 3256 O O . ILE A 1 393 ? -15.045 -17.760 3.870 1.00 96.75 393 ILE A O 1
ATOM 3260 N N . ILE A 1 394 ? -14.209 -17.487 5.931 1.00 96.31 394 ILE A N 1
ATOM 3261 C CA . ILE A 1 394 ? -13.082 -18.412 5.799 1.00 96.31 394 ILE A CA 1
ATOM 3262 C C . ILE A 1 394 ? -13.018 -19.317 7.028 1.00 96.31 394 ILE A C 1
ATOM 3264 O O . ILE A 1 394 ? -13.114 -18.847 8.161 1.00 96.31 394 ILE A O 1
ATOM 3268 N N . GLY A 1 395 ? -12.860 -20.617 6.805 1.00 94.00 395 GLY A N 1
ATOM 3269 C CA . GLY A 1 395 ? -12.623 -21.577 7.874 1.00 94.00 395 GLY A CA 1
ATOM 3270 C C . GLY A 1 395 ? -11.308 -21.308 8.612 1.00 94.00 395 GLY A C 1
ATOM 3271 O O . GLY A 1 395 ? -10.321 -20.864 8.009 1.00 94.00 395 GLY A O 1
ATOM 3272 N N . ARG A 1 396 ? -11.269 -21.554 9.929 1.00 90.31 396 ARG A N 1
ATOM 3273 C CA . ARG A 1 396 ? -10.105 -21.191 10.760 1.00 90.31 396 ARG A CA 1
ATOM 3274 C C . ARG A 1 396 ? -8.833 -21.933 10.341 1.00 90.31 396 ARG A C 1
ATOM 3276 O O . ARG A 1 396 ? -7.753 -21.344 10.353 1.00 90.31 396 ARG A O 1
ATOM 3283 N N . SER A 1 397 ? -8.965 -23.184 9.897 1.00 88.88 397 SER A N 1
ATOM 3284 C CA . SER A 1 397 ? -7.846 -23.978 9.374 1.00 88.88 397 SER A CA 1
ATOM 3285 C C . SER A 1 397 ? -7.163 -23.291 8.184 1.00 88.88 397 SER A C 1
ATOM 3287 O O . SER A 1 397 ? -5.947 -23.090 8.199 1.00 88.88 397 SER A O 1
ATOM 3289 N N . LEU A 1 398 ? -7.936 -22.838 7.188 1.00 91.69 398 LEU A N 1
ATOM 3290 C CA . LEU A 1 398 ? -7.394 -22.108 6.037 1.00 91.69 398 LEU A CA 1
ATOM 3291 C C . LEU A 1 398 ? -6.815 -20.748 6.437 1.00 91.69 398 LEU A C 1
ATOM 3293 O O . LEU A 1 398 ? -5.749 -20.367 5.957 1.00 91.69 398 LEU A O 1
ATOM 3297 N N . ALA A 1 399 ? -7.488 -20.021 7.333 1.00 92.00 399 ALA A N 1
ATOM 3298 C CA . ALA A 1 399 ? -7.008 -18.731 7.823 1.00 92.00 399 ALA A CA 1
ATOM 3299 C C . ALA A 1 399 ? -5.624 -18.848 8.489 1.00 92.00 399 ALA A C 1
ATOM 3301 O O . ALA A 1 399 ? -4.737 -18.037 8.227 1.00 92.00 399 ALA A O 1
ATOM 3302 N N . ASN A 1 400 ? -5.396 -19.899 9.279 1.00 88.56 400 ASN A N 1
ATOM 3303 C CA . ASN A 1 400 ? -4.098 -20.169 9.899 1.00 88.56 400 ASN A CA 1
ATOM 3304 C C . ASN A 1 400 ? -2.998 -20.477 8.872 1.00 88.56 400 ASN A C 1
ATOM 3306 O O . ASN A 1 400 ? -1.849 -20.091 9.074 1.00 88.56 400 ASN A O 1
ATOM 3310 N N . GLN A 1 401 ? -3.334 -21.110 7.745 1.00 88.81 401 GLN A N 1
ATOM 3311 C CA . GLN A 1 401 ? -2.373 -21.371 6.666 1.00 88.81 401 GLN A CA 1
ATOM 3312 C C . GLN A 1 401 ? -1.975 -20.104 5.892 1.00 88.81 401 GLN A C 1
ATOM 3314 O O . GLN A 1 401 ? -0.919 -20.082 5.264 1.00 88.81 401 GLN A O 1
ATOM 3319 N N . ILE A 1 402 ? -2.781 -19.036 5.944 1.00 89.81 402 ILE A N 1
ATOM 3320 C CA . ILE A 1 402 ? -2.456 -17.738 5.330 1.00 89.81 402 ILE A CA 1
ATOM 3321 C C . ILE A 1 402 ? -1.369 -17.001 6.123 1.00 89.81 402 ILE A C 1
ATOM 3323 O O . ILE A 1 402 ? -0.522 -16.335 5.527 1.00 89.81 402 ILE A O 1
ATOM 3327 N N . VAL A 1 403 ? -1.377 -17.122 7.454 1.00 86.12 403 VAL A N 1
ATOM 3328 C CA . VAL A 1 403 ? -0.529 -16.346 8.378 1.00 86.12 403 VAL A CA 1
ATOM 3329 C C . VAL A 1 403 ? 0.963 -16.344 8.002 1.00 86.12 403 VAL A C 1
ATOM 3331 O O . VAL A 1 403 ? 1.541 -15.257 7.966 1.00 86.12 403 VAL A O 1
ATOM 3334 N N . PRO A 1 404 ? 1.606 -17.483 7.663 1.00 84.69 404 PRO A N 1
ATOM 3335 C CA . PRO A 1 404 ? 3.029 -17.511 7.315 1.00 84.69 404 PRO A CA 1
ATOM 3336 C C . PRO A 1 404 ? 3.416 -16.662 6.096 1.00 84.69 404 PRO A C 1
ATOM 3338 O O . PRO A 1 404 ? 4.583 -16.304 5.963 1.00 84.69 404 PRO A O 1
ATOM 3341 N N . TYR A 1 405 ? 2.465 -16.344 5.211 1.00 83.69 405 TYR A N 1
ATOM 3342 C CA . TYR A 1 405 ? 2.701 -15.536 4.008 1.00 83.69 405 TYR A CA 1
ATOM 3343 C C . TYR A 1 405 ? 2.604 -14.033 4.270 1.00 83.69 405 TYR A C 1
ATOM 3345 O O . TYR A 1 405 ? 3.036 -13.223 3.450 1.00 83.69 405 TYR A O 1
ATOM 3353 N N . LEU A 1 406 ? 2.034 -13.635 5.405 1.00 79.12 406 LEU A N 1
ATOM 3354 C CA . LEU A 1 406 ? 1.876 -12.236 5.764 1.00 79.12 406 LEU A CA 1
ATOM 3355 C C . LEU A 1 406 ? 3.191 -11.732 6.377 1.00 79.12 406 LEU A C 1
ATOM 3357 O O . LEU A 1 406 ? 3.345 -11.677 7.589 1.00 79.12 406 LEU A O 1
ATOM 3361 N N . ASN A 1 407 ? 4.160 -11.374 5.529 1.00 60.06 407 ASN A N 1
ATOM 3362 C CA . ASN A 1 407 ? 5.515 -10.968 5.944 1.00 60.06 407 ASN A CA 1
ATOM 3363 C C . ASN A 1 407 ? 5.542 -9.827 6.987 1.00 60.06 407 ASN A C 1
ATOM 3365 O O . ASN A 1 407 ? 6.438 -9.786 7.831 1.00 60.06 407 ASN A O 1
ATOM 3369 N N . ASP A 1 408 ? 4.555 -8.925 6.939 1.00 59.66 408 ASP A N 1
ATOM 3370 C CA . ASP A 1 408 ? 4.387 -7.811 7.885 1.00 59.66 408 ASP A CA 1
ATOM 3371 C C . ASP A 1 408 ? 3.459 -8.144 9.061 1.00 59.66 408 ASP A C 1
ATOM 3373 O O . ASP A 1 408 ? 3.358 -7.368 10.017 1.00 59.66 408 ASP A O 1
ATOM 3377 N N . PHE A 1 409 ? 2.828 -9.322 9.051 1.00 59.44 409 PHE A N 1
ATOM 3378 C CA . PHE A 1 409 ? 2.173 -9.895 10.222 1.00 59.44 409 PHE A CA 1
ATOM 3379 C C . PHE A 1 409 ? 3.252 -10.401 11.183 1.00 59.44 409 PHE A C 1
ATOM 3381 O O . PHE A 1 409 ? 3.518 -11.589 11.367 1.00 59.44 409 PHE A O 1
ATOM 3388 N N . LYS A 1 410 ? 3.940 -9.441 11.791 1.00 54.47 410 LYS A N 1
ATOM 3389 C CA . LYS A 1 410 ? 4.769 -9.679 12.962 1.00 54.47 410 LYS A CA 1
ATOM 3390 C C . LYS A 1 410 ? 3.814 -10.091 14.077 1.00 54.47 410 LYS A C 1
ATOM 3392 O O . LYS A 1 410 ? 2.735 -9.509 14.181 1.00 54.47 410 LYS A O 1
ATOM 3397 N N . LYS A 1 411 ? 4.204 -11.136 14.824 1.00 50.00 411 LYS A N 1
ATOM 3398 C CA . LYS A 1 411 ? 3.444 -11.776 15.913 1.00 50.00 411 LYS A CA 1
ATOM 3399 C C . LYS A 1 411 ? 2.581 -10.748 16.665 1.00 50.00 411 LYS A C 1
ATOM 3401 O O . LYS A 1 411 ? 3.018 -9.615 16.840 1.00 50.00 411 LYS A O 1
ATOM 3406 N N . PRO A 1 412 ? 1.362 -11.104 17.087 1.00 48.09 412 PRO A N 1
ATOM 3407 C CA . PRO A 1 412 ? 0.458 -10.161 17.728 1.00 48.09 412 PRO A CA 1
ATOM 3408 C C . PRO A 1 412 ? 1.174 -9.429 18.868 1.00 48.09 412 PRO A C 1
ATOM 3410 O O . PRO A 1 412 ? 1.851 -10.022 19.712 1.00 48.09 412 PRO A O 1
ATOM 3413 N N . ILE A 1 413 ? 1.033 -8.108 18.830 1.00 47.06 413 ILE A N 1
ATOM 3414 C CA . ILE A 1 413 ? 1.159 -7.195 19.960 1.00 47.06 413 ILE A CA 1
ATOM 3415 C C . ILE A 1 413 ? 0.505 -7.903 21.153 1.00 47.06 413 ILE A C 1
ATOM 3417 O O . ILE A 1 413 ? -0.700 -8.124 21.150 1.00 47.06 413 ILE A O 1
ATOM 3421 N N . LEU A 1 414 ? 1.354 -8.342 22.081 1.00 46.28 414 LEU A N 1
ATOM 3422 C CA . LEU A 1 414 ? 1.100 -9.296 23.160 1.00 46.28 414 LEU A CA 1
ATOM 3423 C C . LEU A 1 414 ? -0.295 -9.142 23.786 1.00 46.28 414 LEU A C 1
ATOM 3425 O O . LEU A 1 414 ? -0.509 -8.232 24.582 1.00 46.28 414 LEU A O 1
ATOM 3429 N N . THR A 1 415 ? -1.212 -10.066 23.495 1.00 46.69 415 THR A N 1
ATOM 3430 C CA . THR A 1 415 ? -2.370 -10.355 24.351 1.00 46.69 415 THR A CA 1
ATOM 3431 C C . THR A 1 415 ? -1.860 -10.834 25.699 1.00 46.69 415 THR A C 1
ATOM 3433 O O . THR A 1 415 ? -1.638 -12.018 25.921 1.00 46.69 415 THR A O 1
ATOM 3436 N N . LEU A 1 416 ? -1.583 -9.869 26.577 1.00 40.56 416 LEU A N 1
ATOM 3437 C CA . LEU A 1 416 ? -1.408 -10.088 28.001 1.00 40.56 416 LEU A CA 1
ATOM 3438 C C . LEU A 1 416 ? -2.800 -10.362 28.566 1.00 40.56 416 LEU A C 1
ATOM 3440 O O . LEU A 1 416 ? -3.593 -9.427 28.677 1.00 40.56 416 LEU A O 1
ATOM 3444 N N . ASN A 1 417 ? -3.099 -11.603 28.936 1.00 43.50 417 ASN A N 1
ATOM 3445 C CA . ASN A 1 417 ? -4.302 -11.883 29.720 1.00 43.50 417 ASN A CA 1
ATOM 3446 C C . ASN A 1 417 ? -4.224 -11.170 31.086 1.00 43.50 417 ASN A C 1
ATOM 3448 O O . ASN A 1 417 ? -3.171 -10.639 31.467 1.00 43.50 417 ASN A O 1
ATOM 3452 N N . ASP A 1 418 ? -5.328 -11.165 31.839 1.00 44.66 418 ASP A N 1
ATOM 3453 C CA . ASP A 1 418 ? -5.377 -10.612 33.203 1.00 44.66 418 ASP A CA 1
ATOM 3454 C C . ASP A 1 418 ? -4.309 -11.231 34.136 1.00 44.66 418 ASP A C 1
ATOM 3456 O O . ASP A 1 418 ? -3.866 -10.580 35.081 1.00 44.66 418 ASP A O 1
ATOM 3460 N N . ASP A 1 419 ? -3.794 -12.417 33.784 1.00 49.62 419 ASP A N 1
ATOM 3461 C CA . ASP A 1 419 ? -2.737 -13.154 34.488 1.00 49.62 419 ASP A CA 1
ATOM 3462 C C . ASP A 1 419 ? -1.306 -12.945 33.930 1.00 49.62 419 ASP A C 1
ATOM 3464 O O . ASP A 1 419 ? -0.399 -13.712 34.255 1.00 49.62 419 ASP A O 1
ATOM 3468 N N . ASN A 1 420 ? -1.063 -11.944 33.068 1.00 47.59 420 ASN A N 1
ATOM 3469 C CA . ASN A 1 420 ? 0.238 -11.691 32.406 1.00 47.59 420 ASN A CA 1
ATOM 3470 C C . ASN A 1 420 ? 0.785 -12.860 31.554 1.00 47.59 420 ASN A C 1
ATOM 3472 O O . ASN A 1 420 ? 1.966 -12.877 31.201 1.00 47.59 420 ASN A O 1
ATOM 3476 N N . GLN A 1 421 ? -0.059 -13.824 31.183 1.00 42.78 421 GLN A N 1
ATOM 3477 C CA . GLN A 1 421 ? 0.308 -14.878 30.238 1.00 42.78 421 GLN A CA 1
ATOM 3478 C C . GLN A 1 421 ? 0.095 -14.397 28.799 1.00 42.78 421 GLN A C 1
ATOM 3480 O O . GLN A 1 421 ? -0.872 -13.692 28.508 1.00 42.78 421 GLN A O 1
ATOM 3485 N N . ILE A 1 422 ? 1.029 -14.758 27.918 1.00 48.16 422 ILE A N 1
ATOM 3486 C CA . ILE A 1 422 ? 0.994 -14.435 26.491 1.00 48.16 422 ILE A CA 1
ATOM 3487 C C . ILE A 1 422 ? 0.016 -15.403 25.827 1.00 48.16 422 ILE A C 1
ATOM 3489 O O . ILE A 1 422 ? 0.335 -16.578 25.663 1.00 48.16 422 ILE A O 1
ATOM 3493 N N . GLU A 1 423 ? -1.163 -14.926 25.441 1.00 45.78 423 GLU A N 1
ATOM 3494 C CA . GLU A 1 423 ? -2.052 -15.706 24.582 1.00 45.78 423 GLU A CA 1
ATOM 3495 C C . GLU A 1 423 ? -1.497 -15.706 23.149 1.00 45.78 423 GLU A C 1
ATOM 3497 O O . GLU A 1 423 ? -1.284 -14.648 22.553 1.00 45.78 423 GLU A O 1
ATOM 3502 N N . GLU A 1 424 ? -1.250 -16.888 22.580 1.00 49.22 424 GLU A N 1
ATOM 3503 C CA . GLU A 1 424 ? -0.827 -17.059 21.186 1.00 49.22 424 GLU A CA 1
ATOM 3504 C C . GLU A 1 424 ? -2.014 -16.863 20.228 1.00 49.22 424 GLU A C 1
ATOM 3506 O O . GLU A 1 424 ? -2.439 -17.790 19.541 1.00 49.22 424 GLU A O 1
ATOM 3511 N N . ASN A 1 425 ? -2.576 -15.654 20.146 1.00 52.78 425 ASN A N 1
ATOM 3512 C CA . ASN A 1 425 ? -3.638 -15.383 19.176 1.00 52.78 425 ASN A CA 1
ATOM 3513 C C . ASN A 1 425 ? -3.039 -15.101 17.783 1.00 52.78 425 ASN A C 1
ATOM 3515 O O . ASN A 1 425 ? -2.866 -13.961 17.353 1.00 52.78 425 ASN A O 1
ATOM 3519 N N . THR A 1 426 ? -2.617 -16.171 17.108 1.00 68.62 426 THR A N 1
ATOM 3520 C CA . THR A 1 426 ? -1.690 -16.158 15.960 1.00 68.62 426 THR A CA 1
ATOM 3521 C C . THR A 1 426 ? -2.313 -15.806 14.606 1.00 68.62 426 THR A C 1
ATOM 3523 O O . THR A 1 426 ? -1.589 -15.783 13.615 1.00 68.62 426 THR A O 1
ATOM 3526 N N . CYS A 1 427 ? -3.608 -15.489 14.527 1.00 83.62 427 CYS A N 1
ATOM 3527 C CA . CYS A 1 427 ? -4.310 -15.283 13.255 1.00 83.62 427 CYS A CA 1
ATOM 3528 C C . CYS A 1 427 ? -5.139 -13.985 13.251 1.00 83.62 427 CYS A C 1
ATOM 3530 O O . CYS A 1 427 ? -5.745 -13.659 14.263 1.00 83.62 427 CYS A O 1
ATOM 3532 N N . PRO A 1 428 ? -5.215 -13.207 12.159 1.00 89.44 428 PRO A N 1
ATOM 3533 C CA . PRO A 1 428 ? -6.252 -12.185 11.989 1.00 89.44 428 PRO A CA 1
ATOM 3534 C C . PRO A 1 428 ? -7.658 -12.799 11.884 1.00 89.44 428 PRO A C 1
ATOM 3536 O O . PRO A 1 428 ? -7.832 -13.856 11.285 1.00 89.44 428 PRO A O 1
ATOM 3539 N N . CYS A 1 429 ? -8.690 -12.104 12.373 1.00 91.88 429 CYS A N 1
ATOM 3540 C CA . CYS A 1 429 ? -10.074 -12.568 12.226 1.00 91.88 429 CYS A CA 1
ATOM 3541 C C . CYS A 1 429 ? -10.723 -12.168 10.886 1.00 91.88 429 CYS A C 1
ATOM 3543 O O . CYS A 1 429 ? -11.810 -12.644 10.562 1.00 91.88 429 CYS A O 1
ATOM 3545 N N . ALA A 1 430 ? -10.089 -11.297 10.094 1.00 95.81 430 ALA A N 1
ATOM 3546 C CA . ALA A 1 430 ? -10.572 -10.953 8.763 1.00 95.81 430 ALA A CA 1
ATOM 3547 C C . ALA A 1 430 ? -9.450 -10.598 7.785 1.00 95.81 430 ALA A C 1
ATOM 3549 O O . ALA A 1 430 ? -8.446 -9.994 8.163 1.00 95.81 430 ALA A O 1
ATOM 3550 N N . PHE A 1 431 ? -9.682 -10.899 6.505 1.00 96.44 431 PHE A N 1
ATOM 3551 C CA . PHE A 1 431 ? -8.748 -10.687 5.400 1.00 96.44 431 PHE A CA 1
ATOM 3552 C C . PHE A 1 431 ? -9.458 -10.023 4.219 1.00 96.44 431 PHE A C 1
ATOM 3554 O O . PHE A 1 431 ? -10.450 -10.532 3.703 1.00 96.44 431 PHE A O 1
ATOM 3561 N N . GLN A 1 432 ? -8.943 -8.899 3.735 1.00 96.88 432 GLN A N 1
ATOM 3562 C CA . GLN A 1 432 ? -9.322 -8.319 2.457 1.00 96.88 432 GLN A CA 1
ATOM 3563 C C . GLN A 1 432 ? -8.626 -9.074 1.325 1.00 96.88 432 GLN A C 1
ATOM 3565 O O . GLN A 1 432 ? -7.424 -8.932 1.107 1.00 96.88 432 GLN A O 1
ATOM 3570 N N . VAL A 1 433 ? -9.409 -9.811 0.543 1.00 95.94 433 VAL A N 1
ATOM 3571 C CA . VAL A 1 433 ? -8.871 -10.763 -0.429 1.00 95.94 433 VAL A CA 1
ATOM 3572 C C . VAL A 1 433 ? -9.142 -10.379 -1.880 1.00 95.94 433 VAL A C 1
ATOM 3574 O O . VAL A 1 433 ? -10.040 -9.587 -2.218 1.00 95.94 433 VAL A O 1
ATOM 3577 N N . ARG A 1 434 ? -8.352 -10.980 -2.766 1.00 93.38 434 ARG A N 1
ATOM 3578 C CA . ARG A 1 434 ? -8.642 -11.167 -4.186 1.00 93.38 434 ARG A CA 1
ATOM 3579 C C . ARG A 1 434 ? -8.521 -12.656 -4.485 1.00 93.38 434 ARG A C 1
ATOM 3581 O O . ARG A 1 434 ? -7.465 -13.239 -4.282 1.00 93.38 434 ARG A O 1
ATOM 3588 N N . TYR A 1 435 ? -9.586 -13.244 -5.008 1.00 93.31 435 TYR A N 1
ATOM 3589 C CA . TYR A 1 435 ? -9.609 -14.642 -5.432 1.00 93.31 435 TYR A CA 1
ATOM 3590 C C . TYR A 1 435 ? -10.324 -14.711 -6.771 1.00 93.31 435 TYR A C 1
ATOM 3592 O O . TYR A 1 435 ? -11.486 -14.322 -6.848 1.00 93.31 435 TYR A O 1
ATOM 3600 N N . GLN A 1 436 ? -9.648 -15.121 -7.845 1.00 91.62 436 GLN A N 1
ATOM 3601 C CA . GLN A 1 436 ? -10.226 -15.093 -9.196 1.00 91.62 436 GLN A CA 1
ATOM 3602 C C . GLN A 1 436 ? -10.863 -13.719 -9.528 1.00 91.62 436 GLN A C 1
ATOM 3604 O O . GLN A 1 436 ? -10.182 -12.686 -9.514 1.00 91.62 436 GLN A O 1
ATOM 3609 N N . GLY A 1 437 ? -12.170 -13.690 -9.813 1.00 92.38 437 GLY A N 1
ATOM 3610 C CA . GLY A 1 437 ? -12.968 -12.477 -10.006 1.00 92.38 437 GLY A CA 1
ATOM 3611 C C . GLY A 1 437 ? -13.668 -11.952 -8.745 1.00 92.38 437 GLY A C 1
ATOM 3612 O O . GLY A 1 437 ? -14.392 -10.956 -8.822 1.00 92.38 437 GLY A O 1
ATOM 3613 N N . TYR A 1 438 ? -13.469 -12.595 -7.594 1.00 95.25 438 TYR A N 1
ATOM 3614 C CA . TYR A 1 438 ? -14.007 -12.198 -6.297 1.00 95.25 438 TYR A CA 1
ATOM 3615 C C . TYR A 1 438 ? -13.126 -11.147 -5.614 1.00 95.25 438 TYR A C 1
ATOM 3617 O O . TYR A 1 438 ? -11.893 -11.225 -5.579 1.00 95.25 438 TYR A O 1
ATOM 3625 N N . LYS A 1 439 ? -13.793 -10.144 -5.042 1.00 95.62 439 LYS A N 1
ATOM 3626 C CA . LYS A 1 439 ? -13.206 -9.093 -4.211 1.00 95.62 439 LYS A CA 1
ATOM 3627 C C . LYS A 1 439 ? -14.106 -8.860 -3.005 1.00 95.62 439 LYS A C 1
ATOM 3629 O O . LYS A 1 439 ? -15.276 -8.522 -3.182 1.00 95.62 439 LYS A O 1
ATOM 3634 N N . GLY A 1 440 ? -13.525 -8.911 -1.815 1.00 96.62 440 GLY A N 1
ATOM 3635 C CA . GLY A 1 440 ? -14.247 -8.658 -0.575 1.00 96.62 440 GLY A CA 1
ATOM 3636 C C . GLY A 1 440 ? -13.364 -8.823 0.652 1.00 96.62 440 GLY A C 1
ATOM 3637 O O . GLY A 1 440 ? -12.138 -8.773 0.544 1.00 96.62 440 GLY A O 1
ATOM 3638 N N . VAL A 1 441 ? -14.012 -9.007 1.793 1.00 98.12 441 VAL A N 1
ATOM 3639 C CA . VAL A 1 441 ? -13.412 -9.383 3.070 1.00 98.12 441 VAL A CA 1
ATOM 3640 C C . VAL A 1 441 ? -13.916 -10.779 3.428 1.00 98.12 441 VAL A C 1
ATOM 3642 O O . VAL A 1 441 ? -15.118 -11.020 3.345 1.00 98.12 441 VAL A O 1
ATOM 3645 N N . LEU A 1 442 ? -13.016 -11.690 3.789 1.00 97.94 442 LEU A N 1
ATOM 3646 C CA . LEU A 1 442 ? -13.351 -12.974 4.402 1.00 97.94 442 LEU A CA 1
ATOM 3647 C C . LEU A 1 442 ? -13.132 -12.853 5.905 1.00 97.94 442 LEU A C 1
ATOM 3649 O O . LEU A 1 442 ? -12.043 -12.457 6.315 1.00 97.94 442 LEU A O 1
ATOM 3653 N N . MET A 1 443 ? -14.147 -13.166 6.703 1.00 96.38 443 MET A N 1
ATOM 3654 C CA . MET A 1 443 ? -14.040 -13.227 8.164 1.00 96.38 443 MET A CA 1
ATOM 3655 C C . MET A 1 443 ? -13.962 -14.677 8.634 1.00 96.38 443 MET A C 1
ATOM 3657 O O . MET A 1 443 ? -14.564 -15.552 8.011 1.00 96.38 443 MET A O 1
ATOM 3661 N N . ILE A 1 444 ? -13.215 -14.934 9.704 1.00 93.88 444 ILE A N 1
ATOM 3662 C CA . ILE A 1 444 ? -13.087 -16.284 10.251 1.00 93.88 444 ILE A CA 1
ATOM 3663 C C . ILE A 1 444 ? -14.440 -16.772 10.769 1.00 93.88 444 ILE A C 1
ATOM 3665 O O . ILE A 1 444 ? -15.199 -16.000 11.360 1.00 93.88 444 ILE A O 1
ATOM 3669 N N . ASN A 1 445 ? -14.733 -18.052 10.561 1.00 87.81 445 ASN A N 1
ATOM 3670 C CA . ASN A 1 445 ? -15.835 -18.698 11.261 1.00 87.81 445 ASN A CA 1
ATOM 3671 C C . ASN A 1 445 ? -15.429 -19.041 12.709 1.00 87.81 445 ASN A C 1
ATOM 3673 O O . ASN A 1 445 ? -14.242 -19.122 13.046 1.00 87.81 445 ASN A O 1
ATOM 3677 N N . ASN A 1 446 ? -16.422 -19.251 13.573 1.00 80.12 446 ASN A N 1
ATOM 3678 C CA . ASN A 1 446 ? -16.200 -19.825 14.896 1.00 80.12 446 ASN A CA 1
ATOM 3679 C C . ASN A 1 446 ? -16.022 -21.351 14.863 1.00 80.12 446 ASN A C 1
ATOM 3681 O O . ASN A 1 446 ? -15.594 -21.918 15.862 1.00 80.12 446 ASN A O 1
ATOM 3685 N N . ASP A 1 447 ? -16.376 -22.002 13.751 1.00 78.31 447 ASP A N 1
ATOM 3686 C CA . ASP A 1 447 ? -16.212 -23.442 13.564 1.00 78.31 447 ASP A CA 1
ATOM 3687 C C . ASP A 1 447 ? -14.781 -23.777 13.116 1.00 78.31 447 ASP A C 1
ATOM 3689 O O . ASP A 1 447 ? -14.317 -23.340 12.058 1.00 78.31 447 ASP A O 1
ATOM 3693 N N . ASP A 1 448 ? -14.080 -24.546 13.945 1.00 70.69 448 ASP A N 1
ATOM 3694 C CA . ASP A 1 448 ? -12.701 -24.973 13.704 1.00 70.69 448 ASP A CA 1
ATOM 3695 C C . ASP A 1 448 ? -12.594 -26.095 12.661 1.00 70.69 448 ASP A C 1
ATOM 3697 O O . ASP A 1 448 ? -11.492 -26.366 12.179 1.00 70.69 448 ASP A O 1
ATOM 3701 N N . GLN A 1 449 ? -13.709 -26.743 12.300 1.00 74.94 449 GLN A N 1
ATOM 3702 C CA . GLN A 1 449 ? -13.722 -27.831 11.317 1.00 74.94 449 GLN A CA 1
ATOM 3703 C C . GLN A 1 449 ? -13.914 -27.356 9.877 1.00 74.94 449 GLN A C 1
ATOM 3705 O O . GLN A 1 449 ? -13.703 -28.137 8.952 1.00 74.94 449 GLN A O 1
ATOM 3710 N N . ASP A 1 450 ? -14.264 -26.086 9.670 1.00 81.81 450 ASP A N 1
ATOM 3711 C CA . ASP A 1 450 ? -14.389 -25.541 8.325 1.00 81.81 450 ASP A CA 1
ATOM 3712 C C . ASP A 1 450 ? -13.011 -25.412 7.655 1.00 81.81 450 ASP A C 1
ATOM 3714 O O . ASP A 1 450 ? -12.114 -24.695 8.116 1.00 81.81 450 ASP A O 1
ATOM 3718 N N . ASP A 1 451 ? -12.868 -26.073 6.511 1.00 88.25 451 ASP A N 1
ATOM 3719 C CA . ASP A 1 451 ? -11.698 -26.055 5.629 1.00 88.25 451 ASP A CA 1
ATOM 3720 C C . ASP A 1 451 ? -11.995 -25.392 4.272 1.00 88.25 451 ASP A C 1
ATOM 3722 O O . ASP A 1 451 ? -11.248 -25.550 3.307 1.00 88.25 451 ASP A O 1
ATOM 3726 N N . ASN A 1 452 ? -13.073 -24.607 4.211 1.00 94.69 452 ASN A N 1
ATOM 3727 C CA . ASN A 1 452 ? -13.566 -23.943 3.010 1.00 94.69 452 ASN A CA 1
ATOM 3728 C C . ASN A 1 452 ? -13.548 -22.409 3.124 1.00 94.69 452 ASN A C 1
ATOM 3730 O O . ASN A 1 452 ? -13.463 -21.821 4.208 1.00 94.69 452 ASN A O 1
ATOM 3734 N N . ILE A 1 453 ? -13.644 -21.746 1.972 1.00 96.62 453 ILE A N 1
ATOM 3735 C CA . ILE A 1 453 ? -14.066 -20.347 1.889 1.00 96.62 453 ILE A CA 1
ATOM 3736 C C . ILE A 1 453 ? -15.510 -20.291 1.403 1.00 96.62 453 ILE A C 1
ATOM 3738 O O . ILE A 1 453 ? -15.900 -21.020 0.492 1.00 96.62 453 ILE A O 1
ATOM 3742 N N . GLN A 1 454 ? -16.288 -19.365 1.953 1.00 96.75 454 GLN A N 1
ATOM 3743 C CA . GLN A 1 454 ? -17.663 -19.118 1.539 1.00 96.75 454 GLN A CA 1
ATOM 3744 C C . GLN A 1 454 ? -17.762 -17.737 0.891 1.00 96.75 454 GLN A C 1
ATOM 3746 O O . GLN A 1 454 ? -17.523 -16.707 1.531 1.00 96.75 454 GLN A O 1
ATOM 3751 N N . VAL A 1 455 ? -18.103 -17.705 -0.395 1.00 97.50 455 VAL A N 1
ATOM 3752 C CA . VAL A 1 455 ? -18.151 -16.487 -1.215 1.00 97.50 455 VAL A CA 1
ATOM 3753 C C . VAL A 1 455 ? -19.579 -16.144 -1.628 1.00 97.50 455 VAL A C 1
ATOM 3755 O O . VAL A 1 455 ? -20.405 -17.024 -1.855 1.00 97.50 455 VAL A O 1
ATOM 3758 N N . ARG A 1 456 ? -19.866 -14.844 -1.769 1.00 98.06 456 ARG A N 1
ATOM 3759 C CA . ARG A 1 456 ? -21.198 -14.326 -2.127 1.00 98.06 456 ARG A CA 1
ATOM 3760 C C . ARG A 1 456 ? -21.263 -13.741 -3.542 1.00 98.06 456 ARG A C 1
ATOM 3762 O O . ARG A 1 456 ? -20.236 -13.271 -4.050 1.00 98.06 456 ARG A O 1
ATOM 3769 N N . PRO A 1 457 ? -22.448 -13.694 -4.183 1.00 97.62 457 PRO A N 1
ATOM 3770 C CA . PRO A 1 457 ? -22.645 -13.029 -5.473 1.00 97.62 457 PRO A CA 1
ATOM 3771 C C . PRO A 1 457 ? -22.120 -11.587 -5.508 1.00 97.62 457 PRO A C 1
ATOM 3773 O O . PRO A 1 457 ? -21.423 -11.206 -6.452 1.00 97.62 457 PRO A O 1
ATOM 3776 N N . SER A 1 458 ? -22.360 -10.808 -4.451 1.00 97.25 458 SER A N 1
ATOM 3777 C CA . SER A 1 458 ? -21.908 -9.422 -4.305 1.00 97.25 458 SER A CA 1
ATOM 3778 C C . SER A 1 458 ? -20.390 -9.286 -4.391 1.00 97.25 458 SER A C 1
ATOM 3780 O O . SER A 1 458 ? -19.890 -8.272 -4.882 1.00 97.25 458 SER A O 1
ATOM 3782 N N . MET A 1 459 ? -19.622 -10.306 -4.002 1.00 97.44 459 MET A N 1
ATOM 3783 C CA . MET A 1 459 ? -18.161 -10.309 -4.091 1.00 97.44 459 MET A CA 1
ATOM 3784 C C . MET A 1 459 ? -17.658 -10.524 -5.527 1.00 97.44 459 MET A C 1
ATOM 3786 O O . MET A 1 459 ? -16.571 -10.042 -5.860 1.00 97.44 459 MET A O 1
ATOM 3790 N N . LYS A 1 460 ? -18.423 -11.201 -6.395 1.00 95.94 460 LYS A N 1
ATOM 3791 C CA . LYS A 1 460 ? -18.019 -11.546 -7.768 1.00 95.94 460 LYS A CA 1
ATOM 3792 C C . LYS A 1 460 ? -18.087 -10.321 -8.679 1.00 95.94 460 LYS A C 1
ATOM 3794 O O . LYS A 1 460 ? -19.151 -9.821 -9.032 1.00 95.94 460 LYS A O 1
ATOM 3799 N N . LYS A 1 461 ? -16.928 -9.792 -9.067 1.00 94.62 461 LYS A N 1
ATOM 3800 C CA . LYS A 1 461 ? -16.824 -8.553 -9.856 1.00 94.62 461 LYS A CA 1
ATOM 3801 C C . LYS A 1 461 ? -16.673 -8.797 -11.359 1.00 94.62 461 LYS A C 1
ATOM 3803 O O . LYS A 1 461 ? -17.021 -7.904 -12.133 1.00 94.62 461 LYS A O 1
ATOM 3808 N N . PHE A 1 462 ? -16.155 -9.962 -11.739 1.00 93.00 462 PHE A N 1
ATOM 3809 C CA . PHE A 1 462 ? -16.052 -10.499 -13.101 1.00 93.00 462 PHE A CA 1
ATOM 3810 C C . PHE A 1 462 ? -15.901 -12.030 -13.023 1.00 93.00 462 PHE A C 1
ATOM 3812 O O . PHE A 1 462 ? -15.761 -12.576 -11.929 1.00 93.00 462 PHE A O 1
ATOM 3819 N N . THR A 1 463 ? -15.965 -12.735 -14.155 1.00 90.88 463 THR A N 1
ATOM 3820 C CA . THR A 1 463 ? -15.758 -14.196 -14.186 1.00 90.88 463 THR A CA 1
ATOM 3821 C C . THR A 1 463 ? -14.302 -14.497 -14.518 1.00 90.88 463 THR A C 1
ATOM 3823 O O . THR A 1 463 ? -13.751 -13.902 -15.437 1.00 90.88 463 THR A O 1
ATOM 3826 N N . SER A 1 464 ? -13.674 -15.392 -13.762 1.00 84.88 464 SER A N 1
ATOM 3827 C CA . SER A 1 464 ? -12.304 -15.861 -13.981 1.00 84.88 464 SER A CA 1
ATOM 3828 C C . SER A 1 464 ? -12.173 -17.242 -13.347 1.00 84.88 464 SER A C 1
ATOM 3830 O O . SER A 1 464 ? -12.747 -17.457 -12.285 1.00 84.88 464 SER A O 1
ATOM 3832 N N . THR A 1 465 ? -11.458 -18.159 -13.991 1.00 67.88 465 THR A N 1
ATOM 3833 C CA . THR A 1 465 ? -11.221 -19.538 -13.513 1.00 67.88 465 THR A CA 1
ATOM 3834 C C . THR A 1 465 ? -9.730 -19.874 -13.448 1.00 67.88 465 THR A C 1
ATOM 3836 O O . THR A 1 465 ? -9.353 -21.025 -13.283 1.00 67.88 465 THR A O 1
ATOM 3839 N N . ILE A 1 466 ? -8.864 -18.875 -13.630 1.00 65.81 466 ILE A N 1
ATOM 3840 C CA . ILE A 1 466 ? -7.506 -19.113 -14.138 1.00 65.81 466 ILE A CA 1
ATOM 3841 C C . ILE A 1 466 ? -6.475 -19.267 -13.011 1.00 65.81 466 ILE A C 1
ATOM 3843 O O . ILE A 1 466 ? -5.381 -19.770 -13.235 1.00 65.81 466 ILE A O 1
ATOM 3847 N N . SER A 1 467 ? -6.813 -18.863 -11.786 1.00 79.44 467 SER A N 1
ATOM 3848 C CA . SER A 1 467 ? -5.947 -19.054 -10.621 1.00 79.44 467 SER A CA 1
ATOM 3849 C C . SER A 1 467 ? -6.762 -19.470 -9.406 1.00 79.44 467 SER A C 1
ATOM 3851 O O . SER A 1 467 ? -7.735 -18.804 -9.053 1.00 79.44 467 SER A O 1
ATOM 3853 N N . THR A 1 468 ? -6.341 -20.554 -8.760 1.00 88.12 468 THR A N 1
ATOM 3854 C CA . THR A 1 468 ? -6.833 -20.989 -7.446 1.00 88.12 468 THR A CA 1
ATOM 3855 C C . THR A 1 468 ? -6.080 -20.315 -6.299 1.00 88.12 468 THR A C 1
ATOM 3857 O O . THR A 1 468 ? -6.393 -20.565 -5.143 1.00 88.12 468 THR A O 1
ATOM 3860 N N . CYS A 1 469 ? -5.101 -19.447 -6.574 1.00 90.69 469 CYS A N 1
ATOM 3861 C CA . CYS A 1 469 ? -4.385 -18.730 -5.524 1.00 90.69 469 CYS A CA 1
ATOM 3862 C C . CYS A 1 469 ? -5.288 -17.663 -4.884 1.00 90.69 469 CYS A C 1
ATOM 3864 O O . CYS A 1 469 ? -5.888 -16.823 -5.569 1.00 90.69 469 CYS A O 1
ATOM 3866 N N . LEU A 1 470 ? -5.362 -17.685 -3.557 1.00 92.56 470 LEU A N 1
ATOM 3867 C CA . LEU A 1 470 ? -5.932 -16.631 -2.736 1.00 92.56 470 LEU A CA 1
ATOM 3868 C C . LEU A 1 470 ? -4.863 -15.566 -2.489 1.00 92.56 470 LEU A C 1
ATOM 3870 O O . LEU A 1 470 ? -3.775 -15.852 -1.990 1.00 92.56 470 LEU A O 1
ATOM 3874 N N . TYR A 1 471 ? -5.186 -14.319 -2.810 1.00 92.56 471 TYR A N 1
ATOM 3875 C CA . TYR A 1 471 ? -4.310 -13.184 -2.551 1.00 92.56 471 TYR A CA 1
ATOM 3876 C C . TYR A 1 471 ? -4.892 -12.332 -1.429 1.00 92.56 471 TYR A C 1
ATOM 3878 O O . TYR A 1 471 ? -6.079 -11.993 -1.462 1.00 92.56 471 TYR A O 1
ATOM 3886 N N . VAL A 1 472 ? -4.054 -11.920 -0.483 1.00 93.19 472 VAL A N 1
ATOM 3887 C CA . VAL A 1 472 ? -4.411 -10.956 0.567 1.00 93.19 472 VAL A CA 1
ATOM 3888 C C . VAL A 1 472 ? -3.856 -9.594 0.167 1.00 93.19 472 VAL A C 1
ATOM 3890 O O . VAL A 1 472 ? -2.701 -9.491 -0.231 1.00 93.19 472 VAL A O 1
ATOM 3893 N N . CYS A 1 473 ? -4.683 -8.547 0.194 1.00 91.94 473 CYS A N 1
ATOM 3894 C CA . CYS A 1 473 ? -4.212 -7.189 -0.092 1.00 91.94 473 CYS A CA 1
ATOM 3895 C C . CYS A 1 473 ? -3.159 -6.744 0.930 1.00 91.94 473 CYS A C 1
ATOM 3897 O O . CYS A 1 473 ? -3.210 -7.164 2.082 1.00 91.94 473 CYS A O 1
ATOM 3899 N N . ASP A 1 474 ? -2.255 -5.854 0.531 1.00 84.62 474 ASP A N 1
ATOM 3900 C CA . ASP A 1 474 ? -1.309 -5.243 1.471 1.00 84.62 474 ASP A CA 1
ATOM 3901 C C . ASP A 1 474 ? -2.067 -4.487 2.563 1.00 84.62 474 ASP A C 1
ATOM 3903 O O . ASP A 1 474 ? -3.092 -3.848 2.291 1.00 84.62 474 ASP A O 1
ATOM 3907 N N . ASP A 1 475 ? -1.616 -4.636 3.811 1.00 80.94 475 ASP A N 1
ATOM 3908 C CA . ASP A 1 475 ? -2.335 -4.207 5.017 1.00 80.94 475 ASP A CA 1
ATOM 3909 C C . ASP A 1 475 ? -3.789 -4.725 5.095 1.00 80.94 475 ASP A C 1
ATOM 3911 O O . ASP A 1 475 ? -4.625 -4.209 5.846 1.00 80.94 475 ASP A O 1
ATOM 3915 N N . GLY A 1 476 ? -4.126 -5.741 4.305 1.00 89.94 476 GLY A N 1
ATOM 3916 C CA . GLY A 1 476 ? -5.465 -6.258 4.074 1.00 89.94 476 GLY A CA 1
ATOM 3917 C C . GLY A 1 476 ? -5.899 -7.284 5.107 1.00 89.94 476 GLY A C 1
ATOM 3918 O O . GLY A 1 476 ? -6.512 -8.273 4.733 1.00 89.94 476 GLY A O 1
ATOM 3919 N N . TYR A 1 477 ? -5.588 -7.089 6.382 1.00 91.50 477 TYR A N 1
ATOM 3920 C CA . TYR A 1 477 ? -5.996 -7.983 7.466 1.00 91.50 477 TYR A CA 1
ATOM 3921 C C . TYR A 1 477 ? -6.338 -7.197 8.736 1.00 91.50 477 TYR A C 1
ATOM 3923 O O . TYR A 1 477 ? -5.832 -6.091 8.953 1.00 91.50 477 TYR A O 1
ATOM 3931 N N . SER A 1 478 ? -7.245 -7.738 9.553 1.00 90.44 478 SER A N 1
ATOM 3932 C CA . SER A 1 478 ? -7.681 -7.122 10.813 1.00 90.44 478 SER A CA 1
ATOM 3933 C C . SER A 1 478 ? -6.519 -6.959 11.796 1.00 90.44 478 SER A C 1
ATOM 3935 O O . SER A 1 478 ? -5.687 -7.856 11.921 1.00 90.44 478 SER A O 1
ATOM 3937 N N . GLY A 1 479 ? -6.491 -5.844 12.526 1.00 83.62 479 GLY A N 1
ATOM 3938 C CA . GLY A 1 479 ? -5.508 -5.579 13.575 1.00 83.62 479 GLY A CA 1
ATOM 3939 C C . GLY A 1 479 ? -5.712 -4.208 14.235 1.00 83.62 479 GLY A C 1
ATOM 3940 O O . GLY A 1 479 ? -6.555 -3.431 13.771 1.00 83.62 479 GLY A O 1
ATOM 3941 N N . PRO A 1 480 ? -4.940 -3.875 15.287 1.00 80.25 480 PRO A N 1
ATOM 3942 C CA . PRO A 1 480 ? -5.121 -2.678 16.121 1.00 80.25 480 PRO A CA 1
ATOM 3943 C C . PRO A 1 480 ? -4.692 -1.367 15.442 1.00 80.25 480 PRO A C 1
ATOM 3945 O O . PRO A 1 480 ? -3.857 -0.621 15.952 1.00 80.25 480 PRO A O 1
ATOM 3948 N N . LYS A 1 481 ? -5.266 -1.034 14.286 1.00 83.75 481 LYS A N 1
ATOM 3949 C CA . LYS A 1 481 ? -4.897 0.172 13.536 1.00 83.75 481 LYS A CA 1
ATOM 3950 C C . LYS A 1 481 ? -5.488 1.416 14.183 1.00 83.75 481 LYS A C 1
ATOM 3952 O O . LYS A 1 481 ? -6.706 1.528 14.348 1.00 83.75 481 LYS A O 1
ATOM 3957 N N . LEU A 1 482 ? -4.630 2.374 14.522 1.00 84.50 482 LEU A N 1
ATOM 3958 C CA . LEU A 1 482 ? -5.038 3.618 15.168 1.00 84.50 482 LEU A CA 1
ATOM 3959 C C . LEU A 1 482 ? -5.958 4.446 14.257 1.00 84.50 482 LEU A C 1
ATOM 3961 O O . LEU A 1 482 ? -5.753 4.533 13.047 1.00 84.50 482 LEU A O 1
ATOM 3965 N N . GLY A 1 483 ? -6.996 5.045 14.841 1.00 88.00 483 GLY A N 1
ATOM 3966 C CA . GLY A 1 483 ? -7.885 5.974 14.149 1.00 88.00 483 GLY A CA 1
ATOM 3967 C C . GLY A 1 483 ? -7.429 7.426 14.296 1.00 88.00 483 GLY A C 1
ATOM 3968 O O . GLY A 1 483 ? -6.806 7.805 15.291 1.00 88.00 483 GLY A O 1
ATOM 3969 N N . PHE A 1 484 ? -7.772 8.256 13.310 1.00 90.19 484 PHE A N 1
ATOM 3970 C CA . PHE A 1 484 ? -7.308 9.642 13.235 1.00 90.19 484 PHE A CA 1
ATOM 3971 C C . PHE A 1 484 ? -8.456 10.616 13.051 1.00 90.19 484 PHE A C 1
ATOM 3973 O O . PHE A 1 484 ? -9.365 10.386 12.251 1.00 90.19 484 PHE A O 1
ATOM 3980 N N . LEU A 1 485 ? -8.348 11.749 13.730 1.00 91.75 485 LEU A N 1
ATOM 3981 C CA . LEU A 1 485 ? -9.114 12.931 13.400 1.00 91.75 485 LEU A CA 1
ATOM 3982 C C . LEU A 1 485 ? -8.377 13.667 12.273 1.00 91.75 485 LEU A C 1
ATOM 3984 O O . LEU A 1 485 ? -7.296 14.216 12.471 1.00 91.75 485 LEU A O 1
ATOM 3988 N N . ILE A 1 486 ? -8.949 13.601 11.071 1.00 92.06 486 ILE A N 1
ATOM 3989 C CA . ILE A 1 486 ? -8.443 14.271 9.866 1.00 92.06 486 ILE A CA 1
ATOM 3990 C C . ILE A 1 486 ? -9.230 15.556 9.604 1.00 92.06 486 ILE A C 1
ATOM 3992 O O . ILE A 1 486 ? -10.383 15.659 10.023 1.00 92.06 486 ILE A O 1
ATOM 3996 N N . LYS A 1 487 ? -8.655 16.487 8.825 1.00 90.75 487 LYS A N 1
ATOM 3997 C CA . LYS A 1 487 ? -9.293 17.766 8.431 1.00 90.75 487 LYS A CA 1
ATOM 3998 C C . LYS A 1 487 ? -10.770 17.609 8.042 1.00 90.75 487 LYS A C 1
ATOM 4000 O O . LYS A 1 487 ? -11.617 18.355 8.511 1.00 90.75 487 LYS A O 1
ATOM 4005 N N . GLN A 1 488 ? -11.085 16.595 7.236 1.00 91.06 488 GLN A N 1
ATOM 4006 C CA . GLN A 1 488 ? -12.448 16.327 6.775 1.00 91.06 488 GLN A CA 1
ATOM 4007 C C . GLN A 1 488 ? -13.414 15.971 7.915 1.00 91.06 488 GLN A C 1
ATOM 4009 O O . GLN A 1 488 ? -14.526 16.484 7.955 1.00 91.06 488 GLN A O 1
ATOM 4014 N N . PHE A 1 489 ? -12.992 15.136 8.867 1.00 92.44 489 PHE A N 1
ATOM 4015 C CA . PHE A 1 489 ? -13.818 14.805 10.028 1.00 92.44 489 PHE A CA 1
ATOM 4016 C C . PHE A 1 489 ? -13.971 15.993 10.975 1.00 92.44 489 PHE A C 1
ATOM 4018 O O . PHE A 1 489 ? -15.055 16.172 11.510 1.00 92.44 489 PHE A O 1
ATOM 4025 N N . ILE A 1 490 ? -12.943 16.834 11.135 1.00 93.00 490 ILE A N 1
ATOM 4026 C CA . ILE A 1 490 ? -13.046 18.077 11.920 1.00 93.00 490 ILE A CA 1
ATOM 4027 C C . ILE A 1 490 ? -14.143 18.975 11.342 1.00 93.00 490 ILE A C 1
ATOM 4029 O O . ILE A 1 490 ? -15.034 19.389 12.073 1.00 93.00 490 ILE A O 1
ATOM 4033 N N . ILE A 1 491 ? -14.127 19.204 10.025 1.00 93.19 491 ILE A N 1
ATOM 4034 C CA . ILE A 1 491 ? -15.127 20.037 9.338 1.00 93.19 491 ILE A CA 1
ATOM 4035 C C . ILE A 1 491 ? -16.541 19.480 9.542 1.00 93.19 491 ILE A C 1
ATOM 4037 O O . ILE A 1 491 ? -17.454 20.227 9.885 1.00 93.19 491 ILE A O 1
ATOM 4041 N N . LEU A 1 492 ? -16.732 18.170 9.359 1.00 93.81 492 LEU A N 1
ATOM 4042 C CA . LEU A 1 492 ? -18.049 17.551 9.524 1.00 93.81 492 LEU A CA 1
ATOM 4043 C C . LEU A 1 492 ? -18.538 17.588 10.973 1.00 93.81 492 LEU A C 1
ATOM 4045 O O . LEU A 1 492 ? -19.710 17.845 11.216 1.00 93.81 492 LEU A O 1
ATOM 4049 N N . LEU A 1 493 ? -17.655 17.333 11.937 1.00 93.88 493 LEU A N 1
ATOM 4050 C CA . LEU A 1 493 ? -18.010 17.347 13.352 1.00 93.88 493 LEU A CA 1
ATOM 4051 C C . LEU A 1 493 ? -18.294 18.775 13.852 1.00 93.88 493 LEU A C 1
ATOM 4053 O O . LEU A 1 493 ? -19.244 18.962 14.606 1.00 93.88 493 LEU A O 1
ATOM 4057 N N . SER A 1 494 ? -17.543 19.777 13.384 1.00 94.75 494 SER A N 1
ATOM 4058 C CA . SER A 1 494 ? -17.841 21.200 13.620 1.00 94.75 494 SER A CA 1
ATOM 4059 C C . SER A 1 494 ? -19.201 21.581 13.016 1.00 94.75 494 SER A C 1
ATOM 4061 O O . SER A 1 494 ? -20.051 22.147 13.698 1.00 94.75 494 SER A O 1
ATOM 4063 N N . GLY A 1 495 ? -19.496 21.130 11.788 1.00 94.38 495 GLY A N 1
ATOM 4064 C CA . GLY A 1 495 ? -20.815 21.293 11.161 1.00 94.38 495 GLY A CA 1
ATOM 4065 C C . GLY A 1 495 ? -21.964 20.559 11.873 1.00 94.38 495 GLY A C 1
ATOM 4066 O O . GLY A 1 495 ? -23.125 20.922 11.699 1.00 94.38 495 GLY A O 1
ATOM 4067 N N . LEU A 1 496 ? -21.659 19.555 12.702 1.00 94.25 496 LEU A N 1
ATOM 4068 C CA . LEU A 1 496 ? -22.595 18.898 13.624 1.00 94.25 496 LEU A CA 1
ATOM 4069 C C . LEU A 1 496 ? -22.688 19.607 14.992 1.00 94.25 496 LEU A C 1
ATOM 4071 O O . LEU A 1 496 ? -23.279 19.062 15.923 1.00 94.25 496 LEU A O 1
ATOM 4075 N N . ASN A 1 497 ? -22.151 20.825 15.106 1.00 95.50 497 ASN A N 1
ATOM 4076 C CA . ASN A 1 497 ? -22.118 21.670 16.303 1.00 95.50 497 ASN A CA 1
ATOM 4077 C C . ASN A 1 497 ? -21.257 21.129 17.456 1.00 95.50 497 ASN A C 1
ATOM 4079 O O . ASN A 1 497 ? -21.510 21.460 18.616 1.00 95.50 497 ASN A O 1
ATOM 4083 N N . ILE A 1 498 ? -20.233 20.314 17.175 1.00 95.31 498 ILE A N 1
ATOM 4084 C CA . ILE A 1 498 ? -19.188 20.068 18.177 1.00 95.31 498 ILE A CA 1
ATOM 4085 C C . ILE A 1 498 ? -18.355 21.352 18.315 1.00 95.31 498 ILE A C 1
ATOM 4087 O O . ILE A 1 498 ? -17.832 21.815 17.302 1.00 95.31 498 ILE A O 1
ATOM 4091 N N . PRO A 1 499 ? -18.207 21.923 19.527 1.00 97.50 499 PRO A N 1
ATOM 4092 C CA . PRO A 1 499 ? -17.471 23.170 19.719 1.00 97.50 499 PRO A CA 1
ATOM 4093 C C . PRO A 1 499 ? -16.017 23.081 19.242 1.00 97.50 499 PRO A C 1
ATOM 4095 O O . PRO A 1 499 ? -15.302 22.135 19.587 1.00 97.50 499 PRO A O 1
ATOM 4098 N N . ASP A 1 500 ? -15.555 24.094 18.505 1.00 95.56 500 ASP A N 1
ATOM 4099 C CA . ASP A 1 500 ? -14.216 24.098 17.899 1.00 95.56 500 ASP A CA 1
ATOM 4100 C C . ASP A 1 500 ? -13.077 24.046 18.935 1.00 95.56 500 ASP A C 1
ATOM 4102 O O . ASP A 1 500 ? -12.018 23.467 18.682 1.00 95.56 500 ASP A O 1
ATOM 4106 N N . GLU A 1 501 ? -13.322 24.566 20.140 1.00 97.44 501 GLU A N 1
ATOM 4107 C CA . GLU A 1 501 ? -12.431 24.472 21.305 1.00 97.44 501 GLU A CA 1
ATOM 4108 C C . GLU A 1 501 ? -12.034 23.026 21.647 1.00 97.44 501 GLU A C 1
ATOM 4110 O O . GLU A 1 501 ? -10.914 22.777 22.094 1.00 97.44 501 GLU A O 1
ATOM 4115 N N . ILE A 1 502 ? -12.903 22.046 21.372 1.00 95.88 502 ILE A N 1
ATOM 4116 C CA . ILE A 1 502 ? -12.601 20.627 21.579 1.00 95.88 502 ILE A CA 1
ATOM 4117 C C . ILE A 1 502 ? -11.526 20.157 20.596 1.00 95.88 502 ILE A C 1
ATOM 4119 O O . ILE A 1 502 ? -10.634 19.398 20.981 1.00 95.88 502 ILE A O 1
ATOM 4123 N N . PHE A 1 503 ? -11.574 20.602 19.338 1.00 94.81 503 PHE A N 1
ATOM 4124 C CA . PHE A 1 503 ? -10.570 20.238 18.335 1.00 94.81 503 PHE A CA 1
ATOM 4125 C C . PHE A 1 503 ? -9.235 20.927 18.600 1.00 94.81 503 PHE A C 1
ATOM 4127 O O . PHE A 1 503 ? -8.195 20.279 18.486 1.00 94.81 503 PHE A O 1
ATOM 4134 N N . LEU A 1 504 ? -9.265 22.199 19.009 1.00 94.81 504 LEU A N 1
ATOM 4135 C CA . LEU A 1 504 ? -8.070 22.938 19.420 1.00 94.81 504 LEU A CA 1
ATOM 4136 C C . LEU A 1 504 ? -7.393 22.262 20.615 1.00 94.81 504 LEU A C 1
ATOM 4138 O O . LEU A 1 504 ? -6.197 21.994 20.568 1.00 94.81 504 LEU A O 1
ATOM 4142 N N . LYS A 1 505 ? -8.171 21.855 21.623 1.00 95.88 505 LYS A N 1
ATOM 4143 C CA . LYS A 1 505 ? -7.653 21.083 22.756 1.00 95.88 505 LYS A CA 1
ATOM 4144 C C . LYS A 1 505 ? -7.035 19.751 22.318 1.00 95.88 505 LYS A C 1
ATOM 4146 O O . LYS A 1 505 ? -5.962 19.386 22.784 1.00 95.88 505 LYS A O 1
ATOM 4151 N N . LYS A 1 506 ? -7.674 19.017 21.397 1.00 94.25 506 LYS A N 1
ATOM 4152 C CA . LYS A 1 506 ? -7.121 17.757 20.856 1.00 94.25 506 LYS A CA 1
ATOM 4153 C C . LYS A 1 506 ? -5.823 17.970 20.077 1.00 94.25 506 LYS A C 1
ATOM 4155 O O . LYS A 1 506 ? -4.963 17.093 20.082 1.00 94.25 506 LYS A O 1
ATOM 4160 N N . GLN A 1 507 ? -5.688 19.105 19.399 1.00 93.81 507 GLN A N 1
ATOM 4161 C CA . GLN A 1 507 ? -4.463 19.490 18.707 1.00 93.81 507 GLN A CA 1
ATOM 4162 C C . GLN A 1 507 ? -3.347 19.856 19.694 1.00 93.81 507 GLN A C 1
ATOM 4164 O O . GLN A 1 507 ? -2.217 19.413 19.518 1.00 93.81 507 GLN A O 1
ATOM 4169 N N . GLU A 1 508 ? -3.660 20.612 20.743 1.00 94.12 508 GLU A N 1
ATOM 4170 C CA . GLU A 1 508 ? -2.709 20.957 21.802 1.00 94.12 508 GLU A CA 1
ATOM 4171 C C . GLU A 1 508 ? -2.208 19.702 22.535 1.00 94.12 508 GLU A C 1
ATOM 4173 O O . GLU A 1 508 ? -1.000 19.492 22.649 1.00 94.12 508 GLU A O 1
ATOM 4178 N N . GLU A 1 509 ? -3.120 18.802 22.926 1.00 93.62 509 GLU A N 1
ATOM 4179 C CA . GLU A 1 509 ? -2.789 17.487 23.497 1.00 93.62 509 GLU A CA 1
ATOM 4180 C C . GLU A 1 509 ? -1.844 16.698 22.574 1.00 93.62 509 GLU A C 1
ATOM 4182 O O . GLU A 1 509 ? -0.852 16.131 23.028 1.00 93.62 509 GLU A O 1
ATOM 4187 N N . HIS A 1 510 ? -2.111 16.697 21.265 1.00 92.25 510 HIS A N 1
ATOM 4188 C CA . HIS A 1 510 ? -1.268 16.031 20.273 1.00 92.25 510 HIS A CA 1
ATOM 4189 C C . HIS A 1 510 ? 0.156 16.601 20.223 1.00 92.25 510 HIS A C 1
ATOM 4191 O O . HIS A 1 510 ? 1.111 15.832 20.137 1.00 92.25 510 HIS A O 1
ATOM 4197 N N . PHE A 1 511 ? 0.322 17.923 20.303 1.00 93.31 511 PHE A N 1
ATOM 4198 C CA . PHE A 1 511 ? 1.649 18.545 20.323 1.00 93.31 511 PHE A CA 1
ATOM 4199 C C . PHE A 1 511 ? 2.414 18.236 21.601 1.00 93.31 511 PHE A C 1
ATOM 4201 O O . PHE A 1 511 ? 3.593 17.890 21.528 1.00 93.31 511 PHE A O 1
ATOM 4208 N N . HIS A 1 512 ? 1.742 18.294 22.750 1.00 94.19 512 HIS A N 1
ATOM 4209 C CA . HIS A 1 512 ? 2.354 17.918 24.019 1.00 94.19 512 HIS A CA 1
ATOM 4210 C C . HIS A 1 512 ? 2.822 16.467 24.021 1.00 94.19 512 HIS A C 1
ATOM 4212 O O . HIS A 1 512 ? 3.957 16.207 24.407 1.00 94.19 512 HIS A O 1
ATOM 4218 N N . GLU A 1 513 ? 2.000 15.542 23.522 1.00 93.12 513 GLU A N 1
ATOM 4219 C CA . GLU A 1 513 ? 2.398 14.144 23.378 1.00 93.12 513 GLU A CA 1
ATOM 4220 C C . GLU A 1 513 ? 3.616 13.986 22.454 1.00 93.12 513 GLU A C 1
ATOM 4222 O O . GLU A 1 513 ? 4.538 13.246 22.772 1.00 93.12 513 GLU A O 1
ATOM 4227 N N . ILE A 1 514 ? 3.674 14.679 21.310 1.00 93.12 514 ILE A N 1
ATOM 4228 C CA . ILE A 1 514 ? 4.861 14.583 20.447 1.00 93.12 514 ILE A CA 1
ATOM 4229 C C . ILE A 1 514 ? 6.114 15.012 21.219 1.00 93.12 514 ILE A C 1
ATOM 4231 O O . ILE A 1 514 ? 7.122 14.311 21.160 1.00 93.12 514 ILE A O 1
ATOM 4235 N N . ILE A 1 515 ? 6.049 16.117 21.964 1.00 92.44 515 ILE A N 1
ATOM 4236 C CA . ILE A 1 515 ? 7.182 16.638 22.743 1.00 92.44 515 ILE A CA 1
ATOM 4237 C C . ILE A 1 515 ? 7.594 15.659 23.850 1.00 92.44 515 ILE A C 1
ATOM 4239 O O . ILE A 1 515 ? 8.783 15.421 24.023 1.00 92.44 515 ILE A O 1
ATOM 4243 N N . SER A 1 516 ? 6.636 15.046 24.550 1.00 92.69 516 SER A N 1
ATOM 4244 C CA . SER A 1 516 ? 6.910 14.117 25.653 1.00 92.69 516 SER A CA 1
ATOM 4245 C C . SER A 1 516 ? 7.158 12.669 25.210 1.00 92.69 516 SER A C 1
ATOM 4247 O O . SER A 1 516 ? 7.318 11.791 26.053 1.00 92.69 516 SER A O 1
ATOM 4249 N N . MET A 1 517 ? 7.159 12.377 23.904 1.00 88.94 517 MET A N 1
ATOM 4250 C CA . MET A 1 517 ? 7.298 11.012 23.372 1.00 88.94 517 MET A CA 1
ATOM 4251 C C . MET A 1 517 ? 8.579 10.315 23.833 1.00 88.94 517 MET A C 1
ATOM 4253 O O . MET A 1 517 ? 8.575 9.108 24.052 1.00 88.94 517 MET A O 1
ATOM 4257 N N . CYS A 1 518 ? 9.660 11.077 23.983 1.00 89.44 518 CYS A N 1
ATOM 4258 C CA . CYS A 1 518 ? 10.958 10.579 24.420 1.00 89.44 518 CYS A CA 1
ATOM 4259 C C . CYS A 1 518 ? 11.085 10.476 25.946 1.00 89.44 518 CYS A C 1
ATOM 4261 O O . CYS A 1 518 ? 12.165 10.142 26.412 1.00 89.44 518 CYS A O 1
ATOM 4263 N N . ASP A 1 519 ? 10.017 10.753 26.703 1.00 89.06 519 ASP A N 1
ATOM 4264 C CA . ASP A 1 519 ? 9.996 10.725 28.173 1.00 89.06 519 ASP A CA 1
ATOM 4265 C C . ASP A 1 519 ? 8.822 9.897 28.739 1.00 89.06 519 ASP A C 1
ATOM 4267 O O . ASP A 1 519 ? 8.863 9.456 29.887 1.00 89.06 519 ASP A O 1
ATOM 4271 N N . ASP A 1 520 ? 7.768 9.661 27.947 1.00 86.69 520 ASP A N 1
ATOM 4272 C CA . ASP A 1 520 ? 6.569 8.916 28.342 1.00 86.69 520 ASP A CA 1
ATOM 4273 C C . ASP A 1 520 ? 6.407 7.634 27.509 1.00 86.69 520 ASP A C 1
ATOM 4275 O O . ASP A 1 520 ? 6.160 7.662 26.300 1.00 86.69 520 ASP A O 1
ATOM 4279 N N . MET A 1 521 ? 6.477 6.484 28.184 1.00 82.75 521 MET A N 1
ATOM 4280 C CA . MET A 1 521 ? 6.359 5.160 27.568 1.00 82.75 521 MET A CA 1
ATOM 4281 C C . MET A 1 521 ? 5.016 4.929 26.856 1.00 82.75 521 MET A C 1
ATOM 4283 O O . MET A 1 521 ? 4.988 4.332 25.780 1.00 82.75 521 MET A O 1
ATOM 4287 N N . ASN A 1 522 ? 3.895 5.396 27.410 1.00 81.00 522 ASN A N 1
ATOM 4288 C CA . ASN A 1 522 ? 2.583 5.206 26.783 1.00 81.00 522 ASN A CA 1
ATOM 4289 C C . ASN A 1 522 ? 2.472 6.025 25.498 1.00 81.00 522 ASN A C 1
ATOM 4291 O O . ASN A 1 522 ? 1.903 5.569 24.501 1.00 81.00 522 ASN A O 1
ATOM 4295 N N . VAL A 1 523 ? 3.045 7.227 25.511 1.00 85.88 523 VAL A N 1
ATOM 4296 C CA . VAL A 1 523 ? 3.119 8.084 24.333 1.00 85.88 523 VAL A CA 1
ATOM 4297 C C . VAL A 1 523 ? 4.055 7.474 23.289 1.00 85.88 523 VAL A C 1
ATOM 4299 O O . VAL A 1 523 ? 3.664 7.346 22.128 1.00 85.88 523 VAL A O 1
ATOM 4302 N N . ALA A 1 524 ? 5.230 6.988 23.689 1.00 85.19 524 ALA A N 1
ATOM 4303 C CA . ALA A 1 524 ? 6.146 6.269 22.807 1.00 85.19 524 ALA A CA 1
ATOM 4304 C C . ALA A 1 524 ? 5.466 5.071 22.120 1.00 85.19 524 ALA A C 1
ATOM 4306 O O . ALA A 1 524 ? 5.570 4.917 20.901 1.00 85.19 524 ALA A O 1
ATOM 4307 N N . ILE A 1 525 ? 4.696 4.264 22.862 1.00 79.44 525 ILE A N 1
ATOM 4308 C CA . ILE A 1 525 ? 3.923 3.139 22.310 1.00 79.44 525 ILE A CA 1
ATOM 4309 C C . ILE A 1 525 ? 2.857 3.637 21.324 1.00 79.44 525 ILE A C 1
ATOM 4311 O O . ILE A 1 525 ? 2.748 3.105 20.216 1.00 79.44 525 ILE A O 1
ATOM 4315 N N . LYS A 1 526 ? 2.094 4.680 21.682 1.00 81.56 526 LYS A N 1
ATOM 4316 C CA . LYS A 1 526 ? 1.053 5.267 20.821 1.00 81.56 526 LYS A CA 1
ATOM 4317 C C . LYS A 1 526 ? 1.620 5.721 19.474 1.00 81.56 526 LYS A C 1
ATOM 4319 O O . LYS A 1 526 ? 1.029 5.427 18.434 1.00 81.56 526 LYS A O 1
ATOM 4324 N N . TYR A 1 527 ? 2.749 6.429 19.473 1.00 86.06 527 TYR A N 1
ATOM 4325 C CA . TYR A 1 527 ? 3.355 6.930 18.237 1.00 86.06 527 TYR A CA 1
ATOM 4326 C C . TYR A 1 527 ? 4.135 5.858 17.483 1.00 86.06 527 TYR A C 1
ATOM 4328 O O . TYR A 1 527 ? 4.150 5.874 16.253 1.00 86.06 527 TYR A O 1
ATOM 4336 N N . SER A 1 528 ? 4.693 4.870 18.181 1.00 82.12 528 SER A N 1
ATOM 4337 C CA . SER A 1 528 ? 5.236 3.675 17.533 1.00 82.12 528 SER A CA 1
ATOM 4338 C C . SER A 1 528 ? 4.143 2.942 16.754 1.00 82.12 528 SER A C 1
ATOM 4340 O O . SER A 1 528 ? 4.360 2.591 15.598 1.00 82.12 528 SER A O 1
ATOM 4342 N N . LEU A 1 529 ? 2.934 2.820 17.314 1.00 76.75 529 LEU A N 1
ATOM 4343 C CA . LEU A 1 529 ? 1.772 2.274 16.606 1.00 76.75 529 LEU A CA 1
ATOM 4344 C C . LEU A 1 529 ? 1.308 3.178 15.454 1.00 76.75 529 LEU A C 1
ATOM 4346 O O . LEU A 1 529 ? 0.981 2.680 14.386 1.00 76.75 529 LEU A O 1
ATOM 4350 N N . TYR A 1 530 ? 1.299 4.504 15.634 1.00 82.44 530 TYR A N 1
ATOM 4351 C CA . TYR A 1 530 ? 0.956 5.455 14.563 1.00 82.44 530 TYR A CA 1
ATOM 4352 C C . TYR A 1 530 ? 1.833 5.288 13.311 1.00 82.44 530 TYR A C 1
ATOM 4354 O O . TYR A 1 530 ? 1.352 5.459 12.190 1.00 82.44 530 TYR A O 1
ATOM 4362 N N . PHE A 1 531 ? 3.112 4.972 13.507 1.00 82.69 531 PHE A N 1
ATOM 4363 C CA . PHE A 1 531 ? 4.094 4.802 12.440 1.00 82.69 531 PHE A CA 1
ATOM 4364 C C . PHE A 1 531 ? 4.372 3.341 12.073 1.00 82.69 531 PHE A C 1
ATOM 4366 O O . PHE A 1 531 ? 5.354 3.091 11.371 1.00 82.69 531 PHE A O 1
ATOM 4373 N N . ASP A 1 532 ? 3.551 2.404 12.557 1.00 76.12 532 ASP A N 1
ATOM 4374 C CA . ASP A 1 532 ? 3.698 0.959 12.349 1.00 76.12 532 ASP A CA 1
ATOM 4375 C C . ASP A 1 532 ? 5.095 0.414 12.742 1.00 76.12 532 ASP A C 1
ATOM 4377 O O . ASP A 1 532 ? 5.591 -0.576 12.204 1.00 76.12 532 ASP A O 1
ATOM 4381 N N . ARG A 1 533 ? 5.747 1.043 13.731 1.00 78.25 533 ARG A N 1
ATOM 4382 C CA . ARG A 1 533 ? 7.025 0.620 14.332 1.00 78.25 533 ARG A CA 1
ATOM 4383 C C . ARG A 1 533 ? 6.798 -0.388 15.452 1.00 78.25 533 ARG A C 1
ATOM 4385 O O . ARG A 1 533 ? 7.106 -0.145 16.617 1.00 78.25 533 ARG A O 1
ATOM 4392 N N . ILE A 1 534 ? 6.235 -1.539 15.092 1.00 72.12 534 ILE A N 1
ATOM 4393 C CA . ILE A 1 534 ? 5.944 -2.627 16.039 1.00 72.12 534 ILE A CA 1
ATOM 4394 C C . ILE A 1 534 ? 7.224 -3.155 16.703 1.00 72.12 534 ILE A C 1
ATOM 4396 O O . ILE A 1 534 ? 7.205 -3.535 17.869 1.00 72.12 534 ILE A O 1
ATOM 4400 N N . ASP A 1 535 ? 8.349 -3.116 15.989 1.00 72.69 535 ASP A N 1
ATOM 4401 C CA . ASP A 1 535 ? 9.677 -3.400 16.535 1.00 72.69 535 ASP A CA 1
ATOM 4402 C C . ASP A 1 535 ? 9.994 -2.523 17.757 1.00 72.69 535 ASP A C 1
ATOM 4404 O O . ASP A 1 535 ? 10.408 -3.043 18.791 1.00 72.69 535 ASP A O 1
ATOM 4408 N N . LEU A 1 536 ? 9.704 -1.219 17.690 1.00 77.50 536 LEU A N 1
ATOM 4409 C CA . LEU A 1 536 ? 9.896 -0.318 18.827 1.00 77.50 536 LEU A CA 1
ATOM 4410 C C . LEU A 1 536 ? 8.936 -0.626 19.968 1.00 77.50 536 LEU A C 1
ATOM 4412 O O . LEU A 1 536 ? 9.355 -0.587 21.117 1.00 77.50 536 LEU A O 1
ATOM 4416 N N . ILE A 1 537 ? 7.683 -0.990 19.678 1.00 76.00 537 ILE A N 1
ATOM 4417 C CA . ILE A 1 537 ? 6.728 -1.405 20.718 1.00 76.00 537 ILE A CA 1
ATOM 4418 C C . ILE A 1 537 ? 7.280 -2.608 21.495 1.00 76.00 537 ILE A C 1
ATOM 4420 O O . ILE A 1 537 ? 7.241 -2.610 22.722 1.00 76.00 537 ILE A O 1
ATOM 4424 N N . TYR A 1 538 ? 7.846 -3.604 20.807 1.00 70.75 538 TYR A N 1
ATOM 4425 C CA . TYR A 1 538 ? 8.479 -4.743 21.471 1.00 70.75 538 TYR A CA 1
ATOM 4426 C C . TYR A 1 538 ? 9.643 -4.326 22.353 1.00 70.75 538 TYR A C 1
ATOM 4428 O O . TYR A 1 538 ? 9.716 -4.762 23.500 1.00 70.75 538 TYR A O 1
ATOM 4436 N N . HIS A 1 539 ? 10.541 -3.484 21.851 1.00 75.75 539 HIS A N 1
ATOM 4437 C CA . HIS A 1 539 ? 11.662 -3.001 22.649 1.00 75.75 539 HIS A CA 1
ATOM 4438 C C . HIS A 1 539 ? 11.193 -2.190 23.864 1.00 75.75 539 HIS A C 1
ATOM 4440 O O . HIS A 1 539 ? 11.677 -2.431 24.961 1.00 75.75 539 HIS A O 1
ATOM 4446 N N . LEU A 1 540 ? 10.190 -1.324 23.707 1.00 76.19 540 LEU A N 1
ATOM 4447 C CA . LEU A 1 540 ? 9.593 -0.543 24.795 1.00 76.19 540 LEU A CA 1
ATOM 4448 C C . LEU A 1 540 ? 8.946 -1.411 25.884 1.00 76.19 540 LEU A C 1
ATOM 4450 O O . LEU A 1 540 ? 8.994 -1.047 27.054 1.00 76.19 540 LEU A O 1
ATOM 4454 N N . LEU A 1 541 ? 8.339 -2.543 25.512 1.00 73.50 541 LEU A N 1
ATOM 4455 C CA . LEU A 1 541 ? 7.703 -3.467 26.459 1.00 73.50 541 LEU A CA 1
ATOM 4456 C C . LEU A 1 541 ? 8.690 -4.460 27.098 1.00 73.50 541 LEU A C 1
ATOM 4458 O O . LEU A 1 541 ? 8.425 -4.964 28.186 1.00 73.50 541 LEU A O 1
ATOM 4462 N N . SER A 1 542 ? 9.792 -4.779 26.411 1.00 67.00 542 SER A N 1
ATOM 4463 C CA . SER A 1 542 ? 10.752 -5.827 26.803 1.00 67.00 542 SER A CA 1
ATOM 4464 C C . SER A 1 542 ? 12.047 -5.308 27.438 1.00 67.00 542 SER A C 1
ATOM 4466 O O . SER A 1 542 ? 12.702 -6.052 28.167 1.00 67.00 542 SER A O 1
ATOM 4468 N N . ALA A 1 543 ? 12.436 -4.063 27.161 1.00 63.31 543 ALA A N 1
ATOM 4469 C CA . ALA A 1 543 ? 13.718 -3.479 27.540 1.00 63.31 543 ALA A CA 1
ATOM 4470 C C . ALA A 1 543 ? 13.544 -2.140 28.273 1.00 63.31 543 ALA A C 1
ATOM 4472 O O . ALA A 1 543 ? 12.476 -1.532 28.272 1.00 63.31 543 ALA A O 1
ATOM 4473 N N . ASN A 1 544 ? 14.619 -1.670 28.914 1.00 64.44 544 ASN A N 1
ATOM 4474 C CA . ASN A 1 544 ? 14.611 -0.382 29.601 1.00 64.44 544 ASN A CA 1
ATOM 4475 C C . ASN A 1 544 ? 14.535 0.757 28.567 1.00 64.44 544 ASN A C 1
ATOM 4477 O O . ASN A 1 544 ? 15.302 0.763 27.603 1.00 64.44 544 ASN A O 1
ATOM 4481 N N . PHE A 1 545 ? 13.632 1.714 28.789 1.00 72.44 545 PHE A N 1
ATOM 4482 C CA . PHE A 1 545 ? 13.262 2.797 27.865 1.00 72.44 545 PHE A CA 1
ATOM 4483 C C . PHE A 1 545 ? 14.470 3.543 27.255 1.00 72.44 545 PHE A C 1
ATOM 4485 O O . PHE A 1 545 ? 14.462 3.891 26.078 1.00 72.44 545 PHE A O 1
ATOM 4492 N N . GLN A 1 546 ? 15.568 3.654 28.010 1.00 73.56 546 GLN A N 1
ATOM 4493 C CA . GLN A 1 546 ? 16.829 4.276 27.594 1.00 73.56 546 GLN A CA 1
ATOM 4494 C C . GLN A 1 546 ? 17.465 3.673 26.324 1.00 73.56 546 GLN A C 1
ATOM 4496 O O . GLN A 1 546 ? 18.199 4.366 25.623 1.00 73.56 546 GLN A O 1
ATOM 4501 N N . PHE A 1 547 ? 17.233 2.389 26.025 1.00 79.25 547 PHE A N 1
ATOM 4502 C CA . PHE A 1 547 ? 17.892 1.706 24.902 1.00 79.25 547 PHE A CA 1
ATOM 4503 C C . PHE A 1 547 ? 17.328 2.108 23.532 1.00 79.25 547 PHE A C 1
ATOM 4505 O O . PHE A 1 547 ? 18.013 1.954 22.530 1.00 79.25 547 PHE A O 1
ATOM 4512 N N . VAL A 1 548 ? 16.100 2.632 23.488 1.00 85.00 548 VAL A N 1
ATOM 4513 C CA . VAL A 1 548 ? 15.417 3.028 22.242 1.00 85.00 548 VAL A CA 1
ATOM 4514 C C . VAL A 1 548 ? 15.353 4.543 22.050 1.00 85.00 548 VAL A C 1
ATOM 4516 O O . VAL A 1 548 ? 14.645 5.020 21.165 1.00 85.00 548 VAL A O 1
ATOM 4519 N N . GLN A 1 549 ? 16.070 5.309 22.878 1.00 87.69 549 GLN A N 1
ATOM 4520 C CA . GLN A 1 549 ? 15.979 6.770 22.910 1.00 87.69 549 GLN A CA 1
ATOM 4521 C C . GLN A 1 549 ? 16.271 7.397 21.539 1.00 87.69 549 GLN A C 1
ATOM 4523 O O . GLN A 1 549 ? 15.490 8.216 21.060 1.00 87.69 549 GLN A O 1
ATOM 4528 N N . SER A 1 550 ? 17.338 6.961 20.862 1.00 89.19 550 SER A N 1
ATOM 4529 C CA . SER A 1 550 ? 17.707 7.458 19.530 1.00 89.19 550 SER A CA 1
ATOM 4530 C C . SER A 1 550 ? 16.616 7.214 18.484 1.00 89.19 550 SER A C 1
ATOM 4532 O O . SER A 1 550 ? 16.335 8.061 17.637 1.00 89.19 550 SER A O 1
ATOM 4534 N N . GLU A 1 551 ? 15.968 6.056 18.530 1.00 90.44 551 GLU A N 1
ATOM 4535 C CA . GLU A 1 551 ? 14.907 5.679 17.611 1.00 90.44 551 GLU A CA 1
ATOM 4536 C C . GLU A 1 551 ? 13.620 6.453 17.894 1.00 90.44 551 GLU A C 1
ATOM 4538 O O . GLU A 1 551 ? 12.917 6.820 16.946 1.00 90.44 551 GLU A O 1
ATOM 4543 N N . LEU A 1 552 ? 13.331 6.733 19.168 1.00 90.50 552 LEU A N 1
ATOM 4544 C CA . LEU A 1 552 ? 12.232 7.603 19.577 1.00 90.50 552 LEU A CA 1
ATOM 4545 C C . LEU A 1 552 ? 12.467 9.050 19.145 1.00 90.50 552 LEU A C 1
ATOM 4547 O O . LEU A 1 552 ? 11.538 9.662 18.631 1.00 90.50 552 LEU A O 1
ATOM 4551 N N . GLU A 1 553 ? 13.688 9.578 19.242 1.00 92.12 553 GLU A N 1
ATOM 4552 C CA . GLU A 1 553 ? 14.031 10.923 18.754 1.00 92.12 553 GLU A CA 1
ATOM 4553 C C . GLU A 1 553 ? 13.810 11.050 17.237 1.00 92.12 553 GLU A C 1
ATOM 4555 O O . GLU A 1 553 ? 13.224 12.024 16.751 1.00 92.12 553 GLU A O 1
ATOM 4560 N N . ILE A 1 554 ? 14.201 10.027 16.467 1.00 92.38 554 ILE A N 1
ATOM 4561 C CA . ILE A 1 554 ? 13.921 9.959 15.024 1.00 92.38 554 ILE A CA 1
ATOM 4562 C C . ILE A 1 554 ? 12.407 9.931 14.771 1.00 92.38 554 ILE A C 1
ATOM 4564 O O . ILE A 1 554 ? 11.905 10.616 13.871 1.00 92.38 554 ILE A O 1
ATOM 4568 N N . LEU A 1 555 ? 11.665 9.143 15.553 1.00 90.94 555 LEU A N 1
ATOM 4569 C CA . LEU A 1 555 ? 10.217 9.018 15.422 1.00 90.94 555 LEU A CA 1
ATOM 4570 C C . LEU A 1 555 ? 9.486 10.313 15.793 1.00 90.94 555 LEU A C 1
ATOM 4572 O O . LEU A 1 555 ? 8.553 10.712 15.098 1.00 90.94 555 LEU A O 1
ATOM 4576 N N . GLN A 1 556 ? 9.945 10.992 16.840 1.00 93.44 556 GLN A N 1
ATOM 4577 C CA . GLN A 1 556 ? 9.455 12.286 17.292 1.00 93.44 556 GLN A CA 1
ATOM 4578 C C . GLN A 1 556 ? 9.655 13.341 16.206 1.00 93.44 556 GLN A C 1
ATOM 4580 O O . GLN A 1 556 ? 8.703 14.039 15.851 1.00 93.44 556 GLN A O 1
ATOM 4585 N N . LYS A 1 557 ? 10.848 13.416 15.603 1.00 91.19 557 LYS A N 1
ATOM 4586 C CA . LYS A 1 557 ? 11.103 14.322 14.475 1.00 91.19 557 LYS A CA 1
ATOM 4587 C C . LYS A 1 557 ? 10.145 14.051 13.311 1.00 91.19 557 LYS A C 1
ATOM 4589 O O . LYS A 1 557 ? 9.528 14.975 12.785 1.00 91.19 557 LYS A O 1
ATOM 4594 N N . LYS A 1 558 ? 9.944 12.777 12.962 1.00 90.75 558 LYS A N 1
ATOM 4595 C CA . LYS A 1 558 ? 8.977 12.367 11.932 1.00 90.75 558 LYS A CA 1
ATOM 4596 C C . LYS A 1 558 ? 7.534 12.742 12.304 1.00 90.75 558 LYS A C 1
ATOM 4598 O O . LYS A 1 558 ? 6.743 13.094 11.427 1.00 90.75 558 LYS A O 1
ATOM 4603 N N . ALA A 1 559 ? 7.172 12.672 13.587 1.00 89.25 559 ALA A N 1
ATOM 4604 C CA . ALA A 1 559 ? 5.872 13.106 14.097 1.00 89.25 559 ALA A CA 1
ATOM 4605 C C . ALA A 1 559 ? 5.671 14.609 13.914 1.00 89.25 559 ALA A C 1
ATOM 4607 O O . ALA A 1 559 ? 4.650 14.998 13.343 1.00 89.25 559 ALA A O 1
ATOM 4608 N N . LEU A 1 560 ? 6.664 15.418 14.296 1.00 88.75 560 LEU A N 1
ATOM 4609 C CA . LEU A 1 560 ? 6.669 16.871 14.111 1.00 88.75 560 LEU A CA 1
ATOM 4610 C C . LEU A 1 560 ? 6.502 17.253 12.635 1.00 88.75 560 LEU A C 1
ATOM 4612 O O . LEU A 1 560 ? 5.624 18.043 12.304 1.00 88.75 560 LEU A O 1
ATOM 4616 N N . GLU A 1 561 ? 7.254 16.623 11.731 1.00 87.00 561 GLU A N 1
ATOM 4617 C CA . GLU A 1 561 ? 7.131 16.846 10.280 1.00 87.00 561 GLU A CA 1
ATOM 4618 C C . GLU A 1 561 ? 5.742 16.456 9.731 1.00 87.00 561 GLU A C 1
ATOM 4620 O O . GLU A 1 561 ? 5.297 16.956 8.698 1.00 87.00 561 GLU A O 1
ATOM 4625 N N . SER A 1 562 ? 5.021 15.558 10.410 1.00 82.81 562 SER A N 1
ATOM 4626 C CA . SER A 1 562 ? 3.692 15.106 9.984 1.00 82.81 562 SER A CA 1
ATOM 4627 C C . SER A 1 562 ? 2.539 16.005 10.447 1.00 82.81 562 SER A C 1
ATOM 4629 O O . SER A 1 562 ? 1.420 15.849 9.946 1.00 82.81 562 SER A O 1
ATOM 4631 N N . VAL A 1 563 ? 2.798 16.957 11.351 1.00 83.50 563 VAL A N 1
ATOM 4632 C CA . VAL A 1 563 ? 1.784 17.828 11.970 1.00 83.50 563 VAL A CA 1
ATOM 4633 C C . VAL A 1 563 ? 0.988 18.633 10.938 1.00 83.50 563 VAL A C 1
ATOM 4635 O O . VAL A 1 563 ? -0.232 18.756 11.062 1.00 83.50 563 VAL A O 1
ATOM 4638 N N . GLU A 1 564 ? 1.628 19.110 9.868 1.00 80.38 564 GLU A N 1
ATOM 4639 C CA . GLU A 1 564 ? 0.982 19.913 8.811 1.00 80.38 564 GLU A CA 1
ATOM 4640 C C . GLU A 1 564 ? -0.184 19.181 8.115 1.00 80.38 564 GLU A C 1
ATOM 4642 O O . GLU A 1 564 ? -1.117 19.787 7.561 1.00 80.38 564 GLU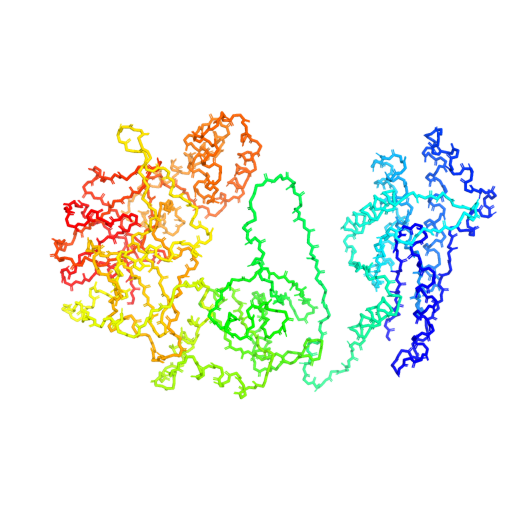 A O 1
ATOM 4647 N N . LYS A 1 565 ? -0.174 17.843 8.176 1.00 80.56 565 LYS A N 1
ATOM 4648 C CA . LYS A 1 565 ? -1.227 16.993 7.614 1.00 80.56 565 LYS A CA 1
ATOM 4649 C C . LYS A 1 565 ? -2.513 17.022 8.450 1.00 80.56 565 LYS A C 1
ATOM 4651 O O . LYS A 1 565 ? -3.545 16.592 7.938 1.00 80.56 565 LYS A O 1
ATOM 4656 N N . LEU A 1 566 ? -2.480 17.551 9.683 1.00 82.44 566 LEU A N 1
ATOM 4657 C CA . LEU A 1 566 ? -3.575 17.531 10.669 1.00 82.44 566 LEU A CA 1
ATOM 4658 C C . LEU A 1 566 ? -4.213 16.138 10.783 1.00 82.44 566 LEU A C 1
ATOM 4660 O O . LEU A 1 566 ? -5.423 15.969 10.621 1.00 82.44 566 LEU A O 1
ATOM 4664 N N . LYS A 1 567 ? -3.368 15.127 11.001 1.00 88.62 567 LYS A N 1
ATOM 4665 C CA . LYS A 1 567 ? -3.766 13.733 11.215 1.00 88.62 567 LYS A CA 1
ATOM 4666 C C . LYS A 1 567 ? -3.593 13.402 12.698 1.00 88.62 567 LYS A C 1
ATOM 4668 O O . LYS A 1 567 ? -2.613 12.777 13.084 1.00 88.62 567 LYS A O 1
ATOM 4673 N N . ILE A 1 568 ? -4.536 13.856 13.522 1.00 91.56 568 ILE A N 1
ATOM 4674 C CA . ILE A 1 568 ? -4.428 13.773 14.984 1.00 91.56 568 ILE A CA 1
ATOM 4675 C C . ILE A 1 568 ? -4.781 12.345 15.447 1.00 91.56 568 ILE A C 1
ATOM 4677 O O . ILE A 1 568 ? -5.914 11.905 15.221 1.00 91.56 568 ILE A O 1
ATOM 4681 N N . PRO A 1 569 ? -3.857 11.597 16.078 1.00 89.06 569 PRO A N 1
ATOM 4682 C CA . PRO A 1 569 ? -4.112 10.249 16.572 1.00 89.06 569 PRO A CA 1
ATOM 4683 C C . PRO A 1 569 ? -5.029 10.266 17.799 1.00 89.06 569 PRO A C 1
ATOM 4685 O O . PRO A 1 569 ? -4.694 10.829 18.843 1.00 89.06 569 PRO A O 1
ATOM 4688 N N . ILE A 1 570 ? -6.172 9.584 17.706 1.00 87.06 570 ILE A N 1
ATOM 4689 C CA . ILE A 1 570 ? -7.139 9.494 18.804 1.00 87.06 570 ILE A CA 1
ATOM 4690 C C . ILE A 1 570 ? -7.047 8.112 19.438 1.00 87.06 570 ILE A C 1
ATOM 4692 O O . ILE A 1 570 ? -7.406 7.114 18.818 1.00 87.06 570 ILE A O 1
ATOM 4696 N N . THR A 1 571 ? -6.620 8.053 20.702 1.00 80.75 571 THR A N 1
ATOM 4697 C CA . THR A 1 571 ? -6.392 6.792 21.426 1.00 80.75 571 THR A CA 1
ATOM 4698 C C . THR A 1 571 ? -7.617 5.884 21.392 1.00 80.75 571 THR A C 1
ATOM 4700 O O . THR A 1 571 ? -7.492 4.707 21.079 1.00 80.75 571 THR A O 1
ATOM 4703 N N . LYS A 1 572 ? -8.816 6.436 21.625 1.00 83.69 572 LYS A N 1
ATOM 4704 C CA . LYS A 1 572 ? -10.098 5.705 21.617 1.00 83.69 572 LYS A CA 1
ATOM 4705 C C . LYS A 1 572 ? -10.714 5.534 20.216 1.00 83.69 572 LYS A C 1
ATOM 4707 O O . LYS A 1 572 ? -11.912 5.306 20.105 1.00 83.69 572 LYS A O 1
ATOM 4712 N N . SER A 1 573 ? -9.924 5.675 19.152 1.00 87.62 573 SER A N 1
ATOM 4713 C CA . SER A 1 573 ? -10.368 5.513 17.765 1.00 87.62 573 SER A CA 1
ATOM 4714 C C . SER A 1 573 ? -9.567 4.425 17.058 1.00 87.62 573 SER A C 1
ATOM 4716 O O . SER A 1 573 ? -8.385 4.209 17.346 1.00 87.62 573 SER A O 1
ATOM 4718 N N . ARG A 1 574 ? -10.215 3.727 16.126 1.00 88.56 574 ARG A N 1
ATOM 4719 C CA . ARG A 1 574 ? -9.622 2.642 15.343 1.00 88.56 574 ARG A CA 1
ATOM 4720 C C . ARG A 1 574 ? -10.044 2.723 13.887 1.00 88.56 574 ARG A C 1
ATOM 4722 O O . ARG A 1 574 ? -11.173 3.102 13.583 1.00 88.56 574 ARG A O 1
ATOM 4729 N N . LEU A 1 575 ? -9.139 2.325 13.001 1.00 90.38 575 LEU A N 1
ATOM 4730 C CA . LEU A 1 575 ? -9.449 2.018 11.612 1.00 90.38 575 LEU A CA 1
ATOM 4731 C C . LEU A 1 575 ? -9.696 0.510 11.499 1.00 90.38 575 LEU A C 1
ATOM 4733 O O . LEU A 1 575 ? -8.752 -0.271 11.490 1.00 90.38 575 LEU A O 1
ATOM 4737 N N . ALA A 1 576 ? -10.959 0.104 11.416 1.00 92.31 576 ALA A N 1
ATOM 4738 C CA . ALA A 1 576 ? -11.347 -1.305 11.391 1.00 92.31 576 ALA A CA 1
ATOM 4739 C C . ALA A 1 576 ? -11.985 -1.697 10.052 1.00 92.31 576 ALA A C 1
ATOM 4741 O O . ALA A 1 576 ? -12.605 -0.870 9.374 1.00 92.31 576 ALA A O 1
ATOM 4742 N N . PHE A 1 577 ? -11.873 -2.976 9.682 1.00 94.38 577 PHE A N 1
ATOM 4743 C CA . PHE A 1 577 ? -12.679 -3.525 8.593 1.00 94.38 577 PHE A CA 1
ATOM 4744 C C . PHE A 1 577 ? -14.139 -3.618 9.030 1.00 94.38 577 PHE A C 1
ATOM 4746 O O . PHE A 1 577 ? -14.434 -4.073 10.131 1.00 94.38 577 PHE A O 1
ATOM 4753 N N . GLY A 1 578 ? -15.045 -3.190 8.152 1.00 95.88 578 GLY A N 1
ATOM 4754 C CA . GLY A 1 578 ? -16.474 -3.421 8.314 1.00 95.88 578 GLY A CA 1
ATOM 4755 C C . GLY A 1 578 ? -16.858 -4.793 7.784 1.00 95.88 578 GLY A C 1
ATOM 4756 O O . GLY A 1 578 ? -16.594 -5.071 6.614 1.00 95.88 578 GLY A O 1
ATOM 4757 N N . VAL A 1 579 ? -17.490 -5.613 8.619 1.00 97.44 579 VAL A N 1
ATOM 4758 C CA . VAL A 1 579 ? -17.995 -6.945 8.256 1.00 97.44 579 VAL A CA 1
ATOM 4759 C C . VAL A 1 579 ? -19.483 -7.063 8.584 1.00 97.44 579 VAL A C 1
ATOM 4761 O O . VAL A 1 579 ? -20.019 -6.291 9.380 1.00 97.44 579 VAL A O 1
ATOM 4764 N N . CYS A 1 580 ? -20.175 -8.001 7.945 1.00 96.75 580 CYS A N 1
ATOM 4765 C CA . CYS A 1 580 ? -21.568 -8.303 8.260 1.00 96.75 580 CYS A CA 1
ATOM 4766 C C . CYS A 1 580 ? -21.670 -9.249 9.460 1.00 96.75 580 CYS A C 1
ATOM 4768 O O . CYS A 1 580 ? -20.809 -10.100 9.638 1.00 96.75 580 CYS A O 1
ATOM 4770 N N . ASP A 1 581 ? -22.752 -9.157 10.225 1.00 96.88 581 ASP A N 1
ATOM 4771 C CA . ASP A 1 581 ? -23.122 -10.128 11.257 1.00 96.88 581 ASP A CA 1
ATOM 4772 C C . ASP A 1 581 ? -23.502 -11.491 10.640 1.00 96.88 581 ASP A C 1
ATOM 4774 O O . ASP A 1 581 ? -24.572 -11.588 10.020 1.00 96.88 581 ASP A O 1
ATOM 4778 N N . PRO A 1 582 ? -22.672 -12.544 10.808 1.00 93.38 582 PRO A N 1
ATOM 4779 C CA . PRO A 1 582 ? -22.956 -13.858 10.234 1.00 93.38 582 PRO A CA 1
ATOM 4780 C C . PRO A 1 582 ? -24.095 -14.601 10.937 1.00 93.38 582 PRO A C 1
ATOM 4782 O O . PRO A 1 582 ? -24.741 -15.433 10.307 1.00 93.38 582 PRO A O 1
ATOM 4785 N N . TYR A 1 583 ? -24.370 -14.298 12.209 1.00 93.81 583 TYR A N 1
ATOM 4786 C CA . TYR A 1 583 ? -25.349 -15.026 13.026 1.00 93.81 583 TYR A CA 1
ATOM 4787 C C . TYR A 1 583 ? -26.687 -14.290 13.149 1.00 93.81 583 TYR A C 1
ATOM 4789 O O . TYR A 1 583 ? -27.627 -14.810 13.752 1.00 93.81 583 TYR A O 1
ATOM 4797 N N . ASN A 1 584 ? -26.800 -13.086 12.573 1.00 95.19 584 ASN A N 1
ATOM 4798 C CA . ASN A 1 584 ? -28.015 -12.267 12.588 1.00 95.19 584 ASN A CA 1
ATOM 4799 C C . ASN A 1 584 ? -28.513 -12.015 14.033 1.00 95.19 584 ASN A C 1
ATOM 4801 O O . ASN A 1 584 ? -29.718 -12.027 14.309 1.00 95.19 584 ASN A O 1
ATOM 4805 N N . VAL A 1 585 ? -27.585 -11.774 14.964 1.00 96.19 585 VAL A N 1
ATOM 4806 C CA . VAL A 1 585 ? -27.839 -11.459 16.380 1.00 96.19 585 VAL A CA 1
ATOM 4807 C C . VAL A 1 585 ? -28.023 -9.956 16.620 1.00 96.19 585 VAL A C 1
ATOM 4809 O O . VAL A 1 585 ? -28.904 -9.571 17.390 1.00 96.19 585 VAL A O 1
ATOM 4812 N N . LEU A 1 586 ? -27.298 -9.099 15.896 1.00 96.81 586 LEU A N 1
ATOM 4813 C CA . LEU A 1 586 ? -27.357 -7.643 16.036 1.00 96.81 586 LEU A CA 1
ATOM 4814 C C . LEU A 1 586 ? -28.698 -7.078 15.547 1.00 96.81 586 LEU A C 1
ATOM 4816 O O . LEU A 1 586 ? -29.266 -7.521 14.541 1.00 96.81 586 LEU A O 1
ATOM 4820 N N . LYS A 1 587 ? -29.217 -6.068 16.253 1.00 96.31 587 LYS A N 1
ATOM 4821 C CA . LYS A 1 587 ? -30.402 -5.302 15.832 1.00 96.31 587 LYS A CA 1
ATOM 4822 C C . LYS A 1 587 ? -29.996 -4.094 14.984 1.00 96.31 587 LYS A C 1
ATOM 4824 O O . LYS A 1 587 ? -28.861 -3.635 15.025 1.00 96.31 587 LYS A O 1
ATOM 4829 N N . SER A 1 588 ? -30.949 -3.546 14.229 1.00 95.31 588 SER A N 1
ATOM 4830 C CA . SER A 1 588 ? -30.744 -2.284 13.505 1.00 95.31 588 SER A CA 1
ATOM 4831 C C . SER A 1 588 ? -30.356 -1.169 14.485 1.00 95.31 588 SER A C 1
ATOM 4833 O O . SER A 1 588 ? -31.032 -0.987 15.496 1.00 95.31 588 SER A O 1
ATOM 4835 N N . GLY A 1 589 ? -29.293 -0.423 14.181 1.00 94.75 589 GLY A N 1
ATOM 4836 C CA . GLY A 1 589 ? -28.726 0.616 15.050 1.00 94.75 589 GLY A CA 1
ATOM 4837 C C . GLY A 1 589 ? -27.681 0.110 16.053 1.00 94.75 589 GLY A C 1
ATOM 4838 O O . GLY A 1 589 ? -27.060 0.926 16.737 1.00 94.75 589 GLY A O 1
ATOM 4839 N N . GLU A 1 590 ? -27.471 -1.207 16.144 1.00 95.69 590 GLU A N 1
ATOM 4840 C CA . GLU A 1 590 ? -26.426 -1.822 16.966 1.00 95.69 590 GLU A CA 1
ATOM 4841 C C . GLU A 1 590 ? -25.209 -2.190 16.118 1.00 95.69 590 GLU A C 1
ATOM 4843 O O . GLU A 1 590 ? -25.329 -2.529 14.945 1.00 95.69 590 GLU A O 1
ATOM 4848 N N . VAL A 1 591 ? -24.034 -2.154 16.734 1.00 96.25 591 VAL A N 1
ATOM 4849 C CA . VAL A 1 591 ? -22.783 -2.686 16.196 1.00 96.25 591 VAL A CA 1
ATOM 4850 C C . VAL A 1 591 ? -22.057 -3.462 17.284 1.00 96.25 591 VAL A C 1
ATOM 4852 O O . VAL A 1 591 ? -22.250 -3.221 18.481 1.00 96.25 591 VAL A O 1
ATOM 4855 N N . TYR A 1 592 ? -21.195 -4.375 16.860 1.00 95.31 592 TYR A N 1
ATOM 4856 C CA . TYR A 1 592 ? -20.251 -5.048 17.742 1.00 95.31 592 TYR A CA 1
ATOM 4857 C C . TYR A 1 592 ? -18.825 -4.678 17.333 1.00 95.31 592 TYR A C 1
ATOM 4859 O O . TYR A 1 592 ? -18.496 -4.633 16.145 1.00 95.31 592 TYR A O 1
ATOM 4867 N N . PHE A 1 593 ? -17.989 -4.368 18.321 1.00 93.56 593 PHE A N 1
ATOM 4868 C CA . PHE A 1 593 ? -16.588 -4.033 18.105 1.00 93.56 593 PHE A CA 1
ATOM 4869 C C . PHE A 1 593 ? -15.764 -4.392 19.341 1.00 93.56 593 PHE A C 1
ATOM 4871 O O . PHE A 1 593 ? -15.980 -3.821 20.412 1.00 93.56 593 PHE A O 1
ATOM 4878 N N . ARG A 1 594 ? -14.804 -5.307 19.169 1.00 90.12 594 ARG A N 1
ATOM 4879 C CA . ARG A 1 594 ? -13.835 -5.713 20.194 1.00 90.12 594 ARG A CA 1
ATOM 4880 C C . ARG A 1 594 ? -12.415 -5.347 19.746 1.00 90.12 594 ARG A C 1
ATOM 4882 O O . ARG A 1 594 ? -11.783 -6.123 19.031 1.00 90.12 594 ARG A O 1
ATOM 4889 N N . PRO A 1 595 ? -11.940 -4.135 20.063 1.00 85.88 595 PRO A N 1
ATOM 4890 C CA . PRO A 1 595 ? -10.616 -3.676 19.661 1.00 85.88 595 PRO A CA 1
ATOM 4891 C C . PRO A 1 595 ? -9.494 -4.217 20.547 1.00 85.88 595 PRO A C 1
ATOM 4893 O O . PRO A 1 595 ? -9.670 -4.426 21.748 1.00 85.88 595 PRO A O 1
ATOM 4896 N N . THR A 1 596 ? -8.306 -4.293 19.960 1.00 77.88 596 THR A N 1
ATOM 4897 C CA . THR A 1 596 ? -7.047 -4.525 20.660 1.00 77.88 596 THR A CA 1
ATOM 4898 C C . THR A 1 596 ? -6.370 -3.189 21.013 1.00 77.88 596 THR A C 1
ATOM 4900 O O . THR A 1 596 ? -6.266 -2.245 20.213 1.00 77.88 596 THR A O 1
ATOM 4903 N N . PHE A 1 597 ? -5.906 -3.082 22.252 1.00 71.94 597 PHE A N 1
ATOM 4904 C CA . PHE A 1 597 ? -5.286 -1.905 22.856 1.00 71.94 597 PHE A CA 1
ATOM 4905 C C . PHE A 1 597 ? -4.173 -2.348 23.795 1.00 71.94 597 PHE A C 1
ATOM 4907 O O . PHE A 1 597 ? -4.420 -3.119 24.716 1.00 71.94 597 PHE A O 1
ATOM 4914 N N . ASN A 1 598 ? -2.954 -1.844 23.589 1.00 62.31 598 ASN A N 1
ATOM 4915 C CA . ASN A 1 598 ? -1.777 -2.261 24.365 1.00 62.31 598 ASN A CA 1
ATOM 4916 C C . ASN A 1 598 ? -1.660 -3.794 24.441 1.00 62.31 598 ASN A C 1
ATOM 4918 O O . ASN A 1 598 ? -1.362 -4.363 25.484 1.00 62.31 598 ASN A O 1
ATOM 4922 N N . GLY A 1 599 ? -2.002 -4.447 23.328 1.00 59.44 599 GLY A N 1
ATOM 4923 C CA . GLY A 1 599 ? -2.037 -5.895 23.196 1.00 59.44 599 GLY A CA 1
ATOM 4924 C C . GLY A 1 599 ? -3.254 -6.581 23.815 1.00 59.44 599 GLY A C 1
ATOM 4925 O O . GLY A 1 599 ? -3.582 -7.681 23.407 1.00 59.44 599 GLY A O 1
ATOM 4926 N N . ARG A 1 600 ? -4.026 -5.932 24.688 1.00 64.12 600 ARG A N 1
ATOM 4927 C CA . ARG A 1 600 ? -5.239 -6.518 25.276 1.00 64.12 600 ARG A CA 1
ATOM 4928 C C . ARG A 1 600 ? -6.474 -6.270 24.423 1.00 64.12 600 ARG A C 1
ATOM 4930 O O . ARG A 1 600 ? -6.715 -5.151 23.972 1.00 64.12 600 ARG A O 1
ATOM 4937 N N . GLN A 1 601 ? -7.279 -7.309 24.243 1.00 71.94 601 GLN A N 1
ATOM 4938 C CA . GLN A 1 601 ? -8.603 -7.201 23.642 1.00 71.94 601 GLN A CA 1
ATOM 4939 C C . GLN A 1 601 ? -9.597 -6.838 24.735 1.00 71.94 601 GLN A C 1
ATOM 4941 O O . GLN A 1 601 ? -9.642 -7.501 25.768 1.00 71.94 601 GLN A O 1
ATOM 4946 N N . PHE A 1 602 ? -10.403 -5.804 24.524 1.00 72.00 602 PHE A N 1
ATOM 4947 C CA . PHE A 1 602 ? -11.436 -5.458 25.491 1.00 72.00 602 PHE A CA 1
ATOM 4948 C C . PHE A 1 602 ? -12.763 -5.141 24.833 1.00 72.00 602 PHE A C 1
ATOM 4950 O O . PHE A 1 602 ? -12.837 -4.634 23.711 1.00 72.00 602 PHE A O 1
ATOM 4957 N N . MET A 1 603 ? -13.827 -5.408 25.581 1.00 71.12 603 MET A N 1
ATOM 4958 C CA . MET A 1 603 ? -15.123 -4.825 25.291 1.00 71.12 603 MET A CA 1
ATOM 4959 C C . MET A 1 603 ? -15.092 -3.353 25.685 1.00 71.12 603 MET A C 1
ATOM 4961 O O . MET A 1 603 ? -14.552 -2.974 26.720 1.00 71.12 603 MET A O 1
ATOM 4965 N N . ILE A 1 604 ? -15.636 -2.502 24.826 1.00 72.88 604 ILE A N 1
ATOM 4966 C CA . ILE A 1 604 ? -15.682 -1.070 25.091 1.00 72.88 604 ILE A CA 1
ATOM 4967 C C . ILE A 1 604 ? -16.788 -0.799 26.122 1.00 72.88 604 ILE A C 1
ATOM 4969 O O . ILE A 1 604 ? -17.951 -1.086 25.853 1.00 72.88 604 ILE A O 1
ATOM 4973 N N . ASP A 1 605 ? -16.445 -0.167 27.248 1.00 67.94 605 ASP A N 1
ATOM 4974 C CA . ASP A 1 605 ? -17.415 0.228 28.292 1.00 67.94 605 ASP A CA 1
ATOM 4975 C C . ASP A 1 605 ? -18.444 1.272 27.812 1.00 67.94 605 ASP A C 1
ATOM 4977 O O . ASP A 1 605 ? -19.513 1.455 28.401 1.00 67.94 605 ASP A O 1
ATOM 4981 N N . SER A 1 606 ? -18.130 1.991 26.730 1.00 72.94 606 SER A N 1
ATOM 4982 C CA . SER A 1 606 ? -19.054 2.934 26.097 1.00 72.94 606 SER A CA 1
ATOM 4983 C C . SER A 1 606 ? -20.248 2.217 25.474 1.00 72.94 606 SER A C 1
ATOM 4985 O O . SER A 1 606 ? -20.104 1.259 24.722 1.00 72.94 606 SER A O 1
ATOM 4987 N N . LYS A 1 607 ? -21.440 2.782 25.680 1.00 85.69 607 LYS A N 1
ATOM 4988 C CA . LYS A 1 607 ? -22.683 2.307 25.052 1.00 85.69 607 LYS A CA 1
ATOM 4989 C C . LYS A 1 607 ? -22.838 2.752 23.597 1.00 85.69 607 LYS A C 1
ATOM 4991 O O . LYS A 1 607 ? -23.708 2.237 22.899 1.00 85.69 607 LYS A O 1
ATOM 4996 N N . ILE A 1 608 ? -22.036 3.715 23.141 1.00 91.75 608 ILE A N 1
ATOM 4997 C CA . ILE A 1 608 ? -22.122 4.286 21.792 1.00 91.75 608 ILE A CA 1
ATOM 4998 C C . ILE A 1 608 ? -20.740 4.501 21.176 1.00 91.75 608 ILE A C 1
ATOM 5000 O O . ILE A 1 608 ? -19.763 4.785 21.875 1.00 91.75 608 ILE A O 1
ATOM 5004 N N . CYS A 1 609 ? -20.676 4.421 19.853 1.00 91.44 609 CYS A N 1
ATOM 5005 C CA . CYS A 1 609 ? -19.558 4.899 19.049 1.00 91.44 609 CYS A CA 1
ATOM 5006 C C . CYS A 1 609 ? -20.091 5.725 17.881 1.00 91.44 609 CYS A C 1
ATOM 5008 O O . CYS A 1 609 ? -21.243 5.566 17.478 1.00 91.44 609 CYS A O 1
ATOM 5010 N N . PHE A 1 610 ? -19.256 6.599 17.321 1.00 90.94 610 PHE A N 1
ATOM 5011 C CA . PHE A 1 610 ? -19.519 7.106 15.983 1.00 90.94 610 PHE A CA 1
ATOM 5012 C C . PHE A 1 610 ? -18.698 6.314 14.967 1.00 90.94 610 PHE A C 1
ATOM 5014 O O . PHE A 1 610 ? -17.571 5.901 15.240 1.00 90.94 610 PHE A O 1
ATOM 5021 N N . VAL A 1 611 ? -19.272 6.117 13.790 1.00 93.94 611 VAL A N 1
ATOM 5022 C CA . VAL A 1 611 ? -18.671 5.415 12.663 1.00 93.94 611 VAL A CA 1
ATOM 5023 C C . VAL A 1 611 ? -18.734 6.336 11.457 1.00 93.94 611 VAL A C 1
ATOM 5025 O O . VAL A 1 611 ? -19.763 6.957 11.191 1.00 93.94 611 VAL A O 1
ATOM 5028 N N . ALA A 1 612 ? -17.624 6.422 10.735 1.00 92.88 612 ALA A N 1
ATOM 5029 C CA . ALA A 1 612 ? -17.506 7.189 9.506 1.00 92.88 612 ALA A CA 1
ATOM 5030 C C . ALA A 1 612 ? -16.541 6.476 8.558 1.00 92.88 612 ALA A C 1
ATOM 5032 O O . ALA A 1 612 ? -15.641 5.752 8.994 1.00 92.88 612 ALA A O 1
ATOM 5033 N N . LYS A 1 613 ? -16.702 6.696 7.253 1.00 90.81 613 LYS A N 1
ATOM 5034 C CA . LYS A 1 613 ? -15.787 6.175 6.236 1.00 90.81 613 LYS A CA 1
ATOM 5035 C C . LYS A 1 613 ? -14.985 7.317 5.634 1.00 90.81 613 LYS A C 1
ATOM 5037 O O . LYS A 1 613 ? -15.555 8.323 5.240 1.00 90.81 613 LYS A O 1
ATOM 5042 N N . SER A 1 614 ? -13.670 7.168 5.513 1.00 84.81 614 SER A N 1
ATOM 5043 C CA . SER A 1 614 ? -12.865 8.154 4.788 1.00 84.81 614 SER A CA 1
ATOM 5044 C C . SER A 1 614 ? -12.856 7.846 3.280 1.00 84.81 614 SER A C 1
ATOM 5046 O O . SER A 1 614 ? -12.577 6.697 2.910 1.00 84.81 614 SER A O 1
ATOM 5048 N N . PRO A 1 615 ? -13.131 8.826 2.398 1.00 85.31 615 PRO A N 1
ATOM 5049 C CA . PRO A 1 615 ? -13.574 10.194 2.701 1.00 85.31 615 PRO A CA 1
ATOM 5050 C C . PRO A 1 615 ? -15.084 10.290 3.018 1.00 85.31 615 PRO A C 1
ATOM 5052 O O . PRO A 1 615 ? -15.872 9.526 2.464 1.00 85.31 615 PRO A O 1
ATOM 5055 N N . SER A 1 616 ? -15.479 11.249 3.869 1.00 86.56 616 SER A N 1
ATOM 5056 C CA . SER A 1 616 ? -16.883 11.593 4.199 1.00 86.56 616 SER A CA 1
ATOM 5057 C C . SER A 1 616 ? -17.183 13.040 3.802 1.00 86.56 616 SER A C 1
ATOM 5059 O O . SER A 1 616 ? -16.406 13.929 4.137 1.00 86.56 616 SER A O 1
ATOM 5061 N N . TYR A 1 617 ? -18.293 13.316 3.125 1.00 87.81 617 TYR A N 1
ATOM 5062 C CA . TYR A 1 617 ? -18.580 14.655 2.580 1.00 87.81 617 TYR A CA 1
ATOM 5063 C C . TYR A 1 617 ? -19.861 15.281 3.120 1.00 87.81 617 TYR A C 1
ATOM 5065 O O . TYR A 1 617 ? -19.996 16.501 3.095 1.00 87.81 617 TYR A O 1
ATOM 5073 N N . HIS A 1 618 ? -20.788 14.468 3.615 1.00 90.38 618 HIS A N 1
ATOM 5074 C CA . HIS A 1 618 ? -22.055 14.929 4.154 1.00 90.38 618 HIS A CA 1
ATOM 5075 C C . HIS A 1 618 ? -22.091 14.732 5.673 1.00 90.38 618 HIS A C 1
ATOM 5077 O O . HIS A 1 618 ? -21.561 13.750 6.185 1.00 90.38 618 HIS A O 1
ATOM 5083 N N . LEU A 1 619 ? -22.764 15.623 6.413 1.00 89.12 619 LEU A N 1
ATOM 5084 C CA . LEU A 1 619 ? -22.892 15.505 7.878 1.00 89.12 619 LEU A CA 1
ATOM 5085 C C . LEU A 1 619 ? -23.495 14.149 8.294 1.00 89.12 619 LEU A C 1
ATOM 5087 O O . LEU A 1 619 ? -23.104 13.560 9.295 1.00 89.12 619 LEU A O 1
ATOM 5091 N N . GLY A 1 620 ? -24.406 13.624 7.470 1.00 88.62 620 GLY A N 1
ATOM 5092 C CA . GLY A 1 620 ? -25.028 12.308 7.644 1.00 88.62 620 GLY A CA 1
ATOM 5093 C C . GLY A 1 620 ? -24.137 11.093 7.343 1.00 88.62 620 GLY A C 1
ATOM 5094 O O . GLY A 1 620 ? -24.584 9.977 7.600 1.00 88.62 620 GLY A O 1
ATOM 5095 N N . ASP A 1 621 ? -22.918 11.280 6.823 1.00 90.94 621 ASP A N 1
ATOM 5096 C CA . ASP A 1 621 ? -21.938 10.191 6.660 1.00 90.94 621 ASP A CA 1
ATOM 5097 C C . ASP A 1 621 ? -21.351 9.754 8.019 1.00 90.94 621 ASP A C 1
ATOM 5099 O O . ASP A 1 621 ? -20.807 8.656 8.145 1.00 90.94 621 ASP A O 1
ATOM 5103 N N . ILE A 1 622 ? -21.493 10.590 9.056 1.00 91.94 622 ILE A N 1
ATOM 5104 C CA . ILE A 1 622 ? -21.157 10.253 10.441 1.00 91.94 622 ILE A CA 1
ATOM 5105 C C . ILE A 1 622 ? -22.402 9.680 11.121 1.00 91.94 622 ILE A C 1
ATOM 5107 O O . ILE A 1 622 ? -23.432 10.346 11.240 1.00 91.94 622 ILE A O 1
ATOM 5111 N N . ARG A 1 623 ? -22.309 8.438 11.604 1.00 92.19 623 ARG A N 1
ATOM 5112 C CA . ARG A 1 623 ? -23.404 7.766 12.319 1.00 92.19 623 ARG A CA 1
ATOM 5113 C C . ARG A 1 623 ? -23.009 7.440 13.739 1.00 92.19 623 ARG A C 1
ATOM 5115 O O . ARG A 1 623 ? -21.963 6.846 13.957 1.00 92.19 623 ARG A O 1
ATOM 5122 N N . VAL A 1 624 ? -23.876 7.777 14.689 1.00 93.75 624 VAL A N 1
ATOM 5123 C CA . VAL A 1 624 ? -23.766 7.316 16.075 1.00 93.75 624 VAL A CA 1
ATOM 5124 C C . VAL A 1 624 ? -24.543 6.011 16.200 1.00 93.75 624 VAL A C 1
ATOM 5126 O O . VAL A 1 624 ? -25.738 5.974 15.916 1.00 93.75 624 VAL A O 1
ATOM 5129 N N . LEU A 1 625 ? -23.854 4.943 16.588 1.00 95.19 625 LEU A N 1
ATOM 5130 C CA . LEU A 1 625 ? -24.389 3.589 16.695 1.00 95.19 625 LEU A CA 1
ATOM 5131 C C . LEU A 1 625 ? -24.182 3.061 18.113 1.00 95.19 625 LEU A C 1
ATOM 5133 O O . LEU A 1 625 ? -23.267 3.476 18.829 1.00 95.19 625 LEU A O 1
ATOM 5137 N N . LYS A 1 626 ? -25.053 2.143 18.527 1.00 95.50 626 LYS A N 1
ATOM 5138 C CA . LYS A 1 626 ? -24.987 1.525 19.849 1.00 95.50 626 LYS A CA 1
ATOM 5139 C C . LYS A 1 626 ? -23.984 0.375 19.834 1.00 95.50 626 LYS A C 1
ATOM 5141 O O . LYS A 1 626 ? -24.143 -0.567 19.064 1.00 95.50 626 LYS A O 1
ATOM 5146 N N . LEU A 1 627 ? -22.989 0.430 20.713 1.00 93.44 627 LEU A N 1
ATOM 5147 C CA . LEU A 1 627 ? -22.069 -0.683 20.936 1.00 93.44 627 LEU A CA 1
ATOM 5148 C C . LEU A 1 627 ? -22.753 -1.747 21.796 1.00 93.44 627 LEU A C 1
ATOM 5150 O O . LEU A 1 627 ? -23.368 -1.443 22.820 1.00 93.44 627 LEU A O 1
ATOM 5154 N N . THR A 1 628 ? -22.658 -2.998 21.361 1.00 91.38 628 THR A N 1
ATOM 5155 C CA . THR A 1 628 ? -23.251 -4.155 22.039 1.00 91.38 628 THR A CA 1
ATOM 5156 C C . THR A 1 628 ? -22.273 -5.317 22.098 1.00 91.38 628 THR A C 1
ATOM 5158 O O . THR A 1 628 ? -21.347 -5.387 21.294 1.00 91.38 628 THR A O 1
ATOM 5161 N N . SER A 1 629 ? -22.484 -6.212 23.065 1.00 87.31 629 SER A N 1
ATOM 5162 C CA . SER A 1 629 ? -21.709 -7.441 23.236 1.00 87.31 629 SER A CA 1
ATOM 5163 C C . SER A 1 629 ? -22.602 -8.652 23.002 1.00 87.31 629 SER A C 1
ATOM 5165 O O . SER A 1 629 ? -23.702 -8.710 23.554 1.00 87.31 629 SER A O 1
ATOM 5167 N N . TYR A 1 630 ? -22.122 -9.606 22.208 1.00 90.44 630 TYR A N 1
ATOM 5168 C CA . TYR A 1 630 ? -22.777 -10.887 21.966 1.00 90.44 630 TYR A CA 1
ATOM 5169 C C . TYR A 1 630 ? -21.712 -11.981 21.943 1.00 90.44 630 TYR A C 1
ATOM 5171 O O . TYR A 1 630 ? -20.755 -11.882 21.176 1.00 90.44 630 TYR A O 1
ATOM 5179 N N . GLN A 1 631 ? -21.906 -13.031 22.742 1.00 90.00 631 GLN A N 1
ATOM 5180 C CA . GLN A 1 631 ? -20.953 -14.138 22.875 1.00 90.00 631 GLN A CA 1
ATOM 5181 C C . GLN A 1 631 ? -20.664 -14.816 21.526 1.00 90.00 631 GLN A C 1
ATOM 5183 O O . GLN A 1 631 ? -19.539 -15.203 21.230 1.00 90.00 631 GLN A O 1
ATOM 5188 N N . GLN A 1 632 ? -21.672 -14.885 20.653 1.00 92.50 632 GLN A N 1
ATOM 5189 C CA . GLN A 1 632 ? -21.548 -15.453 19.311 1.00 92.50 632 GLN A CA 1
ATOM 5190 C C . GLN A 1 632 ? -20.541 -14.703 18.431 1.00 92.50 632 GLN A C 1
ATOM 5192 O O . GLN A 1 632 ? -20.063 -15.274 17.462 1.00 92.50 632 GLN A O 1
ATOM 5197 N N . LEU A 1 633 ? -20.221 -13.441 18.733 1.00 93.38 633 LEU A N 1
ATOM 5198 C CA . LEU A 1 633 ? -19.314 -12.603 17.943 1.00 93.38 633 LEU A CA 1
ATOM 5199 C C . LEU A 1 633 ? -17.919 -12.476 18.571 1.00 93.38 633 LEU A C 1
ATOM 5201 O O . LEU A 1 633 ? -17.079 -11.767 18.024 1.00 93.38 633 LEU A O 1
ATOM 5205 N N . GLU A 1 634 ? -17.640 -13.160 19.686 1.00 89.88 634 GLU A N 1
ATOM 5206 C CA . GLU A 1 634 ? -16.382 -13.005 20.429 1.00 89.88 634 GLU A CA 1
ATOM 5207 C C . GLU A 1 634 ? -15.137 -13.334 19.601 1.00 89.88 634 GLU A C 1
ATOM 5209 O O . GLU A 1 634 ? -14.127 -12.663 19.741 1.00 89.88 634 GLU A O 1
ATOM 5214 N N . HIS A 1 635 ? -15.190 -14.294 18.681 1.00 89.06 635 HIS A N 1
ATOM 5215 C CA . HIS A 1 635 ? -14.056 -14.606 17.797 1.00 89.06 635 HIS A CA 1
ATOM 5216 C C . HIS A 1 635 ? -13.714 -13.478 16.806 1.00 89.06 635 HIS A C 1
ATOM 5218 O O . HIS A 1 635 ? -12.650 -13.510 16.193 1.00 89.06 635 HIS A O 1
ATOM 5224 N N . LEU A 1 636 ? -14.585 -12.478 16.635 1.00 92.25 636 LEU A N 1
ATOM 5225 C CA . LEU A 1 636 ? -14.343 -11.326 15.772 1.00 92.25 636 LEU A CA 1
ATOM 5226 C C . LEU A 1 636 ? -13.739 -10.181 16.601 1.00 92.25 636 LEU A C 1
ATOM 5228 O O . LEU A 1 636 ? -14.385 -9.611 17.477 1.00 92.25 636 LEU A O 1
ATOM 5232 N N . TYR A 1 637 ? -12.492 -9.815 16.322 1.00 89.81 637 TYR A N 1
ATOM 5233 C CA . TYR A 1 637 ? -11.769 -8.720 16.982 1.00 89.81 637 TYR A CA 1
ATOM 5234 C C . TYR A 1 637 ? -11.074 -7.825 15.961 1.00 89.81 637 TYR A C 1
ATOM 5236 O O . TYR A 1 637 ? -10.752 -8.243 14.855 1.00 89.81 637 TYR A O 1
ATOM 5244 N N . ASP A 1 638 ? -10.861 -6.557 16.308 1.00 90.62 638 ASP A N 1
ATOM 5245 C CA . ASP A 1 638 ? -10.293 -5.553 15.394 1.00 90.62 638 ASP A CA 1
ATOM 5246 C C . ASP A 1 638 ? -11.066 -5.392 14.061 1.00 90.62 638 ASP A C 1
ATOM 5248 O O . ASP A 1 638 ? -10.556 -4.876 13.059 1.00 90.62 638 ASP A O 1
ATOM 5252 N N . VAL A 1 639 ? -12.343 -5.780 14.070 1.00 94.56 639 VAL A N 1
ATOM 5253 C CA . VAL A 1 639 ? -13.327 -5.585 13.000 1.00 94.56 639 VAL A CA 1
ATOM 5254 C C . VAL A 1 639 ? -14.618 -5.049 13.593 1.00 94.56 639 VAL A C 1
ATOM 5256 O O . VAL A 1 639 ? -15.022 -5.463 14.678 1.00 94.56 639 VAL A O 1
ATOM 5259 N N . ILE A 1 640 ? -15.278 -4.135 12.886 1.00 95.94 640 ILE A N 1
ATOM 5260 C CA . ILE A 1 640 ? -16.604 -3.652 13.269 1.00 95.94 640 ILE A CA 1
ATOM 5261 C C . ILE A 1 640 ? -17.670 -4.480 12.552 1.00 95.94 640 ILE A C 1
ATOM 5263 O O . ILE A 1 640 ? -17.719 -4.528 11.321 1.00 95.94 640 ILE A O 1
ATOM 5267 N N . VAL A 1 641 ? -18.519 -5.140 13.333 1.00 97.44 641 VAL A N 1
ATOM 5268 C CA . VAL A 1 641 ? -19.594 -5.998 12.834 1.00 97.44 641 VAL A CA 1
ATOM 5269 C C . VAL A 1 641 ? -20.875 -5.178 12.740 1.00 97.44 641 VAL A C 1
ATOM 5271 O O . VAL A 1 641 ? -21.341 -4.603 13.728 1.00 97.44 641 VAL A O 1
ATOM 5274 N N . PHE A 1 642 ? -21.438 -5.125 11.536 1.00 97.62 642 PHE A N 1
ATOM 5275 C CA . PHE A 1 642 ? -22.685 -4.436 11.228 1.00 97.62 642 PHE A CA 1
ATOM 5276 C C . PHE A 1 642 ? -23.865 -5.411 11.196 1.00 97.62 642 PHE A C 1
ATOM 5278 O O . PHE A 1 642 ? -23.715 -6.549 10.744 1.00 97.62 642 PHE A O 1
ATOM 5285 N N . PRO A 1 643 ? -25.062 -4.967 11.610 1.00 97.38 643 PRO A N 1
ATOM 5286 C CA . PRO A 1 643 ? -26.238 -5.807 11.621 1.00 97.38 643 PRO A CA 1
ATOM 5287 C C . PRO A 1 643 ? -26.631 -6.143 10.191 1.00 97.38 643 PRO A C 1
ATOM 5289 O O . PRO A 1 643 ? -26.604 -5.299 9.294 1.00 97.38 643 PRO A O 1
ATOM 5292 N N . THR A 1 644 ? -27.086 -7.372 9.993 1.00 96.56 644 THR A N 1
ATOM 5293 C CA . THR A 1 644 ? -27.707 -7.777 8.732 1.00 96.56 644 THR A CA 1
ATOM 5294 C C . THR A 1 644 ? -29.200 -7.440 8.692 1.00 96.56 644 THR A C 1
ATOM 5296 O O . THR A 1 644 ? -29.862 -7.711 7.694 1.00 96.56 644 THR A O 1
ATOM 5299 N N . LYS A 1 645 ? -29.749 -6.824 9.755 1.00 94.56 645 LYS A N 1
ATOM 5300 C CA . LYS A 1 645 ? -31.142 -6.356 9.915 1.00 94.56 645 LYS A CA 1
ATOM 5301 C C . LYS A 1 645 ? -31.260 -4.845 9.721 1.00 94.56 645 LYS A C 1
ATOM 5303 O O . LYS A 1 645 ? -30.325 -4.106 10.005 1.00 94.56 645 LYS A O 1
ATOM 5308 N N . GLY A 1 646 ? -32.457 -4.391 9.356 1.00 93.94 646 GLY A N 1
ATOM 5309 C CA . GLY A 1 646 ? -32.806 -2.971 9.276 1.00 93.94 646 GLY A CA 1
ATOM 5310 C C . GLY A 1 646 ? -33.444 -2.595 7.944 1.00 93.94 646 GLY A C 1
ATOM 5311 O O . GLY A 1 646 ? -33.688 -3.450 7.094 1.00 93.94 646 GLY A O 1
ATOM 5312 N N . GLN A 1 647 ? -33.726 -1.303 7.775 1.00 94.12 647 GLN A N 1
ATOM 5313 C CA . GLN A 1 647 ? -34.261 -0.764 6.519 1.00 94.12 647 GLN A CA 1
ATOM 5314 C C . GLN A 1 647 ? -33.172 -0.620 5.452 1.00 94.12 647 GLN A C 1
ATOM 5316 O O . GLN A 1 647 ? -33.413 -0.909 4.284 1.00 94.12 647 GLN A O 1
ATOM 5321 N N . ARG A 1 648 ? -31.963 -0.230 5.866 1.00 94.19 648 ARG A N 1
ATOM 5322 C CA . ARG A 1 648 ? -30.791 -0.042 5.012 1.00 94.19 648 ARG A CA 1
ATOM 5323 C C . ARG A 1 648 ? -29.534 -0.484 5.782 1.00 94.19 648 ARG A C 1
ATOM 5325 O O . ARG A 1 648 ? -29.485 -0.303 6.995 1.00 94.19 648 ARG A O 1
ATOM 5332 N N . PRO A 1 649 ? -28.521 -1.076 5.127 1.00 95.31 649 PRO A N 1
ATOM 5333 C CA . PRO A 1 649 ? -27.275 -1.445 5.795 1.00 95.31 649 PRO A CA 1
ATOM 5334 C C . PRO A 1 649 ? -26.506 -0.201 6.254 1.00 95.31 649 PRO A C 1
ATOM 5336 O O . PRO A 1 649 ? -26.286 0.704 5.445 1.00 95.31 649 PRO A O 1
ATOM 5339 N N . HIS A 1 650 ? -26.003 -0.184 7.493 1.00 94.69 650 HIS A N 1
ATOM 5340 C CA . HIS A 1 650 ? -25.206 0.938 8.016 1.00 94.69 650 HIS A CA 1
ATOM 5341 C C . HIS A 1 650 ? -24.016 1.337 7.121 1.00 94.69 650 HIS A C 1
ATOM 5343 O O . HIS A 1 650 ? -23.828 2.537 6.918 1.00 94.69 650 HIS A O 1
ATOM 5349 N N . PRO A 1 651 ? -23.264 0.411 6.481 1.00 92.69 651 PRO A N 1
ATOM 5350 C CA . PRO A 1 651 ? -22.221 0.783 5.518 1.00 92.69 651 PRO A CA 1
ATOM 5351 C C . PRO A 1 651 ? -22.708 1.630 4.329 1.00 92.69 651 PRO A C 1
ATOM 5353 O O . PRO A 1 651 ? -21.930 2.404 3.771 1.00 92.69 651 PRO A O 1
ATOM 5356 N N . ASN A 1 652 ? -23.983 1.504 3.946 1.00 91.44 652 ASN A N 1
ATOM 5357 C CA . ASN A 1 652 ? -24.613 2.324 2.908 1.00 91.44 652 ASN A CA 1
ATOM 5358 C C . ASN A 1 652 ? -25.179 3.640 3.459 1.00 91.44 652 ASN A C 1
ATOM 5360 O O . ASN A 1 652 ? -25.552 4.502 2.668 1.00 91.44 652 ASN A O 1
ATOM 5364 N N . GLU A 1 653 ? -25.333 3.779 4.774 1.00 90.38 653 GLU A N 1
ATOM 5365 C CA . GLU A 1 653 ? -25.827 4.994 5.438 1.00 90.38 653 GLU A CA 1
ATOM 5366 C C . GLU A 1 653 ? -24.703 5.973 5.797 1.00 90.38 653 GLU A C 1
ATOM 5368 O O . GLU A 1 653 ? -24.984 7.161 5.932 1.00 90.38 653 GLU A O 1
ATOM 5373 N N . ILE A 1 654 ? -23.469 5.472 5.956 1.00 86.44 654 ILE A N 1
ATOM 5374 C CA . ILE A 1 654 ? -22.238 6.241 6.249 1.00 86.44 654 ILE A CA 1
ATOM 5375 C C . ILE A 1 654 ? -21.490 6.708 4.986 1.00 86.44 654 ILE A C 1
ATOM 5377 O O . ILE A 1 654 ? -20.340 7.137 5.062 1.00 86.44 654 ILE A O 1
ATOM 5381 N N . VAL A 1 655 ? -22.098 6.545 3.807 1.00 75.50 655 VAL A N 1
ATOM 5382 C CA . VAL A 1 655 ? -21.582 7.047 2.527 1.00 75.50 655 VAL A CA 1
ATOM 5383 C C . VAL A 1 655 ? -22.760 7.450 1.651 1.00 75.50 655 VAL A C 1
ATOM 5385 O O . VAL A 1 655 ? -23.549 6.591 1.245 1.00 75.50 655 VAL A O 1
ATOM 5388 N N . PHE A 1 656 ? -22.845 8.727 1.289 1.00 50.19 656 PHE A N 1
ATOM 5389 C CA . PHE A 1 656 ? -23.692 9.163 0.182 1.00 50.19 656 PHE A CA 1
ATOM 5390 C C . PHE A 1 656 ? -23.137 8.583 -1.136 1.00 50.19 656 PHE A C 1
ATOM 5392 O O . PHE A 1 656 ? -22.088 9.008 -1.620 1.00 50.19 656 PHE A O 1
ATOM 5399 N N . LYS A 1 657 ? -23.781 7.535 -1.662 1.00 40.47 657 LYS A N 1
ATOM 5400 C CA . LYS A 1 657 ? -23.488 6.946 -2.979 1.00 40.47 657 LYS A CA 1
ATOM 5401 C C . LYS A 1 657 ? -24.448 7.474 -4.026 1.00 40.47 657 LYS A C 1
ATOM 5403 O O . LYS A 1 657 ? -25.654 7.537 -3.697 1.00 40.47 657 LYS A O 1
#

Solvent-accessible surface area (backbone atoms only — not comparable to full-atom values): 37002 Å² total; per-residue (Å²): 130,83,48,52,39,36,28,32,39,56,38,87,67,67,50,47,63,60,51,52,53,51,38,57,57,48,35,59,70,35,94,77,48,44,82,58,60,70,42,77,51,72,76,49,57,62,57,49,28,58,75,68,73,49,46,18,66,53,55,50,49,28,57,76,68,68,35,58,66,71,49,46,57,52,34,53,50,35,34,49,54,39,42,51,53,50,63,75,42,56,85,42,24,31,39,25,52,58,74,49,56,63,41,48,18,49,45,36,64,75,66,67,38,62,68,63,38,50,54,52,57,68,29,74,69,42,48,50,44,49,61,68,48,64,78,29,52,34,35,33,43,56,73,57,86,90,56,78,69,84,89,78,71,57,60,80,84,69,55,68,67,54,29,46,54,30,39,52,42,39,52,50,54,34,56,75,68,74,44,73,70,44,80,43,74,72,90,49,65,68,59,51,39,52,53,53,50,56,55,54,62,52,71,66,82,82,82,80,97,86,73,87,75,66,59,64,57,78,80,85,89,88,84,87,88,90,89,80,91,79,96,74,82,97,69,94,87,78,86,83,42,46,28,48,33,37,39,36,61,49,100,85,46,70,48,71,46,76,38,81,55,75,52,18,64,50,48,56,72,77,39,61,63,33,79,82,54,38,51,34,40,41,35,50,43,87,82,56,55,67,70,61,51,48,54,55,56,77,36,58,42,23,44,82,88,42,49,25,29,66,71,50,36,19,76,66,32,54,76,64,40,25,35,37,28,29,57,53,55,71,68,56,49,53,48,55,52,56,68,60,28,58,55,80,84,47,79,54,61,73,62,31,53,59,51,59,13,58,45,53,36,51,26,45,72,54,46,73,54,57,72,91,34,55,44,80,46,82,65,53,68,45,86,93,36,63,32,33,70,25,42,32,37,27,10,37,54,52,50,53,66,36,43,85,56,40,82,83,65,62,75,65,64,53,28,47,45,102,81,71,45,75,55,83,66,78,56,64,32,29,35,33,38,40,40,58,27,32,45,37,34,32,31,53,49,89,50,72,83,36,70,35,38,36,44,30,66,70,17,50,74,46,53,40,88,76,50,50,50,35,23,37,30,71,89,26,52,35,44,71,40,70,16,61,51,34,64,60,55,51,54,38,42,42,75,70,69,46,62,65,68,59,56,54,49,54,50,52,52,51,51,51,42,49,70,40,26,79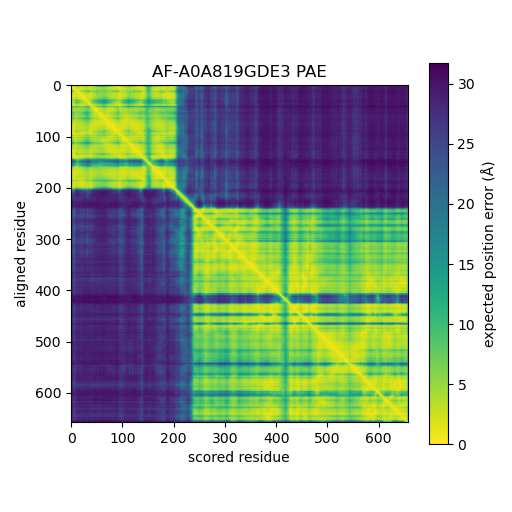,78,34,69,71,43,35,42,54,54,24,55,71,68,70,34,58,69,55,39,49,46,60,76,75,44,66,66,79,81,48,45,72,60,38,51,54,49,36,53,54,49,61,73,46,51,88,68,43,62,46,78,37,88,96,37,62,54,54,53,80,40,46,39,89,81,63,77,49,47,61,66,34,31,35,57,29,45,47,51,94,27,29,73,43,79,64,91,53,60,57,45,76,48,69,43,92,88,51,89,52,67,64,13,55,40,81,34,32,46,52,86,55,82,93,50,62,79,49,38,20,32,38,32,35,23,55,42,61,77,64,38,63,81,64,53,25,39,95,125

Sequence (657 aa):
MSPIHIIISGASSVGKSTLVDECIRKFRQDKKLKYVHFKRIQEVARTVLNQLKITGTHLENYIKHNNIEKFSDVQEKIIHEQTLCFDKEKENNYLSDRSGFDALAYIHCYFKNEQKSNSIFQSKLFQLLINQCQNGLIFIIHPQEDLQAQNDNMRIVPNYQDQIEYTESLKHWYTKAHLSYFVLTDLDITKRVEFIEKHIHGHFHWLPPEIPIPLCLPFHLNKNQHHGQNNIAVRSHSDQSYMRFIEILDKQNIKISYKKYDKNRLVEKYDPSCLNNKFVSILFDQKLDNTFLENILFNQISINSEQYHFIGYSNSQLRGRSCYLYAGSIEQIEQIINDNGDFHKIKNLSKRAARIGLLFSSCTPTIHIEPDHVIQIDDIERNGYTFTDGCGIIGRSLANQIVPYLNDFKKPILTLNDDNQIEENTCPCAFQVRYQGYKGVLMINNDDQDDNIQVRPSMKKFTSTISTCLYVCDDGYSGPKLGFLIKQFIILLSGLNIPDEIFLKKQEEHFHEIISMCDDMNVAIKYSLYFDRIDLIYHLLSANFQFVQSELEILQKKALESVEKLKIPITKSRLAFGVCDPYNVLKSGEVYFRPTFNGRQFMIDSKICFVAKSPSYHLGDIRVLKLTSYQQLEHLYDVIVFPTKGQRPHPNEIVFK

Radius of gyration: 31.56 Å; Cα contacts (8 Å, |Δi|>4): 1101; chains: 1; bounding box: 96×56×72 Å

Mean predicted aligned error: 16.96 Å

Foldseek 3Di:
DFAAEAEEAFFPQLCLVVLQVVLQVVLCVDPPSVVQDADEDDQLLLVLCVVVVHAQVNLVVCLVVVVLVVLLVSLVVSLQVVLVSLVVCRRGHYYYSDQSLLSLLVSCLRNVDVPSSVVSCPDPSNLSSLVSQQRYAAEYEQQDQVRQDDDPRRHDRDHSVSRNSSSVSSVVSCVVSVHDYHYDHDPDSVVVSVVVVLVVVLVPDDDDPDDADAAAHDDDDDDDDDDDDDDDDDDDPDQFAWAWEWEDQDPVDIDIYTDGDQDFQLCCVPPRRCPVNFKYKYAYHPPYDPVVVCSPQVAWHAYSNFTWHFLAAAPVQVVRRMGMTGRDDPVVSVVSLVLQFDLVVPPDPVLSRNLSNNRVFRWFWFDFADPVQEAEDEFLDDQNAGQFQQEKAAEPVVQLRRQVRLPLCDFFLFALDVPRDGDRPRGFQKFQKDARQFTHMYGYAPDNPRHHIYGYPSRRSGHGDNGRIIITGVVGTFAQQFAWDFPQNLVLVVVVVPDNVVVVVLLVVQLVLLVCLLPDLLSVLQLCSVVVVVVSLCCSVPHDSVVCNVVSVVSSVVSVVCVVRRGRTDLPDGDAAEGEDPVLPDEPLEKEAFEAHSSHTDQDPDQWDWDADPPADHSQLIDIGGYDDDPSCVSHYSHMYWHSDDNYTNVPRNDDD

InterPro domains:
  IPR007855 RNA-dependent RNA polymerase [PTHR23079] (43-654)
  IPR027417 P-loop containing nucleoside triphosphate hydrolase [G3DSA:3.40.50.300] (5-195)
  IPR027417 P-loop containing nucleoside triphosphate hydrolase [SSF52540] (1-207)
  IPR038727 NadR/Ttd14, AAA domain [PF13521] (6-189)
  IPR057596 RDRP, core domain [PF05183] (276-654)